Protein AF-A0A812XEI2-F1 (afdb_monomer)

pLDDT: mean 72.67, std 20.63, range [26.3, 96.19]

Foldseek 3Di:
DDDDDDPPVVVVVVVVVVVVVVVVVVVVVVVCVVVVPDDDPPPDDPDPDDPDDDDDDDDDDDDDDDDDDDDDDDDDDDDDDDDDPDPPVVVVVVVVVVVVVVVVVVVVVVVVVVVVVVVVVVVVVVLVVVLVVLLCVLPDPVNLVVLLVLLVVLVVLLVVQVVCPVVDPPVPRDPVSLVSLVVSLVVLVVSLVSVCSNLDPCCCCPNPCVVLSVLSVVLSVLSVVLSVLVVVLVPDDDDPVCVVSVVVSVVSSVSPCSSVVNSCVSDVVSVVVVVVCVVCVVVVVVVVVVLLVVLLVVLVVQLVVQQVLQLVVQCVVVVDNPGHRDHDPLCCQQRNDSVSSSVNVVCCVVVVDPPCSNCVVVVVRDPVSVCVVVPDDPPPPDDDPPPPDD

Secondary structure (DSSP, 8-state):
----PPPHHHHHHHHHHHHHHHHHHHHHHHHHHHTT-----------S-SS-PPPP-----------------------S----PPPHHHHHHHHHHHHHHHHHHHHHHHHHHHHHHHHHHHHHHHHHHHHHHHHHHHTSHHHHHHHHHHHHHHHHHHHHHHHHHHHS-TTSS-THHHHHHHHHHHHHHHHHHHHHHHHHHHHHHHSTTHHHHHHHHHHHHHHHHHHHHHHHHHTS---TTHHHHHHHHHHHHHGGGHHHHTHHHH-HHHHHHHHHHHHHHHHHHHHHHHHHHHHHHHHHHHHHHHHHHHHHHHHHHH--TTPPP---HHHHHHHSSHHHHHHHHHHHHHTSS-HHHHHHHHHHH-HHHHHHHH---S--SSSSSSSS--

Solvent-accessible surface area (backbone atoms only — not comparable to full-atom values): 23219 Å² total; per-residue (Å²): 132,82,84,77,76,77,58,72,64,59,57,52,50,51,50,52,52,51,53,52,51,53,52,51,50,52,53,50,52,51,53,43,61,75,64,68,77,66,95,72,90,77,91,80,78,97,78,85,87,85,88,74,83,84,78,90,82,78,87,79,87,85,85,88,87,84,86,87,85,84,88,83,88,78,82,77,86,86,81,84,74,93,74,80,84,75,52,74,69,55,54,52,52,53,48,53,57,50,49,52,52,50,51,54,50,51,53,51,51,54,51,49,54,52,48,52,52,46,52,53,49,50,55,53,46,56,57,50,52,58,30,56,51,42,37,54,50,66,71,27,68,67,49,51,51,50,52,50,50,52,50,53,51,50,52,53,51,50,54,50,49,52,55,50,59,72,76,39,59,91,85,70,61,65,69,63,57,59,55,51,50,51,54,51,48,52,50,50,47,51,52,52,49,52,50,42,61,30,48,32,72,66,42,39,69,72,33,99,60,12,72,60,47,51,50,52,49,52,53,44,50,53,50,50,54,48,53,51,48,54,56,52,60,73,72,57,80,95,50,88,73,44,64,62,51,55,52,52,52,54,56,52,57,61,54,58,60,56,57,61,59,57,50,34,77,75,36,62,73,52,37,51,53,49,53,53,51,59,67,46,43,65,61,50,49,56,53,50,52,50,50,51,51,51,31,44,56,53,11,42,52,51,16,50,53,48,49,51,51,24,29,53,55,30,23,69,74,69,75,34,96,81,47,71,62,64,61,57,70,70,45,46,70,41,33,64,36,48,69,41,17,25,49,45,49,50,28,35,74,72,64,74,39,59,56,64,70,70,40,50,54,49,49,76,79,27,73,64,55,39,35,72,75,71,43,88,69,97,78,86,86,85,88,84,84,84,85,85,81,133

Structure (mmCIF, N/CA/C/O backbone):
data_AF-A0A812XEI2-F1
#
_entry.id   AF-A0A812XEI2-F1
#
loop_
_atom_site.group_PDB
_atom_site.id
_atom_site.type_symbol
_atom_site.label_atom_id
_atom_site.label_alt_id
_atom_site.label_comp_id
_atom_site.label_asym_id
_atom_site.label_entity_id
_atom_site.label_seq_id
_atom_site.pdbx_PDB_ins_code
_atom_site.Cartn_x
_atom_site.Cartn_y
_atom_site.Cartn_z
_atom_site.occupancy
_atom_site.B_iso_or_equiv
_atom_site.auth_seq_id
_atom_site.auth_comp_id
_atom_site.auth_asym_id
_atom_site.auth_atom_id
_atom_site.pdbx_PDB_model_num
ATOM 1 N N . MET A 1 1 ? 16.549 -34.860 -3.534 1.00 36.25 1 MET A N 1
ATOM 2 C CA . MET A 1 1 ? 17.700 -34.451 -2.702 1.00 36.25 1 MET A CA 1
ATOM 3 C C . MET A 1 1 ? 17.123 -33.875 -1.419 1.00 36.25 1 MET A C 1
ATOM 5 O O . MET A 1 1 ? 16.197 -33.081 -1.509 1.00 36.25 1 MET A O 1
ATOM 9 N N . GLN A 1 2 ? 17.529 -34.423 -0.275 1.00 31.80 2 GLN A N 1
ATOM 10 C CA . GLN A 1 2 ? 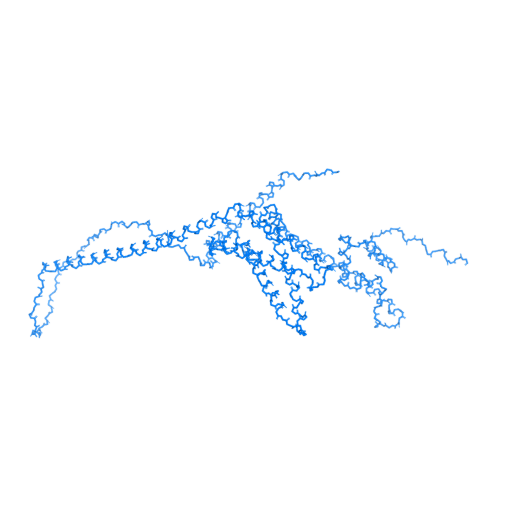16.900 -34.251 1.039 1.00 31.80 2 GLN A CA 1
ATOM 11 C C . GLN A 1 2 ? 16.830 -32.783 1.478 1.00 31.80 2 GLN A C 1
ATOM 13 O O . GLN A 1 2 ? 17.814 -32.055 1.373 1.00 31.80 2 GLN A O 1
ATOM 18 N N . VAL A 1 3 ? 15.671 -32.383 2.005 1.00 35.28 3 VAL A N 1
ATOM 19 C CA . VAL A 1 3 ? 15.506 -31.163 2.800 1.00 35.28 3 VAL A CA 1
ATOM 20 C C . VAL A 1 3 ? 16.306 -31.375 4.083 1.00 35.28 3 VAL A C 1
ATOM 22 O O . VAL A 1 3 ? 15.935 -32.195 4.918 1.00 35.28 3 VAL A O 1
ATOM 25 N N . SER A 1 4 ? 17.453 -30.711 4.196 1.00 39.22 4 SER A N 1
ATOM 26 C CA . SER A 1 4 ? 18.268 -30.716 5.407 1.00 39.22 4 SER A CA 1
ATOM 27 C C . SER A 1 4 ? 17.514 -29.979 6.511 1.00 39.22 4 SER A C 1
ATOM 29 O O . SER A 1 4 ? 17.385 -28.754 6.467 1.00 39.22 4 SER A O 1
ATOM 31 N N . GLU A 1 5 ? 16.996 -30.730 7.480 1.00 49.44 5 GLU A N 1
ATOM 32 C CA . GLU A 1 5 ? 16.487 -30.199 8.740 1.00 49.44 5 GLU A CA 1
ATOM 33 C C . GLU A 1 5 ? 17.581 -29.359 9.410 1.00 49.44 5 GLU A C 1
ATOM 35 O O . GLU A 1 5 ? 18.676 -29.848 9.701 1.00 49.44 5 GLU A O 1
ATOM 40 N N . LEU A 1 6 ? 17.298 -28.074 9.633 1.00 51.47 6 LEU A N 1
ATOM 41 C CA . LEU A 1 6 ? 18.146 -27.231 10.466 1.00 51.47 6 LEU A CA 1
ATOM 42 C C . LEU A 1 6 ? 18.162 -27.838 11.884 1.00 51.47 6 LEU A C 1
ATOM 44 O O . LEU A 1 6 ? 17.085 -28.065 12.444 1.00 51.47 6 LEU A O 1
ATOM 48 N N . PRO A 1 7 ? 19.331 -28.109 12.495 1.00 55.56 7 PRO A N 1
ATOM 49 C CA . PRO A 1 7 ? 19.387 -28.774 13.791 1.00 55.56 7 PRO A CA 1
ATOM 50 C C . PRO A 1 7 ? 18.678 -27.934 14.856 1.00 55.56 7 PRO A C 1
ATOM 52 O O . PRO A 1 7 ? 18.987 -26.753 15.021 1.00 55.56 7 PRO A O 1
ATOM 55 N N . ALA A 1 8 ? 17.790 -28.546 15.646 1.00 56.19 8 ALA A N 1
ATOM 56 C CA . ALA A 1 8 ? 17.091 -27.908 16.773 1.00 56.19 8 ALA A CA 1
ATOM 57 C C . ALA A 1 8 ? 18.032 -27.171 17.760 1.00 56.19 8 ALA A C 1
ATOM 59 O O . ALA A 1 8 ? 17.602 -26.280 18.496 1.00 56.19 8 ALA A O 1
ATOM 60 N N . ALA A 1 9 ? 19.326 -27.505 17.740 1.00 53.00 9 ALA A N 1
ATOM 61 C CA . ALA A 1 9 ? 20.390 -26.801 18.445 1.00 53.00 9 ALA A CA 1
ATOM 62 C C . ALA A 1 9 ? 20.538 -25.326 18.015 1.00 53.00 9 ALA A C 1
ATOM 64 O O . ALA A 1 9 ? 20.609 -24.462 18.885 1.00 53.00 9 ALA A O 1
ATOM 65 N N . GLN A 1 10 ? 20.482 -25.015 16.713 1.00 50.94 10 GLN A N 1
ATOM 66 C CA . GLN A 1 10 ? 20.617 -23.638 16.212 1.00 50.94 10 GLN A CA 1
ATOM 67 C C . GLN A 1 10 ? 19.413 -22.763 16.579 1.00 50.94 10 GLN A C 1
ATOM 69 O O . GLN A 1 10 ? 19.567 -21.580 16.868 1.00 50.94 10 GLN A O 1
ATOM 74 N N . PHE A 1 11 ? 18.210 -23.343 16.640 1.00 54.81 11 PHE A N 1
ATOM 75 C CA . PHE A 1 11 ? 17.011 -22.610 17.056 1.00 54.81 11 PHE A CA 1
ATOM 76 C C . PHE A 1 11 ? 17.049 -22.255 18.549 1.00 54.81 11 PHE A C 1
ATOM 78 O O . PHE A 1 11 ? 16.615 -21.178 18.960 1.00 54.81 11 PHE A O 1
ATOM 85 N N . LYS A 1 12 ? 17.609 -23.148 19.375 1.00 60.94 12 LYS A N 1
ATOM 86 C CA . LYS A 1 12 ? 17.795 -22.909 20.810 1.00 60.94 12 LYS A CA 1
ATOM 87 C C . LYS A 1 12 ? 18.861 -21.843 21.068 1.00 60.94 12 LYS A C 1
ATOM 89 O O . LYS A 1 12 ? 18.671 -20.999 21.941 1.00 60.94 12 LYS A O 1
ATOM 94 N N . GLU A 1 13 ? 19.927 -21.850 20.275 1.00 64.06 13 GLU A N 1
ATOM 95 C CA . GLU A 1 13 ? 21.003 -20.861 20.335 1.00 64.06 13 GLU A CA 1
ATOM 96 C C . GLU A 1 13 ? 20.509 -19.471 19.900 1.00 64.06 13 GLU A C 1
ATOM 98 O O . GLU A 1 13 ? 20.678 -18.503 20.640 1.00 64.06 13 GLU A O 1
ATOM 103 N N . LEU A 1 14 ? 19.755 -19.383 18.798 1.00 51.03 14 LEU A N 1
ATOM 104 C CA . LEU A 1 14 ? 19.144 -18.134 18.331 1.00 51.03 14 LEU A CA 1
ATOM 105 C C . LEU A 1 14 ? 18.122 -17.574 19.334 1.00 51.03 14 LEU A C 1
ATOM 107 O O . LEU A 1 14 ? 18.106 -16.372 19.597 1.00 51.03 14 LEU A O 1
ATOM 111 N N . ARG A 1 15 ? 17.306 -18.443 19.948 1.00 66.56 15 ARG A N 1
ATOM 112 C CA . ARG A 1 15 ? 16.380 -18.048 21.018 1.00 66.56 15 ARG A CA 1
ATOM 113 C C . ARG A 1 15 ? 17.132 -17.498 22.228 1.00 66.56 15 ARG A C 1
ATOM 115 O O . ARG A 1 15 ? 16.739 -16.469 22.759 1.00 66.56 15 ARG A O 1
ATOM 122 N N . SER A 1 16 ? 18.223 -18.145 22.639 1.00 68.94 16 SER A N 1
ATOM 123 C CA . SER A 1 16 ? 19.038 -17.660 23.758 1.00 68.94 16 SER A CA 1
ATOM 124 C C . SER A 1 16 ? 19.712 -16.316 23.460 1.00 68.94 16 SER A C 1
ATOM 126 O O . SER A 1 16 ? 19.785 -15.466 24.343 1.00 68.94 16 SER A O 1
ATOM 128 N N . TYR A 1 17 ? 20.127 -16.092 22.209 1.00 67.19 17 TYR A N 1
ATOM 129 C CA . TYR A 1 17 ? 20.733 -14.836 21.771 1.00 67.19 17 TYR A CA 1
ATOM 130 C C . TYR A 1 17 ? 19.716 -13.686 21.763 1.00 67.19 17 TYR A C 1
ATOM 132 O O . TYR A 1 17 ? 20.014 -12.594 22.239 1.00 67.19 17 TYR A O 1
ATOM 140 N N . LEU A 1 18 ? 18.493 -13.944 21.287 1.00 55.50 18 LEU A N 1
ATOM 141 C CA . LEU A 1 18 ? 17.398 -12.969 21.296 1.00 55.50 18 LEU A CA 1
ATOM 142 C C . LEU A 1 18 ? 16.970 -12.597 22.721 1.00 55.50 18 LEU A C 1
ATOM 144 O O . LEU A 1 18 ? 16.858 -11.414 23.024 1.00 55.50 18 LEU A O 1
ATOM 148 N N . GLU A 1 19 ? 16.785 -13.578 23.606 1.00 71.38 19 GLU A N 1
ATOM 149 C CA . GLU A 1 19 ? 16.423 -13.338 25.015 1.00 71.38 19 GLU A CA 1
ATOM 150 C C . GLU A 1 19 ? 17.503 -12.522 25.751 1.00 71.38 19 GLU A C 1
ATOM 152 O O . GLU A 1 19 ? 17.187 -11.612 26.518 1.00 71.38 19 GLU A O 1
ATOM 157 N N . LEU A 1 20 ? 18.788 -12.787 25.471 1.00 73.06 20 LEU A N 1
ATOM 158 C CA . LEU A 1 20 ? 19.909 -12.026 26.030 1.00 73.06 20 LEU A CA 1
ATOM 159 C C . LEU A 1 20 ? 19.906 -10.564 25.553 1.00 73.06 20 LEU A C 1
ATOM 161 O O . LEU A 1 20 ? 20.167 -9.651 26.342 1.00 73.06 20 LEU A O 1
ATOM 165 N N . GLU A 1 21 ? 19.596 -10.336 24.278 1.00 66.12 21 GLU A N 1
ATOM 166 C CA . GLU A 1 21 ? 19.592 -8.993 23.702 1.00 66.12 21 GLU A CA 1
ATOM 167 C C . GLU A 1 21 ? 18.380 -8.177 24.177 1.00 66.12 21 GLU A C 1
ATOM 169 O O . GLU A 1 21 ? 18.529 -7.009 24.542 1.00 66.12 21 GLU A O 1
ATOM 174 N N . PHE A 1 22 ? 17.206 -8.806 24.317 1.00 61.66 22 PHE A N 1
ATOM 175 C CA . PHE A 1 22 ? 16.033 -8.182 24.938 1.00 61.66 22 PHE A CA 1
ATOM 176 C C . PHE A 1 22 ? 16.267 -7.839 26.416 1.00 61.66 22 PHE A C 1
ATOM 178 O O . PHE A 1 22 ? 15.902 -6.744 26.853 1.00 61.66 22 PHE A O 1
ATOM 185 N N . ALA A 1 23 ? 16.931 -8.714 27.180 1.00 66.12 23 ALA A N 1
ATOM 186 C CA . ALA A 1 23 ? 17.269 -8.447 28.577 1.00 66.12 23 ALA A CA 1
ATOM 187 C C . ALA A 1 23 ? 18.250 -7.268 28.725 1.00 66.12 23 ALA A C 1
ATOM 189 O O . ALA A 1 23 ? 18.056 -6.411 29.590 1.00 66.12 23 ALA A O 1
ATOM 190 N N . LYS A 1 24 ? 19.263 -7.166 27.851 1.00 68.31 24 LYS A N 1
ATOM 191 C CA . LYS A 1 24 ? 20.183 -6.013 27.818 1.00 68.31 24 LYS A CA 1
ATOM 192 C C . LYS A 1 24 ? 19.467 -4.710 27.481 1.00 68.31 24 LYS A C 1
ATOM 194 O O . LYS A 1 24 ? 19.730 -3.696 28.128 1.00 68.31 24 LYS A O 1
ATOM 199 N N . GLN A 1 25 ? 18.556 -4.725 26.508 1.00 60.66 25 GLN A N 1
ATOM 200 C CA . GLN A 1 25 ? 17.789 -3.534 26.143 1.00 60.66 25 GLN A CA 1
ATOM 201 C C . GLN A 1 25 ? 16.854 -3.096 27.270 1.00 60.66 25 GLN A C 1
ATOM 203 O O . GLN A 1 25 ? 16.793 -1.908 27.572 1.00 60.66 25 GLN A O 1
ATOM 208 N N . HIS A 1 26 ? 16.202 -4.036 27.957 1.00 64.06 26 HIS A N 1
ATOM 209 C CA . HIS A 1 26 ? 15.351 -3.738 29.110 1.00 64.06 26 HIS A CA 1
ATOM 210 C C . HIS A 1 26 ? 16.153 -3.156 30.286 1.00 64.06 26 HIS A C 1
ATOM 212 O O . HIS A 1 26 ? 15.728 -2.192 30.921 1.00 64.06 26 HIS A O 1
ATOM 218 N N . HIS A 1 27 ? 17.357 -3.678 30.536 1.00 61.88 27 HIS A N 1
ATOM 219 C CA . HIS A 1 27 ? 18.237 -3.173 31.590 1.00 61.88 27 HIS A CA 1
ATOM 220 C C . HIS A 1 27 ? 18.836 -1.796 31.254 1.00 61.88 27 HIS A C 1
ATOM 222 O O . HIS A 1 27 ? 19.014 -0.977 32.157 1.00 61.88 27 HIS A O 1
ATOM 228 N N . LEU A 1 28 ? 19.109 -1.511 29.974 1.00 58.53 28 LEU A N 1
ATOM 229 C CA . LEU A 1 28 ? 19.495 -0.176 29.503 1.00 58.53 28 LEU A CA 1
ATOM 230 C C . LEU A 1 28 ? 18.329 0.812 29.584 1.00 58.53 28 LEU A C 1
ATOM 232 O O . LEU A 1 28 ? 18.536 1.945 30.008 1.00 58.53 28 LEU A O 1
ATOM 236 N N . LEU A 1 29 ? 17.108 0.383 29.256 1.00 53.09 29 LEU A N 1
ATOM 237 C CA . LEU A 1 29 ? 15.910 1.210 29.392 1.00 53.09 29 LEU A CA 1
ATOM 238 C C . LEU A 1 29 ? 15.666 1.576 30.864 1.00 53.09 29 LEU A C 1
ATOM 240 O O . LEU A 1 29 ? 15.512 2.751 31.183 1.00 53.09 29 LEU A O 1
ATOM 244 N N . ASN A 1 30 ? 15.742 0.601 31.777 1.00 55.75 30 ASN A N 1
ATOM 245 C CA . ASN A 1 30 ? 15.591 0.837 33.217 1.00 55.75 30 ASN A CA 1
ATOM 246 C C . ASN A 1 30 ? 16.743 1.671 33.800 1.00 55.75 30 ASN A C 1
ATOM 248 O O . ASN A 1 30 ? 16.510 2.513 34.664 1.00 55.75 30 ASN A O 1
ATOM 252 N N . ALA A 1 31 ? 17.975 1.502 33.307 1.00 61.22 31 ALA A N 1
ATOM 253 C CA . ALA A 1 31 ? 19.110 2.332 33.713 1.00 61.22 31 ALA A CA 1
ATOM 254 C C . ALA A 1 31 ? 18.984 3.787 33.225 1.00 61.22 31 ALA A C 1
ATOM 256 O O . ALA A 1 31 ? 19.395 4.702 33.937 1.00 61.22 31 ALA A O 1
ATOM 257 N N . LEU A 1 32 ? 18.399 4.015 32.043 1.00 48.91 32 LEU A N 1
ATOM 258 C CA . LEU A 1 32 ? 18.122 5.352 31.505 1.00 48.91 32 LEU A CA 1
ATOM 259 C C . LEU A 1 32 ? 16.924 6.022 32.199 1.00 48.91 32 LEU A C 1
ATOM 261 O O . LEU A 1 32 ? 16.950 7.233 32.411 1.00 48.91 32 LEU A O 1
ATOM 265 N N . VAL A 1 33 ? 15.924 5.243 32.628 1.00 58.25 33 VAL A N 1
ATOM 266 C CA . VAL A 1 33 ? 14.798 5.717 33.452 1.00 58.25 33 VAL A CA 1
ATOM 267 C C . VAL A 1 33 ? 15.268 6.089 34.866 1.00 58.25 33 VAL A C 1
ATOM 269 O O . VAL A 1 33 ? 14.953 7.176 35.343 1.00 58.25 33 VAL A O 1
ATOM 272 N N . HIS A 1 34 ? 16.102 5.266 35.512 1.00 54.16 34 HIS A N 1
ATOM 273 C CA . HIS A 1 34 ? 16.652 5.570 36.842 1.00 54.16 34 HIS A CA 1
ATOM 274 C C . HIS A 1 34 ? 17.693 6.702 36.853 1.00 54.16 34 HIS A C 1
ATOM 276 O O . HIS A 1 34 ? 17.891 7.327 37.893 1.00 54.16 34 HIS A O 1
ATOM 282 N N . ARG A 1 35 ? 18.351 6.998 35.721 1.00 48.34 35 ARG A N 1
ATOM 283 C CA . ARG A 1 35 ? 19.292 8.130 35.588 1.00 48.34 35 ARG A CA 1
ATOM 284 C C . ARG A 1 35 ? 18.637 9.461 35.191 1.00 48.34 35 ARG A C 1
ATOM 286 O O . ARG A 1 35 ? 19.355 10.439 35.005 1.00 48.34 35 ARG A O 1
ATOM 293 N N . GLY A 1 36 ? 17.306 9.527 35.098 1.00 47.41 36 GLY A N 1
ATOM 294 C CA . GLY A 1 36 ? 16.565 10.789 34.960 1.00 47.41 36 GLY A CA 1
ATOM 295 C C . GLY A 1 36 ? 16.801 11.550 33.649 1.00 47.41 36 GLY A C 1
ATOM 296 O O . GLY A 1 36 ? 16.558 12.752 33.591 1.00 47.41 36 GLY A O 1
ATOM 297 N N . SER A 1 37 ? 17.277 10.887 32.590 1.00 47.81 37 SER A N 1
ATOM 298 C CA . SER A 1 37 ? 17.723 11.545 31.352 1.00 47.81 37 SER A CA 1
ATOM 299 C C . SER A 1 37 ? 16.689 11.580 30.213 1.00 47.81 37 SER A C 1
ATOM 301 O O . SER A 1 37 ? 17.063 11.821 29.069 1.00 47.81 37 SER A O 1
ATOM 303 N N . LEU A 1 38 ? 15.398 11.361 30.488 1.00 34.00 38 LEU A N 1
ATOM 304 C CA . LEU A 1 38 ? 14.309 11.488 29.506 1.00 34.00 38 LEU A CA 1
ATOM 305 C C . LEU A 1 38 ? 13.111 12.223 30.136 1.00 34.00 38 LEU A C 1
ATOM 307 O O . LEU A 1 38 ? 12.526 11.708 31.089 1.00 34.00 38 LEU A O 1
ATOM 311 N N . PRO A 1 39 ? 12.711 13.403 29.625 1.00 38.41 39 PRO A N 1
ATOM 312 C CA . PRO A 1 39 ? 11.537 14.105 30.111 1.00 38.41 39 PRO A CA 1
ATOM 313 C C . PRO A 1 39 ? 10.303 13.509 29.428 1.00 38.41 39 PRO A C 1
ATOM 315 O O . PRO A 1 39 ? 9.895 13.949 28.358 1.00 38.41 39 PRO A O 1
ATOM 318 N N . VAL A 1 40 ? 9.706 12.485 30.036 1.00 33.84 40 VAL A N 1
ATOM 319 C CA . VAL A 1 40 ? 8.352 12.043 29.684 1.00 33.84 40 VAL A CA 1
ATOM 320 C C . VAL A 1 40 ? 7.445 12.414 30.847 1.00 33.84 40 VAL A C 1
ATOM 322 O O . VAL A 1 40 ? 7.428 11.758 31.885 1.00 33.84 40 VAL A O 1
ATOM 325 N N . GLN A 1 41 ? 6.715 13.515 30.673 1.00 34.75 41 GLN A N 1
ATOM 326 C CA . GLN A 1 41 ? 5.598 13.893 31.531 1.00 34.75 41 GLN A CA 1
ATOM 327 C C . GLN A 1 41 ? 4.490 12.841 31.392 1.00 34.75 41 GLN A C 1
ATOM 329 O O . GLN A 1 41 ? 3.649 12.919 30.500 1.00 34.75 41 GLN A O 1
ATOM 334 N N . LEU A 1 42 ? 4.486 11.852 32.283 1.00 32.25 42 LEU A N 1
ATOM 335 C CA . LEU A 1 42 ? 3.322 11.017 32.557 1.00 32.25 42 LEU A CA 1
ATOM 33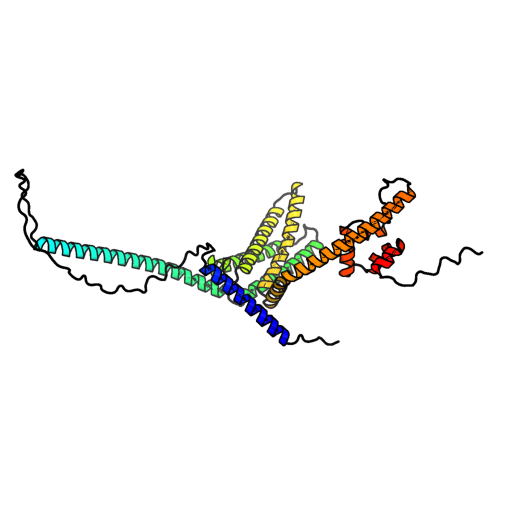6 C C . LEU A 1 42 ? 2.558 11.652 33.717 1.00 32.25 42 LEU A C 1
ATOM 338 O O . LEU A 1 42 ? 2.893 11.506 34.889 1.00 32.25 42 LEU A O 1
ATOM 342 N N . HIS A 1 43 ? 1.541 12.422 33.352 1.00 33.97 43 HIS A N 1
ATOM 343 C CA . HIS A 1 43 ? 0.527 12.923 34.263 1.00 33.97 43 HIS A CA 1
ATOM 344 C C . HIS A 1 43 ? -0.425 11.763 34.577 1.00 33.97 43 HIS A C 1
ATOM 346 O O . HIS A 1 43 ? -1.289 11.463 33.759 1.00 33.97 43 HIS A O 1
ATOM 352 N N . SER A 1 44 ? -0.207 11.060 35.693 1.00 35.47 44 SER A N 1
ATOM 353 C CA . SER A 1 44 ? -1.192 10.196 36.369 1.00 35.47 44 SER A CA 1
ATOM 354 C C . SER A 1 44 ? -0.493 9.335 37.428 1.00 35.47 44 SER A C 1
ATOM 356 O O . SER A 1 44 ? -0.176 8.187 37.150 1.00 35.47 44 SER A O 1
ATOM 358 N N . GLU A 1 45 ? -0.305 9.858 38.640 1.00 33.16 45 GLU A N 1
ATOM 359 C CA . GLU A 1 45 ? -0.360 9.058 39.877 1.00 33.16 45 GLU A CA 1
ATOM 360 C C . GLU A 1 45 ? -0.812 9.954 41.035 1.00 33.16 45 GLU A C 1
ATOM 362 O O . GLU A 1 45 ? -0.064 10.331 41.930 1.00 33.16 45 GLU A O 1
ATOM 367 N N . GLU A 1 46 ? -2.100 10.281 41.022 1.00 34.53 46 GLU A N 1
ATOM 368 C CA . GLU A 1 46 ? -2.834 10.687 42.216 1.00 34.53 46 GLU A CA 1
ATOM 369 C C . GLU A 1 46 ? -3.400 9.410 42.872 1.00 34.53 46 GLU A C 1
ATOM 371 O O . GLU A 1 46 ? -4.609 9.215 42.945 1.00 34.53 46 GLU A O 1
ATOM 376 N N . THR A 1 47 ? -2.529 8.462 43.259 1.00 36.59 47 THR A N 1
ATOM 377 C CA . THR A 1 47 ? -2.979 7.221 43.930 1.00 36.59 47 THR A CA 1
ATOM 378 C C . THR A 1 47 ? -1.964 6.540 44.854 1.00 36.59 47 THR A C 1
ATOM 380 O O . THR A 1 47 ? -2.094 5.348 45.109 1.00 36.59 47 THR A O 1
ATOM 383 N N . ILE A 1 48 ? -0.993 7.257 45.430 1.00 29.42 48 ILE A N 1
ATOM 384 C CA . ILE A 1 48 ? -0.182 6.726 46.546 1.00 29.42 48 ILE A CA 1
ATOM 385 C C . ILE A 1 48 ? 0.009 7.818 47.607 1.00 29.42 48 ILE A C 1
ATOM 387 O O . ILE A 1 48 ? 1.087 8.369 47.793 1.00 29.42 48 ILE A O 1
ATOM 391 N N . SER A 1 49 ? -1.076 8.177 48.293 1.00 29.28 49 SER A N 1
ATOM 392 C CA . SER A 1 49 ? -1.038 9.083 49.455 1.00 29.28 49 SER A CA 1
ATOM 393 C C . SER A 1 49 ? -2.226 8.869 50.403 1.00 29.28 49 SER A C 1
ATOM 395 O O . SER A 1 49 ? -2.798 9.816 50.931 1.00 29.28 49 SER A O 1
ATOM 397 N N . LEU A 1 50 ? -2.627 7.608 50.621 1.00 29.89 50 LEU A N 1
ATOM 398 C CA . LEU A 1 50 ? -3.731 7.260 51.536 1.00 29.89 50 LEU A CA 1
ATOM 399 C C . LEU A 1 50 ? -3.459 6.044 52.442 1.00 29.89 50 LEU A C 1
ATOM 401 O O . LEU A 1 50 ? -4.386 5.489 53.024 1.00 29.89 50 LEU A O 1
ATOM 405 N N . LEU A 1 51 ? -2.194 5.650 52.608 1.00 30.36 51 LEU A N 1
ATOM 406 C CA . LEU A 1 51 ? -1.774 4.614 53.561 1.00 30.36 51 LEU A CA 1
ATOM 407 C C . LEU A 1 51 ? -0.581 5.091 54.400 1.00 30.36 51 LEU A C 1
ATOM 409 O O . LEU A 1 51 ? 0.467 4.459 54.426 1.00 30.36 51 LEU A O 1
ATOM 413 N N . THR A 1 52 ? -0.763 6.198 55.117 1.00 28.55 52 THR A N 1
ATOM 414 C CA . THR A 1 52 ? 0.041 6.483 56.311 1.00 28.55 52 THR A CA 1
ATOM 415 C C . THR A 1 52 ? -0.843 7.239 57.294 1.00 28.55 52 THR A C 1
ATOM 417 O O . THR A 1 52 ? -1.131 8.421 57.117 1.00 28.55 52 THR A O 1
ATOM 420 N N . ALA A 1 53 ? -1.367 6.520 58.285 1.00 31.30 53 ALA A N 1
ATOM 421 C CA . ALA A 1 53 ? -2.005 7.130 59.443 1.00 31.30 53 ALA A CA 1
ATOM 422 C C . ALA A 1 53 ? -0.948 7.941 60.216 1.00 31.30 53 ALA A C 1
ATOM 424 O O . ALA A 1 53 ? 0.161 7.430 60.381 1.00 31.30 53 ALA A O 1
ATOM 425 N N . PRO A 1 54 ? -1.240 9.165 60.688 1.00 31.67 54 PRO A N 1
ATOM 426 C CA . PRO A 1 54 ? -0.349 9.836 61.612 1.00 31.67 54 PRO A CA 1
ATOM 427 C C . PRO A 1 54 ? -0.560 9.271 63.018 1.00 31.67 54 PRO A C 1
ATOM 429 O O . PRO A 1 54 ? -1.676 9.199 63.539 1.00 31.67 54 PRO A O 1
ATOM 432 N N . GLU A 1 55 ? 0.559 8.839 63.574 1.00 27.80 55 GLU A N 1
ATOM 433 C CA . GLU A 1 55 ? 0.791 8.456 64.956 1.00 27.80 55 GLU A CA 1
ATOM 434 C C . GLU A 1 55 ? 0.525 9.655 65.883 1.00 27.80 55 GLU A C 1
ATOM 436 O O . GLU A 1 55 ? 0.735 10.813 65.518 1.00 27.80 55 GLU A O 1
ATOM 441 N N . VAL A 1 56 ? -0.023 9.368 67.061 1.00 31.16 56 VAL A N 1
ATOM 442 C CA . VAL A 1 56 ? -0.375 10.345 68.095 1.00 31.16 56 VAL A CA 1
ATOM 443 C C . VAL A 1 56 ? 0.913 10.875 68.722 1.00 31.16 56 VAL A C 1
ATOM 445 O O . VAL A 1 56 ? 1.627 10.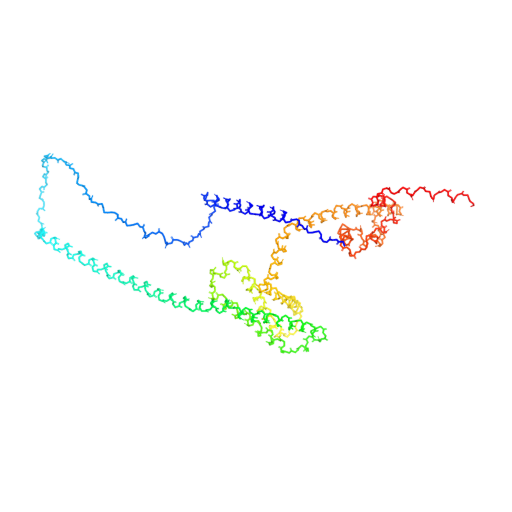109 69.361 1.00 31.16 56 VAL A O 1
ATOM 448 N N . GLU A 1 57 ? 1.186 12.172 68.578 1.00 29.62 57 GLU A N 1
ATOM 449 C CA . GLU A 1 57 ? 2.284 12.849 69.274 1.00 29.62 57 GLU A CA 1
ATOM 450 C C . GLU A 1 57 ? 1.709 13.865 70.279 1.00 29.62 57 GLU A C 1
ATOM 452 O O . GLU A 1 57 ? 1.028 14.832 69.931 1.00 29.62 57 GLU A O 1
ATOM 457 N N . GLU A 1 58 ? 1.927 13.561 71.556 1.00 30.38 58 GLU A N 1
ATOM 458 C CA . GLU A 1 58 ? 1.589 14.338 72.749 1.00 30.38 58 GLU A CA 1
ATOM 459 C C . GLU A 1 58 ? 2.686 15.396 72.986 1.00 30.38 58 GLU A C 1
ATOM 461 O O . GLU A 1 58 ? 3.866 15.040 72.948 1.00 30.38 58 GLU A O 1
ATOM 466 N N . PRO A 1 59 ? 2.387 16.688 73.235 1.00 32.91 59 PRO A N 1
ATOM 467 C CA . PRO A 1 59 ? 3.447 17.648 73.504 1.00 32.91 59 PRO A CA 1
ATOM 468 C C . PRO A 1 59 ? 3.850 17.604 74.982 1.00 32.91 59 PRO A C 1
ATOM 470 O O . PRO A 1 59 ? 3.085 17.972 75.877 1.00 32.91 59 PRO A O 1
ATOM 473 N N . ALA A 1 60 ? 5.093 17.179 75.202 1.00 28.23 60 ALA A N 1
ATOM 474 C CA . ALA A 1 60 ? 5.819 17.295 76.453 1.00 28.23 60 ALA A CA 1
ATOM 475 C C . ALA A 1 60 ? 6.064 18.769 76.828 1.00 28.23 60 ALA A C 1
ATOM 477 O O . ALA A 1 60 ? 6.369 19.615 75.987 1.00 28.23 60 ALA A O 1
ATOM 478 N N . ALA A 1 61 ? 5.931 19.047 78.122 1.00 30.31 61 ALA A N 1
ATOM 479 C CA . ALA A 1 61 ? 6.299 20.298 78.764 1.00 30.31 61 ALA A CA 1
ATOM 480 C C . ALA A 1 61 ? 7.821 20.381 78.974 1.00 30.31 61 ALA A C 1
ATOM 482 O O . ALA A 1 61 ? 8.430 19.403 79.404 1.00 30.31 61 ALA A O 1
ATOM 483 N N . GLU A 1 62 ? 8.407 21.564 78.771 1.00 30.56 62 GLU A N 1
ATOM 484 C CA . GLU A 1 62 ? 9.751 21.909 79.257 1.00 30.56 62 GLU A CA 1
ATOM 485 C C . GLU A 1 62 ? 9.714 23.135 80.197 1.00 30.56 62 GLU A C 1
ATOM 487 O O . GLU A 1 62 ? 8.781 23.941 80.099 1.00 30.56 62 GLU A O 1
ATOM 492 N N . PRO A 1 63 ? 10.677 23.269 81.138 1.00 37.78 63 PRO A N 1
ATOM 493 C CA . PRO A 1 63 ? 10.535 24.120 82.320 1.00 37.78 63 PRO A CA 1
ATOM 494 C C . PRO A 1 63 ? 11.496 25.329 82.392 1.00 37.78 63 PRO A C 1
ATOM 496 O O . PRO A 1 63 ? 12.456 25.427 81.634 1.00 37.78 63 PRO A O 1
ATOM 499 N N . ALA A 1 64 ? 11.265 26.130 83.450 1.00 28.69 64 ALA A N 1
ATOM 500 C CA . ALA A 1 64 ? 12.152 27.112 84.108 1.00 28.69 64 ALA A CA 1
ATOM 501 C C . ALA A 1 64 ? 12.266 28.495 83.409 1.00 28.69 64 ALA A C 1
ATOM 503 O O . ALA A 1 64 ? 12.266 28.576 82.192 1.00 28.69 64 ALA A O 1
ATOM 504 N N . GLU A 1 65 ? 12.276 29.660 84.073 1.00 29.94 65 GLU A N 1
ATOM 505 C CA . GLU A 1 65 ? 12.821 30.046 85.384 1.00 29.94 65 GLU A CA 1
ATOM 506 C C . GLU A 1 65 ? 12.047 31.213 86.051 1.00 29.94 65 GLU A C 1
ATOM 508 O O . GLU A 1 65 ? 11.142 31.823 85.480 1.00 29.94 65 GLU A O 1
ATOM 513 N N . HIS A 1 66 ? 12.424 31.468 87.305 1.00 28.45 66 HIS A N 1
ATOM 514 C CA . HIS A 1 66 ? 11.861 32.373 88.302 1.00 28.45 66 HIS A CA 1
ATOM 515 C C . HIS A 1 66 ? 12.465 33.796 88.249 1.00 28.45 66 HIS A C 1
ATOM 517 O O . HIS A 1 66 ? 13.644 33.962 87.963 1.00 28.45 66 HIS A O 1
ATOM 523 N N . GLU A 1 67 ? 11.633 34.750 88.679 1.00 31.22 67 GLU A N 1
ATOM 524 C CA . GLU A 1 67 ? 11.921 35.963 89.470 1.00 31.22 67 GLU A CA 1
ATOM 525 C C . GLU A 1 67 ? 12.520 37.256 88.861 1.00 31.22 67 GLU A C 1
ATOM 527 O O . GLU A 1 67 ? 13.613 37.316 88.313 1.00 31.22 67 GLU A O 1
ATOM 532 N N . ASP A 1 68 ? 11.734 38.307 89.140 1.00 27.08 68 ASP A N 1
ATOM 533 C CA . ASP A 1 68 ? 12.057 39.677 89.549 1.00 27.08 68 ASP A CA 1
ATOM 534 C C . ASP A 1 68 ? 12.594 40.717 88.557 1.00 27.08 68 ASP A C 1
ATOM 536 O O . ASP A 1 68 ? 13.643 40.597 87.934 1.00 27.08 68 ASP A O 1
ATOM 540 N N . GLY A 1 69 ? 11.876 41.847 88.493 1.00 28.53 69 GLY A N 1
ATOM 541 C CA . GLY A 1 69 ? 12.311 43.025 87.748 1.00 28.53 69 GLY A CA 1
ATOM 542 C C . GLY A 1 69 ? 11.239 44.101 87.615 1.00 28.53 69 GLY A C 1
ATOM 543 O O . GLY A 1 69 ? 10.324 44.012 86.809 1.00 28.53 69 GLY A O 1
ATOM 544 N N . GLU A 1 70 ? 11.373 45.130 88.430 1.00 27.20 70 GLU A N 1
ATOM 545 C CA . GLU A 1 70 ? 10.441 46.209 88.722 1.00 27.20 70 GLU A CA 1
ATOM 546 C C . GLU A 1 70 ? 10.301 47.303 87.626 1.00 27.20 70 GLU A C 1
ATOM 548 O O . GLU A 1 70 ? 11.253 47.647 86.934 1.00 27.20 70 GLU A O 1
ATOM 553 N N . ARG A 1 71 ? 9.099 47.912 87.583 1.00 26.30 71 ARG A N 1
ATOM 554 C CA . ARG A 1 71 ? 8.702 49.251 87.068 1.00 26.30 71 ARG A CA 1
ATOM 555 C C . ARG A 1 71 ? 8.943 49.625 85.597 1.00 26.30 71 ARG A C 1
ATOM 557 O O . ARG A 1 71 ? 10.036 50.008 85.200 1.00 26.30 71 ARG A O 1
ATOM 564 N N . VAL A 1 72 ? 7.826 49.893 84.909 1.00 28.91 72 VAL A N 1
ATOM 565 C CA . VAL A 1 72 ? 7.694 51.099 84.069 1.00 28.91 72 VAL A CA 1
ATOM 566 C C . VAL A 1 72 ? 6.366 51.792 84.370 1.00 28.91 72 VAL A C 1
ATOM 568 O O . VAL A 1 72 ? 5.287 51.229 84.189 1.00 28.91 72 VAL A O 1
ATOM 571 N N . SER A 1 73 ? 6.456 53.039 84.838 1.00 30.45 73 SER A N 1
ATOM 572 C CA . SER A 1 73 ? 5.333 53.967 84.892 1.00 30.45 73 SER A CA 1
ATOM 573 C C . SER A 1 73 ? 5.021 54.476 83.491 1.00 30.45 73 SER A C 1
ATOM 575 O O . SER A 1 73 ? 5.884 55.090 82.864 1.00 30.45 73 SER A O 1
ATOM 577 N N . VAL A 1 74 ? 3.774 54.344 83.051 1.00 31.48 74 VAL A N 1
ATOM 578 C CA . VAL A 1 74 ? 3.197 55.310 82.114 1.00 31.48 74 VAL A CA 1
ATOM 579 C C . VAL A 1 74 ? 1.845 55.719 82.667 1.00 31.48 74 VAL A C 1
ATOM 581 O O . VAL A 1 74 ? 0.849 55.002 82.583 1.00 31.48 74 VAL A O 1
ATOM 584 N N . GLY A 1 75 ? 1.861 56.876 83.320 1.00 30.27 75 GLY A N 1
ATOM 585 C CA . GLY A 1 75 ? 0.665 57.562 83.749 1.00 30.27 75 GLY A CA 1
ATOM 586 C C . GLY A 1 75 ? -0.175 5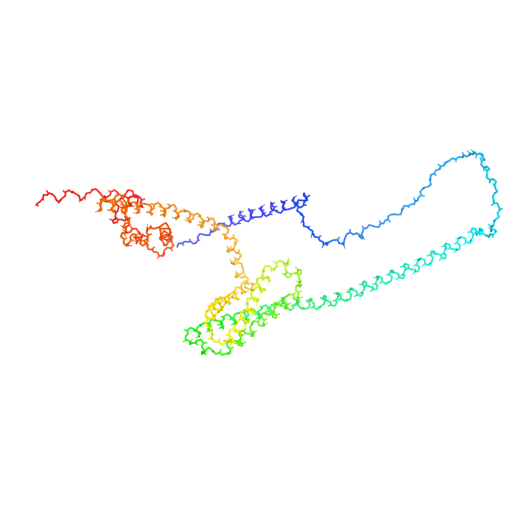7.964 82.544 1.00 30.27 75 GLY A C 1
ATOM 587 O O . GLY A 1 75 ? 0.285 58.663 81.650 1.00 30.27 75 GLY A O 1
ATOM 588 N N . SER A 1 76 ? -1.438 57.562 82.621 1.00 28.28 76 SER A N 1
ATOM 589 C CA . SER A 1 76 ? -2.583 58.437 82.408 1.00 28.28 76 SER A CA 1
ATOM 590 C C . SER A 1 76 ? -2.757 59.044 81.015 1.00 28.28 76 SER A C 1
ATOM 592 O O . SER A 1 76 ? -2.403 60.189 80.765 1.00 28.28 76 SER A O 1
ATOM 594 N N . LEU A 1 77 ? -3.550 58.349 80.203 1.00 33.47 77 LEU A N 1
ATOM 595 C CA . LEU A 1 77 ? -4.780 58.952 79.686 1.00 33.47 77 LEU A CA 1
ATOM 596 C C . LEU A 1 77 ? -5.924 57.962 79.908 1.00 33.47 77 LEU A C 1
ATOM 598 O O . LEU A 1 77 ? -6.391 57.251 79.023 1.00 33.47 77 LEU A O 1
ATOM 602 N N . ALA A 1 78 ? -6.337 57.905 81.174 1.00 37.56 78 ALA A N 1
ATOM 603 C CA . ALA A 1 78 ? -7.665 57.465 81.538 1.00 37.56 78 ALA A CA 1
ATOM 604 C C . ALA A 1 78 ? -8.660 58.435 80.904 1.00 37.56 78 ALA A C 1
ATOM 606 O O . ALA A 1 78 ? -8.641 59.615 81.239 1.00 37.56 78 ALA A O 1
ATOM 607 N N . GLN A 1 79 ? -9.484 57.929 79.990 1.00 42.47 79 GLN A N 1
ATOM 608 C CA . GLN A 1 79 ? -10.898 58.267 79.811 1.00 42.47 79 GLN A CA 1
ATOM 609 C C . GLN A 1 79 ? -11.339 57.743 78.445 1.00 42.47 79 GLN A C 1
ATOM 611 O O . GLN A 1 79 ? -11.213 58.428 77.440 1.00 42.47 79 GLN A O 1
ATOM 616 N N . LEU A 1 80 ? -11.825 56.503 78.406 1.00 40.41 80 LEU A N 1
ATOM 617 C CA . LEU A 1 80 ? -13.130 56.139 77.845 1.00 40.41 80 LEU A CA 1
ATOM 618 C C . LEU A 1 80 ? -13.230 54.612 77.725 1.00 40.41 80 LEU A C 1
ATOM 620 O O . LEU A 1 80 ? -12.300 53.949 77.284 1.00 40.41 80 LEU A O 1
ATOM 624 N N . LYS A 1 81 ? -14.424 54.105 78.045 1.00 36.06 81 LYS A N 1
ATOM 625 C CA . LYS A 1 81 ? -14.892 52.713 77.939 1.00 36.06 81 LYS A CA 1
ATOM 626 C C . LYS A 1 81 ? -14.413 51.759 79.031 1.00 36.06 81 LYS A C 1
ATOM 628 O O . LYS A 1 81 ? -13.640 50.829 78.832 1.00 36.06 81 LYS A O 1
ATOM 633 N N . LEU A 1 82 ? -15.050 51.956 80.184 1.00 48.22 82 LEU A N 1
ATOM 634 C CA . LEU A 1 82 ? -15.836 50.890 80.805 1.00 48.22 82 LEU A CA 1
ATOM 635 C C . LEU A 1 82 ? -16.505 50.049 79.697 1.00 48.22 82 LEU A C 1
ATOM 637 O O . LEU A 1 82 ? -17.334 50.587 78.971 1.00 48.22 82 LEU A O 1
ATOM 641 N N . ASP A 1 83 ? -16.073 48.804 79.508 1.00 36.56 83 ASP A N 1
ATOM 642 C CA . ASP A 1 83 ? -16.966 47.675 79.227 1.00 36.56 83 ASP A CA 1
ATOM 643 C C . ASP A 1 83 ? -16.187 46.350 79.211 1.00 36.56 83 ASP A C 1
ATOM 645 O O . ASP A 1 83 ? -15.375 46.067 78.335 1.00 36.56 83 ASP A O 1
ATOM 649 N N . ALA A 1 84 ? -16.469 45.550 80.242 1.00 46.91 84 ALA A N 1
ATOM 650 C CA . ALA A 1 84 ? -16.412 44.092 80.296 1.00 46.91 84 ALA A CA 1
ATOM 651 C C . ALA A 1 84 ? -15.237 43.380 79.594 1.00 46.91 84 ALA A C 1
ATOM 653 O O . ALA A 1 84 ? -15.357 42.893 78.469 1.00 46.91 84 ALA A O 1
ATOM 654 N N . THR A 1 85 ? -14.160 43.107 80.336 1.00 47.66 85 THR A N 1
ATOM 655 C CA . THR A 1 85 ? -13.392 41.878 80.099 1.00 47.66 85 THR A CA 1
ATOM 656 C C . THR A 1 85 ? -14.313 40.683 80.388 1.00 47.66 85 THR A C 1
ATOM 658 O O . THR A 1 85 ? -14.790 40.537 81.516 1.00 47.66 85 THR A O 1
ATOM 661 N N . PRO A 1 86 ? -14.635 39.827 79.399 1.00 51.03 86 PRO A N 1
ATOM 662 C CA . PRO A 1 86 ? -15.512 38.693 79.647 1.00 51.03 86 PRO A CA 1
ATOM 663 C C . PRO A 1 86 ? -14.825 37.733 80.623 1.00 51.03 86 PRO A C 1
ATOM 665 O O . PRO A 1 86 ? -13.654 37.385 80.443 1.00 51.03 86 PRO A O 1
ATOM 668 N N . SER A 1 87 ? -15.560 37.317 81.658 1.00 59.59 87 SER A N 1
ATOM 669 C CA . SER A 1 87 ? -15.113 36.320 82.631 1.00 59.59 87 SER A CA 1
ATOM 670 C C . SER A 1 87 ? -14.650 35.039 81.923 1.00 59.59 87 SER A C 1
ATOM 672 O O . SER A 1 87 ? -15.132 34.704 80.839 1.00 59.59 87 SER A O 1
ATOM 674 N N . ARG A 1 88 ? -13.702 34.313 82.529 1.00 56.88 88 ARG A N 1
ATOM 675 C CA . ARG A 1 88 ? -13.084 33.089 81.975 1.00 56.88 88 ARG A CA 1
ATOM 676 C C . ARG A 1 88 ? -14.131 32.080 81.467 1.00 56.88 88 ARG A C 1
ATOM 678 O O . ARG A 1 88 ? -13.998 31.571 80.360 1.00 56.88 88 ARG A O 1
ATOM 685 N N . ALA A 1 89 ? -15.238 31.951 82.202 1.00 57.34 89 ALA A N 1
ATOM 686 C CA . ALA A 1 89 ? -16.397 31.138 81.838 1.00 57.34 89 ALA A CA 1
ATOM 687 C C . ALA A 1 89 ? -17.049 31.548 80.503 1.00 57.34 89 ALA A C 1
ATOM 689 O O . ALA A 1 89 ? -17.395 30.690 79.701 1.00 57.34 89 ALA A O 1
ATOM 690 N N . ARG A 1 90 ? -17.168 32.851 80.210 1.00 56.31 90 ARG A N 1
ATOM 691 C CA . ARG A 1 90 ? -17.764 33.349 78.958 1.00 56.31 90 ARG A CA 1
ATOM 692 C C . ARG A 1 90 ? -16.868 33.084 77.744 1.00 56.31 90 ARG A C 1
ATOM 694 O O . ARG A 1 90 ? -17.383 32.851 76.654 1.00 56.31 90 ARG A O 1
ATOM 701 N N . LYS A 1 91 ? -15.539 33.096 77.912 1.00 59.00 91 LYS A N 1
ATOM 702 C CA . LYS A 1 91 ? -14.594 32.731 76.839 1.00 59.00 91 LYS A CA 1
ATOM 703 C C . LYS A 1 91 ? -14.672 31.242 76.506 1.00 59.00 91 LYS A C 1
ATOM 705 O O . LYS A 1 91 ? -14.658 30.898 75.329 1.00 59.00 91 LYS A O 1
ATOM 710 N N . GLU A 1 92 ? -14.816 30.389 77.519 1.00 64.19 92 GLU A N 1
ATOM 711 C CA . GLU A 1 92 ? -15.021 28.949 77.330 1.00 64.19 92 GLU A CA 1
ATOM 712 C C . GLU A 1 92 ? -16.336 28.663 76.598 1.00 64.19 92 GLU A C 1
ATOM 714 O O . GLU A 1 92 ? -16.335 27.896 75.638 1.00 64.19 92 GLU A O 1
ATOM 719 N N . THR A 1 93 ? -17.438 29.338 76.949 1.00 68.19 93 THR A N 1
ATOM 720 C CA . THR A 1 93 ? -18.717 29.152 76.237 1.00 68.19 93 THR A CA 1
ATOM 721 C C . THR A 1 93 ? -18.618 29.567 74.770 1.00 68.19 93 THR A C 1
ATOM 723 O O . THR A 1 93 ? -19.033 28.820 73.890 1.00 68.19 93 THR A O 1
ATOM 726 N N . ILE A 1 94 ? -18.016 30.729 74.487 1.00 71.75 94 ILE A N 1
ATOM 727 C CA . ILE A 1 94 ? -17.831 31.214 73.110 1.00 71.75 94 ILE A CA 1
ATOM 728 C C . ILE A 1 94 ? -16.921 30.265 72.318 1.00 71.75 94 ILE A C 1
ATOM 730 O O . ILE A 1 94 ? -17.176 30.021 71.140 1.00 71.75 94 ILE A O 1
ATOM 734 N N . PHE A 1 95 ? -15.883 29.705 72.944 1.00 74.00 95 PHE A N 1
ATOM 735 C CA . PHE A 1 95 ? -14.980 28.749 72.305 1.00 74.00 95 PHE A CA 1
ATOM 736 C C . PHE A 1 95 ? -15.698 27.454 71.908 1.00 74.00 95 PHE A C 1
ATOM 738 O O . PHE A 1 95 ? -15.624 27.063 70.742 1.00 74.00 95 PHE A O 1
ATOM 745 N N . TRP A 1 96 ? -16.445 26.834 72.829 1.00 67.25 96 TRP A N 1
ATOM 746 C CA . TRP A 1 96 ? -17.220 25.621 72.539 1.00 67.25 96 TRP A CA 1
ATOM 747 C C . TRP A 1 96 ? -18.280 25.866 71.465 1.00 67.25 96 TRP A C 1
ATOM 749 O O . TRP A 1 96 ? -18.373 25.103 70.508 1.00 67.25 96 TRP A O 1
ATOM 759 N N . GLN A 1 97 ? -18.978 26.998 71.536 1.00 76.56 97 GLN A N 1
ATOM 760 C CA . GLN A 1 97 ? -20.001 27.375 70.561 1.00 76.56 97 GLN A CA 1
ATOM 761 C C . GLN A 1 97 ? -19.404 27.668 69.171 1.00 76.56 97 GLN A C 1
ATOM 763 O O . GLN A 1 97 ? -19.988 27.343 68.139 1.00 76.56 97 GLN A O 1
ATOM 768 N N . THR A 1 98 ? -18.195 28.236 69.117 1.00 76.12 98 THR A N 1
ATOM 769 C CA . THR A 1 98 ? -17.456 28.437 67.858 1.00 76.12 98 THR A CA 1
ATOM 770 C C . THR A 1 98 ? -16.931 27.111 67.297 1.00 76.12 98 THR A C 1
ATOM 772 O O . THR A 1 98 ? -16.918 26.928 66.080 1.00 76.12 98 THR A O 1
ATOM 775 N N . SER A 1 99 ? -16.516 26.183 68.164 1.00 72.19 99 SER A N 1
ATOM 776 C CA . SER A 1 99 ? -16.061 24.840 67.786 1.00 72.19 99 SER A CA 1
ATOM 777 C C . SER A 1 99 ? -17.195 24.013 67.173 1.00 72.19 99 SER A C 1
ATOM 779 O O . SER A 1 99 ? -17.039 23.488 66.072 1.00 72.19 99 SER A O 1
ATOM 781 N N . GLU A 1 100 ? -18.370 23.993 67.808 1.00 77.75 100 GLU A N 1
ATOM 782 C CA . GLU A 1 100 ? -19.563 23.310 67.288 1.00 77.75 100 GLU A CA 1
ATOM 783 C C . GLU A 1 100 ? -19.985 23.854 65.919 1.00 77.75 100 GLU A C 1
ATOM 785 O O . GLU A 1 100 ? -20.235 23.083 64.991 1.00 77.75 100 GLU A O 1
ATOM 790 N N . ASN A 1 101 ? -19.979 25.180 65.745 1.00 79.19 101 ASN A N 1
ATOM 791 C CA . ASN A 1 101 ? -20.311 25.805 64.464 1.00 79.19 101 ASN A CA 1
ATOM 792 C C . ASN A 1 101 ? -19.306 25.444 63.355 1.00 79.19 101 ASN A C 1
ATOM 794 O O . ASN A 1 101 ? -19.707 25.195 62.216 1.00 79.19 101 ASN A O 1
ATOM 798 N N . LYS A 1 102 ? -18.006 25.370 63.673 1.00 77.88 102 LYS A N 1
ATOM 799 C CA . LYS A 1 102 ? -16.969 24.931 62.723 1.00 77.88 102 LYS A CA 1
ATOM 800 C C . LYS A 1 102 ? -17.108 23.451 62.368 1.00 77.88 102 LYS A C 1
ATOM 802 O O . LYS A 1 102 ? -16.962 23.098 61.199 1.00 77.88 102 LYS A O 1
ATOM 807 N N . MET A 1 103 ? -17.431 22.597 63.339 1.00 77.19 103 MET A N 1
ATOM 808 C CA . MET A 1 103 ? -17.688 21.175 63.096 1.00 77.19 103 MET A CA 1
ATOM 809 C C . MET A 1 103 ? -18.929 20.969 62.222 1.00 77.19 103 MET A C 1
ATOM 811 O O . MET A 1 103 ? -18.871 20.211 61.256 1.00 77.19 103 MET A O 1
ATOM 815 N N . ALA A 1 104 ? -20.012 21.710 62.473 1.00 79.62 104 ALA A N 1
ATOM 816 C CA . ALA A 1 104 ? -21.217 21.670 61.647 1.00 79.62 104 ALA A CA 1
ATOM 817 C C . ALA A 1 104 ? -20.943 22.100 60.191 1.00 79.62 104 ALA A C 1
ATOM 819 O O . ALA A 1 104 ? -21.425 21.462 59.251 1.00 79.62 104 ALA A O 1
ATOM 820 N N . GLN A 1 105 ? -20.121 23.136 59.988 1.00 82.56 105 GLN A N 1
ATOM 821 C CA . GLN A 1 105 ? -19.696 23.577 58.653 1.00 82.56 105 GLN A CA 1
ATOM 822 C C . GLN A 1 105 ? -18.800 22.547 57.951 1.00 82.56 105 GLN A C 1
ATOM 824 O O . GLN A 1 105 ? -19.026 22.237 56.778 1.00 82.56 105 GLN A O 1
ATOM 829 N N . ALA A 1 106 ? -17.829 21.965 58.660 1.00 78.81 106 ALA A N 1
ATOM 830 C CA . ALA A 1 106 ? -16.958 20.920 58.120 1.00 78.81 106 ALA A CA 1
ATOM 831 C C . ALA A 1 106 ? -17.757 19.671 57.709 1.00 78.81 106 ALA A C 1
ATOM 833 O O . ALA A 1 106 ? -17.524 19.088 56.648 1.00 78.81 106 ALA A O 1
ATOM 834 N N . GLN A 1 107 ? -18.762 19.296 58.502 1.00 84.44 107 GLN A N 1
ATOM 835 C CA . GLN A 1 107 ? -19.627 18.151 58.229 1.00 84.44 107 GLN A CA 1
ATOM 836 C C . GLN A 1 107 ? -20.543 18.396 57.017 1.00 84.44 107 GLN A C 1
ATOM 838 O O . GLN A 1 107 ? -20.741 17.495 56.195 1.00 84.44 107 GLN A O 1
ATOM 843 N N . GLN A 1 108 ? -21.033 19.628 56.830 1.00 82.56 108 GLN A N 1
ATOM 844 C CA . GLN A 1 108 ? -21.749 20.018 55.612 1.00 82.56 108 GLN A CA 1
ATOM 845 C C . GLN A 1 108 ? -20.850 19.958 54.371 1.00 82.56 108 GLN A C 1
ATOM 847 O O . GLN A 1 108 ? -21.253 19.352 53.375 1.00 82.56 108 GLN A O 1
ATOM 852 N N . GLN A 1 109 ? -19.631 20.500 54.425 1.00 82.88 109 GLN A N 1
ATOM 853 C CA . GLN A 1 109 ? -18.684 20.450 53.302 1.00 82.88 109 GLN A CA 1
ATOM 854 C C . GLN A 1 109 ? -18.291 19.012 52.936 1.00 82.88 109 GLN A C 1
ATOM 856 O O . GLN A 1 109 ? -18.333 18.639 51.761 1.00 82.88 109 GLN A O 1
ATOM 861 N N . ALA A 1 110 ? -18.015 18.163 53.931 1.00 80.75 110 ALA A N 1
ATOM 862 C CA . ALA A 1 110 ? -17.736 16.745 53.715 1.00 80.75 110 ALA A CA 1
ATOM 863 C C . ALA A 1 110 ? -18.916 16.030 53.031 1.00 80.75 110 ALA A C 1
ATOM 865 O O . ALA A 1 110 ? -18.728 15.258 52.086 1.00 80.75 110 ALA A O 1
ATOM 866 N N . SER A 1 111 ? -20.155 16.330 53.438 1.00 81.62 111 SER A N 1
ATOM 867 C CA . SER A 1 111 ? -21.352 15.749 52.817 1.00 81.62 111 SER A CA 1
ATOM 868 C C . SER A 1 111 ? -21.546 16.190 51.358 1.00 81.62 111 SER A C 1
ATOM 870 O O . SER A 1 111 ? -21.948 15.378 50.522 1.00 81.62 111 SER A O 1
ATOM 872 N N . GLN A 1 112 ? -21.206 17.442 51.025 1.00 85.50 112 GLN A N 1
ATOM 873 C CA . GLN A 1 112 ? -21.285 17.973 49.662 1.00 85.50 112 GLN A CA 1
ATOM 874 C C . GLN A 1 112 ? -20.233 17.341 48.747 1.00 85.50 112 GLN A C 1
ATOM 876 O O . GLN A 1 112 ? -20.584 16.872 47.666 1.00 85.50 112 GLN A O 1
ATOM 881 N N . LEU A 1 113 ? -18.981 17.228 49.204 1.00 82.38 113 LEU A N 1
ATOM 882 C CA . LEU A 1 113 ? -17.915 16.541 48.465 1.00 82.38 113 LEU A CA 1
ATOM 883 C C . LEU A 1 113 ? -18.258 15.068 48.220 1.00 82.38 113 LEU A C 1
ATOM 885 O O . LEU A 1 113 ? -18.059 14.550 47.122 1.00 82.38 113 LEU A O 1
ATOM 889 N N . THR A 1 114 ? -18.852 14.397 49.210 1.00 80.50 114 THR A N 1
ATOM 890 C CA . THR A 1 114 ? -19.274 12.995 49.074 1.00 80.50 114 THR A CA 1
ATOM 891 C C . THR A 1 114 ? -20.424 12.841 48.071 1.00 80.50 114 THR A C 1
ATOM 893 O O . THR A 1 114 ? -20.443 11.885 47.293 1.00 80.50 114 THR A O 1
ATOM 896 N N . ARG A 1 115 ? -21.374 13.789 48.043 1.00 82.94 115 ARG A N 1
ATOM 897 C CA . ARG A 1 115 ? -22.462 13.825 47.049 1.00 82.94 115 ARG A CA 1
ATOM 898 C C . ARG A 1 115 ? -21.942 14.111 45.644 1.00 82.94 115 ARG A C 1
ATOM 900 O O . ARG A 1 115 ? -22.328 13.397 44.725 1.00 82.94 115 ARG A O 1
ATOM 907 N N . ALA A 1 116 ? -21.037 15.077 45.490 1.00 78.00 116 ALA A N 1
ATOM 908 C CA . ALA A 1 116 ? -20.390 15.385 44.216 1.00 78.00 116 ALA A CA 1
ATOM 909 C C . ALA A 1 116 ? -19.595 14.180 43.690 1.00 78.00 116 ALA A C 1
ATOM 911 O O . ALA A 1 116 ? -19.754 13.788 42.536 1.00 78.00 116 ALA A O 1
ATOM 912 N N . ARG A 1 117 ? -18.830 13.505 44.560 1.00 76.88 117 ARG A N 1
ATOM 913 C CA . ARG A 1 117 ? -18.094 12.280 44.213 1.00 76.88 117 ARG A CA 1
ATOM 914 C C . ARG A 1 117 ? -19.026 11.133 43.822 1.00 76.88 117 ARG A C 1
ATOM 916 O O . ARG A 1 117 ? -18.734 10.424 42.865 1.00 76.88 117 ARG A O 1
ATOM 923 N N . ARG A 1 118 ? -20.160 10.954 44.515 1.00 73.69 118 ARG A N 1
ATOM 924 C CA . ARG A 1 118 ? -21.172 9.947 44.146 1.00 73.69 118 ARG A CA 1
ATOM 925 C C . ARG A 1 118 ? -21.836 10.256 42.808 1.00 73.69 118 ARG A C 1
ATOM 927 O O . ARG A 1 118 ? -21.945 9.342 41.996 1.00 73.69 118 ARG A O 1
ATOM 934 N N . ALA A 1 119 ? -22.226 11.507 42.566 1.00 72.25 119 ALA A N 1
ATOM 935 C CA . ALA A 1 119 ? -22.807 11.936 41.296 1.00 72.25 119 ALA A CA 1
ATOM 936 C C . ALA A 1 119 ? -21.837 11.670 40.134 1.00 72.25 119 ALA A C 1
ATOM 938 O O . ALA A 1 119 ? -22.180 10.936 39.210 1.00 72.25 119 ALA A O 1
ATOM 939 N N . HIS A 1 120 ? -20.584 12.114 40.268 1.00 69.38 120 HIS A N 1
ATOM 940 C CA . HIS A 1 120 ? -19.540 11.875 39.272 1.00 69.38 120 HIS A CA 1
ATOM 941 C C . HIS A 1 120 ? -19.237 10.375 39.090 1.00 69.38 120 HIS A C 1
ATOM 943 O O . HIS A 1 120 ? -19.010 9.909 37.974 1.00 69.38 120 HIS A O 1
ATOM 949 N N . SER A 1 121 ? -19.273 9.579 40.169 1.00 65.56 121 SER A N 1
ATOM 950 C CA . SER A 1 121 ? -19.075 8.124 40.093 1.00 65.56 121 SER A CA 1
ATOM 951 C C . SER A 1 121 ? -20.220 7.394 39.388 1.00 65.56 121 SER A C 1
ATOM 953 O O . SER A 1 121 ? -19.959 6.420 38.684 1.00 65.56 121 SER A O 1
ATOM 955 N N . SER A 1 122 ? -21.460 7.869 39.558 1.00 63.31 122 SER A N 1
ATOM 956 C CA . SER A 1 122 ? -22.666 7.309 38.943 1.00 63.31 122 SER A CA 1
ATOM 957 C C . SER A 1 122 ? -22.708 7.619 37.449 1.00 63.31 122 SER A C 1
ATOM 959 O O . SER A 1 122 ? -22.988 6.732 36.648 1.00 63.31 122 SER A O 1
ATOM 961 N N . GLU A 1 123 ? -22.359 8.846 37.068 1.00 63.00 123 GLU A N 1
ATOM 962 C CA . GLU A 1 123 ? -22.247 9.272 35.670 1.00 63.00 123 GLU A CA 1
ATOM 963 C C . GLU A 1 123 ? -21.121 8.507 34.956 1.00 63.00 123 GLU A C 1
ATOM 965 O O . GLU A 1 123 ? -21.335 7.875 33.923 1.00 63.00 123 GLU A O 1
ATOM 970 N N . SER A 1 124 ? -19.960 8.376 35.609 1.00 61.91 124 SER A N 1
ATOM 971 C CA . SER A 1 124 ? -18.864 7.530 35.118 1.00 61.91 124 SER A CA 1
ATOM 972 C C . SER A 1 124 ? -19.210 6.030 35.097 1.00 61.91 124 SER A C 1
ATOM 974 O O . SER A 1 124 ? -18.606 5.262 34.353 1.00 61.91 124 SER A O 1
ATOM 976 N N . ALA A 1 125 ? -20.136 5.547 35.934 1.00 61.72 125 ALA A N 1
ATOM 977 C CA . ALA A 1 125 ? -20.583 4.148 35.921 1.00 61.72 125 ALA A CA 1
ATOM 978 C C . ALA A 1 125 ? -21.523 3.853 34.739 1.00 61.72 125 ALA A C 1
ATOM 980 O O . ALA A 1 125 ? -21.386 2.804 34.105 1.00 61.72 125 ALA A O 1
ATOM 981 N N . GLY A 1 126 ? -22.410 4.793 34.400 1.00 64.31 126 GLY A N 1
ATOM 982 C CA . GLY A 1 126 ? -23.186 4.760 33.157 1.00 64.31 126 GLY A CA 1
ATOM 983 C C . GLY A 1 126 ? -22.272 4.722 31.932 1.00 64.31 126 GLY A C 1
ATOM 984 O O . GLY A 1 126 ? -22.415 3.850 31.077 1.00 64.31 126 GLY A O 1
ATOM 985 N N . ASP A 1 127 ? -21.239 5.566 31.915 1.00 66.81 127 ASP A N 1
ATOM 986 C CA . ASP A 1 127 ? -20.285 5.589 30.805 1.00 66.81 127 ASP A CA 1
ATOM 987 C C . ASP A 1 127 ? -19.454 4.313 30.657 1.00 66.81 127 ASP A C 1
ATOM 989 O O . ASP A 1 127 ? -19.156 3.864 29.549 1.00 66.81 127 ASP A O 1
ATOM 993 N N . ARG A 1 128 ? -19.122 3.667 31.775 1.00 68.81 128 ARG A N 1
ATOM 994 C CA . ARG A 1 128 ? -18.417 2.380 31.764 1.00 68.81 128 ARG A CA 1
ATOM 995 C C . ARG A 1 128 ? -19.307 1.219 31.316 1.00 68.81 128 ARG A C 1
ATOM 997 O O . ARG A 1 128 ? -18.799 0.264 30.733 1.00 68.81 128 ARG A O 1
ATOM 1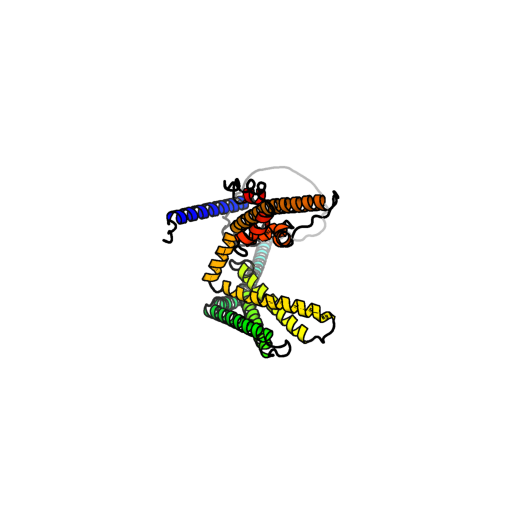004 N N . THR A 1 129 ? -20.618 1.270 31.547 1.00 77.88 129 THR A N 1
ATOM 1005 C CA . THR A 1 129 ? -21.521 0.147 31.228 1.00 77.88 129 THR A CA 1
ATOM 1006 C C . THR A 1 129 ? -21.852 0.044 29.741 1.00 77.88 129 THR A C 1
ATOM 1008 O O . THR A 1 129 ? -21.807 -1.060 29.199 1.00 77.88 129 THR A O 1
ATOM 1011 N N . TRP A 1 130 ? -22.105 1.155 29.038 1.00 81.44 130 TRP A N 1
ATOM 1012 C CA . TRP A 1 130 ? -22.327 1.091 27.585 1.00 81.44 130 TRP A CA 1
ATOM 1013 C C . TRP A 1 130 ? -21.035 0.790 26.814 1.00 81.44 130 TRP A C 1
ATOM 1015 O O . TRP A 1 130 ? -21.060 0.007 25.863 1.00 81.44 130 TRP A O 1
ATOM 1025 N N . ARG A 1 131 ? -19.890 1.331 27.261 1.00 82.06 131 ARG A N 1
ATOM 1026 C CA . ARG A 1 131 ? -18.575 1.051 26.657 1.00 82.06 131 ARG A CA 1
ATOM 1027 C C . ARG A 1 131 ? -18.190 -0.413 26.773 1.00 82.06 131 ARG A C 1
ATOM 1029 O O . ARG A 1 131 ? -17.856 -1.022 25.767 1.00 82.06 131 ARG A O 1
ATOM 1036 N N . THR A 1 132 ? -18.333 -1.011 27.954 1.00 82.25 132 THR A N 1
ATOM 1037 C CA . THR A 1 132 ? -18.053 -2.447 28.140 1.00 82.25 132 THR A CA 1
ATOM 1038 C C . THR A 1 132 ? -18.979 -3.338 27.310 1.00 82.25 132 THR A C 1
ATOM 1040 O O . THR A 1 132 ? -18.573 -4.412 26.865 1.00 82.25 132 THR A O 1
ATOM 1043 N N . TRP A 1 133 ? -20.216 -2.906 27.047 1.00 86.25 133 TRP A N 1
ATOM 1044 C CA . TRP A 1 133 ? -21.117 -3.623 26.146 1.00 86.25 133 TRP A CA 1
ATOM 1045 C C . TRP A 1 133 ? -20.665 -3.528 24.680 1.00 86.25 133 TRP A C 1
ATOM 1047 O O . TRP A 1 133 ? -20.616 -4.546 23.988 1.00 86.25 133 TRP A O 1
ATOM 1057 N N . LEU A 1 134 ? -20.254 -2.341 24.223 1.00 85.31 134 LEU A N 1
ATOM 1058 C CA . LEU A 1 134 ? -19.677 -2.150 22.887 1.00 85.31 134 LEU A CA 1
ATOM 1059 C C . LEU A 1 134 ? -18.362 -2.905 22.705 1.00 85.31 134 LEU A C 1
ATOM 1061 O O . LEU A 1 134 ? -18.175 -3.554 21.680 1.00 85.31 134 LEU A O 1
ATOM 1065 N N . GLU A 1 135 ? -17.476 -2.875 23.697 1.00 85.50 135 GLU A N 1
ATOM 1066 C CA . GLU A 1 135 ? -16.236 -3.650 23.696 1.00 85.50 135 GLU A CA 1
ATOM 1067 C C . GLU A 1 135 ? -16.527 -5.140 23.524 1.00 85.50 135 GLU A C 1
ATOM 1069 O O . GLU A 1 135 ? -15.890 -5.789 22.699 1.00 85.50 135 GLU A O 1
ATOM 1074 N N . ARG A 1 136 ? -17.534 -5.688 24.218 1.00 87.31 136 ARG A N 1
ATOM 1075 C CA . ARG A 1 136 ? -17.960 -7.090 24.048 1.00 87.31 136 ARG A CA 1
ATOM 1076 C C . ARG A 1 136 ? -18.483 -7.394 22.646 1.00 87.31 136 ARG A C 1
ATOM 1078 O O .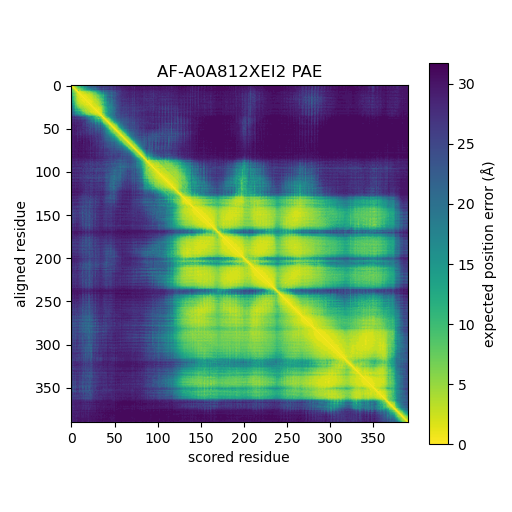 ARG A 1 136 ? -18.246 -8.486 22.138 1.00 87.31 136 ARG A O 1
ATOM 1085 N N . ILE A 1 137 ? -19.186 -6.456 22.014 1.00 88.88 137 ILE A N 1
ATOM 1086 C CA . ILE A 1 137 ? -19.679 -6.633 20.642 1.00 88.88 137 ILE A CA 1
ATOM 1087 C C . ILE A 1 137 ? -18.516 -6.601 19.650 1.00 88.88 137 ILE A C 1
ATOM 1089 O O . ILE A 1 137 ? -18.374 -7.520 18.845 1.00 88.88 137 ILE A O 1
ATOM 1093 N N . VAL A 1 138 ? -17.666 -5.577 19.733 1.00 87.31 138 VAL A N 1
ATOM 1094 C CA . VAL A 1 138 ? -16.533 -5.363 18.821 1.00 87.31 138 VAL A CA 1
ATOM 1095 C C . VAL A 1 138 ? -15.474 -6.459 18.971 1.00 87.31 138 VAL A C 1
ATOM 1097 O O . VAL A 1 138 ? -14.875 -6.865 17.979 1.00 87.31 138 VAL A O 1
ATOM 1100 N N . SER A 1 139 ? -15.264 -6.971 20.187 1.00 84.38 139 SER A N 1
ATOM 1101 C CA . SER A 1 139 ? -14.344 -8.087 20.457 1.00 84.38 139 SER A CA 1
ATOM 1102 C C . SER A 1 139 ? -14.919 -9.463 20.123 1.00 84.38 139 SER A C 1
ATOM 1104 O O . SER A 1 139 ? -14.200 -10.454 20.202 1.00 84.38 139 SER A O 1
ATOM 1106 N N . SER A 1 140 ? -16.194 -9.556 19.736 1.00 91.06 140 SER A N 1
ATOM 1107 C CA . SER A 1 140 ? -16.792 -10.845 19.403 1.00 91.06 140 SER A CA 1
ATOM 1108 C C . SER A 1 140 ? -16.255 -11.401 18.079 1.00 91.06 140 SER A C 1
ATOM 1110 O O . SER A 1 140 ? -16.138 -10.692 17.074 1.00 91.06 140 SER A O 1
ATOM 1112 N N . ASP A 1 141 ? -16.018 -12.715 18.038 1.00 87.69 141 ASP A N 1
ATOM 1113 C CA . ASP A 1 141 ? -15.578 -13.405 16.816 1.00 87.69 141 ASP A CA 1
ATOM 1114 C C . ASP A 1 141 ? -16.597 -13.265 15.679 1.00 87.69 141 ASP A C 1
ATOM 1116 O O . ASP A 1 141 ? -16.236 -13.186 14.509 1.00 87.69 141 ASP A O 1
ATOM 1120 N N . ARG A 1 142 ? -17.891 -13.183 16.016 1.00 90.38 142 ARG A N 1
ATOM 1121 C CA . ARG A 1 142 ? -18.968 -12.985 15.033 1.00 90.38 142 ARG A CA 1
ATOM 1122 C C . ARG A 1 142 ? -18.836 -11.646 14.319 1.00 90.38 142 ARG A C 1
ATOM 1124 O O . ARG A 1 142 ? -18.977 -11.602 13.101 1.00 90.38 142 ARG A O 1
ATOM 1131 N N . PHE A 1 143 ? -18.549 -10.580 15.066 1.00 89.38 143 PHE A N 1
ATOM 1132 C CA . PHE A 1 143 ? -18.315 -9.261 14.492 1.00 89.38 143 PHE A CA 1
ATOM 1133 C C . PHE A 1 143 ? -17.065 -9.273 13.607 1.00 89.38 143 PHE A C 1
ATOM 1135 O O . PHE A 1 143 ? -17.127 -8.857 12.454 1.00 89.38 143 PHE A O 1
ATOM 1142 N N . SER A 1 144 ? -15.964 -9.848 14.093 1.00 88.19 144 SER A N 1
ATOM 1143 C CA . SER A 1 144 ? -14.721 -9.960 13.317 1.00 88.19 144 SER A CA 1
ATOM 1144 C C . SER A 1 144 ? -14.903 -10.760 12.018 1.00 88.19 144 SER A C 1
ATOM 1146 O O . SER A 1 144 ? -14.450 -10.325 10.959 1.00 88.19 144 SER A O 1
ATOM 1148 N N . ASN A 1 145 ? -15.636 -11.877 12.060 1.00 90.06 145 ASN A N 1
ATOM 1149 C CA . ASN A 1 145 ? -15.950 -12.688 10.881 1.00 90.06 145 ASN A CA 1
ATOM 1150 C C . ASN A 1 145 ? -16.870 -11.958 9.890 1.00 90.06 145 ASN A C 1
ATOM 1152 O O . ASN A 1 145 ? -16.674 -12.074 8.681 1.00 90.06 145 ASN A O 1
ATOM 1156 N N . LEU A 1 146 ? -17.845 -11.184 10.381 1.00 91.81 146 LEU A N 1
ATOM 1157 C CA . LEU A 1 146 ? -18.712 -10.356 9.539 1.00 91.81 146 LEU A CA 1
ATOM 1158 C C . LEU A 1 146 ? -17.905 -9.291 8.788 1.00 91.81 146 LEU A C 1
ATOM 1160 O O . LEU A 1 146 ? -18.070 -9.134 7.580 1.00 91.81 146 LEU A O 1
ATOM 1164 N N . ILE A 1 147 ? -17.013 -8.582 9.484 1.00 90.69 147 ILE A N 1
ATOM 1165 C CA . ILE A 1 147 ? -16.153 -7.577 8.853 1.00 90.69 147 ILE A CA 1
ATOM 1166 C C . ILE A 1 147 ? -15.207 -8.228 7.844 1.00 90.69 147 ILE A C 1
ATOM 1168 O O . ILE A 1 147 ? -15.056 -7.725 6.733 1.00 90.69 147 ILE A O 1
ATOM 1172 N N . MET A 1 148 ? -14.615 -9.374 8.181 1.00 90.56 148 MET A N 1
ATOM 1173 C CA . MET A 1 148 ? -13.779 -10.127 7.246 1.00 90.56 148 MET A CA 1
ATOM 1174 C C . MET A 1 148 ? -14.551 -10.502 5.973 1.00 90.56 148 MET A C 1
ATOM 1176 O O . MET A 1 148 ? -14.038 -10.322 4.868 1.00 90.56 148 MET A O 1
ATOM 1180 N N . PHE A 1 149 ? -15.797 -10.962 6.110 1.00 91.81 149 PHE A N 1
ATOM 1181 C CA . PHE A 1 149 ? -16.667 -11.245 4.972 1.00 91.81 149 PHE A CA 1
ATOM 1182 C C . PHE A 1 149 ? -16.946 -9.991 4.131 1.00 91.81 149 PHE A C 1
ATOM 1184 O O . PHE A 1 149 ? -16.835 -10.046 2.908 1.00 91.81 149 PHE A O 1
ATOM 1191 N N . LEU A 1 150 ? -17.241 -8.850 4.764 1.00 91.56 150 LEU A N 1
ATOM 1192 C CA . LEU A 1 150 ? -17.458 -7.576 4.067 1.00 91.56 150 LEU A CA 1
ATOM 1193 C C . LEU A 1 150 ? -16.215 -7.111 3.299 1.00 91.56 150 LEU A C 1
ATOM 1195 O O . LEU A 1 150 ? -16.339 -6.654 2.164 1.00 91.56 150 LEU A O 1
ATOM 1199 N N . ILE A 1 151 ? -15.016 -7.269 3.869 1.00 90.81 151 ILE A N 1
ATOM 1200 C CA . ILE A 1 151 ? -13.758 -6.948 3.180 1.00 90.81 151 ILE A CA 1
ATOM 1201 C C . ILE A 1 151 ? -13.576 -7.856 1.959 1.00 90.81 151 ILE A C 1
ATOM 1203 O O . ILE A 1 151 ? -13.300 -7.360 0.868 1.00 90.81 151 ILE A O 1
ATOM 1207 N N . MET A 1 152 ? -13.775 -9.168 2.112 1.00 91.38 152 MET A N 1
ATOM 1208 C CA . MET A 1 152 ? -13.670 -10.127 1.005 1.00 91.38 152 MET A CA 1
ATOM 1209 C C . MET A 1 152 ? -14.672 -9.824 -0.113 1.00 91.38 152 MET A C 1
ATOM 1211 O O . MET A 1 152 ? -14.294 -9.771 -1.283 1.00 91.38 152 MET A O 1
ATOM 1215 N N . ALA A 1 153 ? -15.933 -9.571 0.241 1.00 92.25 153 ALA A N 1
ATOM 1216 C CA . ALA A 1 153 ? -16.964 -9.187 -0.713 1.00 92.25 153 ALA A CA 1
ATOM 1217 C C . ALA A 1 153 ? -16.593 -7.884 -1.436 1.00 92.25 153 ALA A C 1
ATOM 1219 O O . ALA A 1 153 ? -16.703 -7.814 -2.659 1.00 92.25 153 ALA A O 1
ATOM 1220 N N . ASN A 1 154 ? -16.092 -6.876 -0.712 1.00 90.75 154 ASN A N 1
ATOM 1221 C CA . ASN A 1 154 ? -15.656 -5.616 -1.310 1.00 90.75 154 ASN A CA 1
ATOM 1222 C C . ASN A 1 154 ? -14.507 -5.823 -2.307 1.00 90.75 154 ASN A C 1
ATOM 1224 O O . ASN A 1 154 ? -14.554 -5.264 -3.396 1.00 90.75 154 ASN A O 1
ATOM 1228 N N . VAL A 1 155 ? -13.517 -6.657 -1.982 1.00 90.00 155 VAL A N 1
ATOM 1229 C CA . VAL A 1 155 ? -12.397 -6.975 -2.885 1.00 90.00 155 VAL A CA 1
ATOM 1230 C C . VAL A 1 155 ? -12.873 -7.664 -4.161 1.00 90.00 155 VAL A C 1
ATOM 1232 O O . VAL A 1 155 ? -12.454 -7.273 -5.248 1.00 90.00 155 VAL A O 1
ATOM 1235 N N . ILE A 1 156 ? -13.766 -8.649 -4.048 1.00 91.50 156 ILE A N 1
ATOM 1236 C CA . ILE A 1 156 ? -14.320 -9.352 -5.214 1.00 91.50 156 ILE A CA 1
ATOM 1237 C C . ILE A 1 156 ? -15.098 -8.376 -6.103 1.00 91.50 156 ILE A C 1
ATOM 1239 O O . ILE A 1 156 ? -14.892 -8.348 -7.314 1.00 91.50 156 ILE A O 1
ATOM 1243 N N . LEU A 1 157 ? -15.945 -7.536 -5.503 1.00 90.00 157 LEU A N 1
ATOM 1244 C CA . LEU A 1 157 ? -16.715 -6.526 -6.229 1.00 90.00 157 LEU A CA 1
ATOM 1245 C C . LEU A 1 157 ? -15.815 -5.505 -6.931 1.00 90.00 157 LEU A C 1
ATOM 1247 O O . LEU A 1 157 ? -16.092 -5.155 -8.073 1.00 90.00 157 LEU A O 1
ATOM 1251 N N . MET A 1 158 ? -14.721 -5.079 -6.293 1.00 87.25 158 MET A N 1
ATOM 1252 C CA . MET A 1 158 ? -13.723 -4.208 -6.922 1.00 87.25 158 MET A CA 1
ATOM 1253 C C . MET A 1 158 ? -13.026 -4.897 -8.100 1.00 87.25 158 MET A C 1
ATOM 1255 O O . MET A 1 158 ? -12.805 -4.264 -9.127 1.00 87.25 158 MET A O 1
ATOM 1259 N N . GLY A 1 159 ? -12.710 -6.190 -7.988 1.00 88.81 159 GLY A N 1
ATOM 1260 C CA . GLY A 1 159 ? -12.153 -6.963 -9.102 1.00 88.81 159 GLY A CA 1
ATOM 1261 C C . GLY A 1 159 ? -13.096 -7.011 -10.306 1.00 88.81 159 GLY A C 1
ATOM 1262 O O . GLY A 1 159 ? -12.669 -6.758 -11.430 1.00 88.81 159 GLY A O 1
ATOM 1263 N N . ILE A 1 160 ? -14.388 -7.252 -10.061 1.00 89.81 160 ILE A N 1
ATOM 1264 C CA . ILE A 1 160 ? -15.424 -7.240 -11.105 1.00 89.81 160 ILE A CA 1
ATOM 1265 C C . ILE A 1 160 ? -15.574 -5.836 -11.708 1.00 89.81 160 ILE A C 1
ATOM 1267 O O . ILE A 1 160 ? -15.642 -5.703 -12.924 1.00 89.81 160 ILE A O 1
ATOM 1271 N N . GLU A 1 161 ? -15.592 -4.781 -10.886 1.00 86.12 161 GLU A N 1
ATOM 1272 C CA . GLU A 1 161 ? -15.672 -3.389 -11.356 1.00 86.12 161 GLU A CA 1
ATOM 1273 C C . GLU A 1 161 ? -14.515 -3.054 -12.309 1.00 86.12 161 GLU A C 1
ATOM 1275 O O . GLU A 1 161 ? -14.737 -2.434 -13.349 1.00 86.12 161 GLU A O 1
ATOM 1280 N N . VAL A 1 162 ? -13.291 -3.485 -11.986 1.00 84.75 162 VAL A N 1
ATOM 1281 C CA . VAL A 1 162 ? -12.098 -3.265 -12.819 1.00 84.75 162 VAL A CA 1
ATOM 1282 C C . VAL A 1 162 ? -12.208 -3.996 -14.159 1.00 84.75 162 VAL A C 1
ATOM 1284 O O . VAL A 1 162 ? -11.942 -3.388 -15.196 1.00 84.75 162 VAL A O 1
ATOM 1287 N N . ASP A 1 163 ? -12.631 -5.260 -14.152 1.00 87.12 163 ASP A N 1
ATOM 1288 C CA . ASP A 1 163 ? -12.784 -6.067 -15.369 1.00 87.12 163 ASP A CA 1
ATOM 1289 C C . ASP A 1 163 ? -13.861 -5.485 -16.300 1.00 87.12 163 ASP A C 1
ATOM 1291 O O . ASP A 1 163 ? -13.617 -5.219 -17.482 1.00 87.12 163 ASP A O 1
ATOM 1295 N N . VAL A 1 164 ? -15.018 -5.140 -15.732 1.00 85.62 164 VAL A N 1
ATOM 1296 C CA . VAL A 1 164 ? -16.118 -4.483 -16.448 1.00 85.62 164 VAL A CA 1
ATOM 1297 C C . VAL A 1 164 ? -15.686 -3.118 -16.998 1.00 85.62 164 VAL A C 1
ATOM 1299 O O . VAL A 1 164 ? -15.946 -2.822 -18.162 1.00 85.62 164 VAL A O 1
ATOM 1302 N N . SER A 1 165 ? -14.968 -2.309 -16.211 1.00 80.38 165 SER A N 1
ATOM 1303 C CA . SER A 1 165 ? -14.462 -0.990 -16.634 1.00 80.38 165 SER A CA 1
ATOM 1304 C C . SER A 1 165 ? -13.374 -1.061 -17.712 1.00 80.38 165 SER A C 1
ATOM 1306 O O . SER A 1 165 ? -13.103 -0.056 -18.366 1.00 80.38 165 SER A O 1
ATOM 1308 N N . SER A 1 166 ? -12.714 -2.213 -17.872 1.00 81.31 166 SER A N 1
ATOM 1309 C CA . SER A 1 166 ? -11.722 -2.436 -18.930 1.00 81.31 166 SER A CA 1
ATOM 1310 C C . SER A 1 166 ? -12.361 -2.807 -20.271 1.00 81.31 166 SER A C 1
ATOM 1312 O O . SER A 1 166 ? -11.798 -2.509 -21.323 1.00 81.31 166 SER A O 1
ATOM 1314 N N . THR A 1 167 ? -13.552 -3.412 -20.225 1.00 79.31 167 THR A N 1
ATOM 1315 C CA . THR A 1 167 ? -14.278 -3.902 -21.405 1.00 79.31 167 THR A CA 1
ATOM 1316 C C . THR A 1 167 ? -15.320 -2.898 -21.905 1.00 79.31 167 THR A C 1
ATOM 1318 O O . THR A 1 167 ? -15.565 -2.807 -23.107 1.00 79.31 167 THR A O 1
ATOM 1321 N N . LEU A 1 168 ? -15.930 -2.126 -21.001 1.00 75.50 168 LEU A N 1
ATOM 1322 C CA . LEU A 1 168 ? -16.948 -1.121 -21.311 1.00 75.50 168 LEU A CA 1
ATOM 1323 C C . LEU A 1 168 ? -16.372 0.301 -21.293 1.00 75.50 168 LEU A C 1
ATOM 1325 O O . LEU A 1 168 ? -15.453 0.620 -20.539 1.00 75.50 168 LEU A O 1
ATOM 1329 N N . GLY A 1 169 ? -16.951 1.187 -22.109 1.00 66.00 169 GLY A N 1
ATOM 1330 C CA . GLY A 1 169 ? -16.667 2.618 -22.040 1.00 66.00 169 GLY A CA 1
ATOM 1331 C C . GLY A 1 169 ? -17.080 3.194 -20.683 1.00 66.00 169 GLY A C 1
ATOM 1332 O O . GLY A 1 169 ? -18.042 2.746 -20.067 1.00 66.00 169 GLY A O 1
ATOM 1333 N N . GLN A 1 170 ? -16.375 4.227 -20.212 1.00 61.34 170 GLN A N 1
ATOM 1334 C CA . GLN A 1 170 ? -16.537 4.791 -18.862 1.00 61.34 170 GLN A CA 1
ATOM 1335 C C . GLN A 1 170 ? -17.968 5.300 -18.544 1.00 61.34 170 GLN A C 1
ATOM 1337 O O . GLN A 1 170 ? -18.278 5.524 -17.377 1.00 61.34 170 GLN A O 1
ATOM 1342 N N . GLY A 1 171 ? -18.821 5.485 -19.562 1.00 61.84 171 GLY A N 1
ATOM 1343 C CA . GLY A 1 171 ? -20.231 5.879 -19.440 1.00 61.84 171 GLY A CA 1
ATOM 1344 C C . GLY A 1 171 ? -21.235 4.722 -19.339 1.00 61.84 171 GLY A C 1
ATOM 1345 O O . GLY A 1 171 ? -22.376 4.969 -18.967 1.00 61.84 171 GLY A O 1
ATOM 1346 N N . ASP A 1 172 ? -20.818 3.481 -19.605 1.00 68.00 172 ASP A N 1
ATOM 1347 C CA . ASP A 1 172 ? -21.688 2.292 -19.584 1.00 68.00 172 ASP A CA 1
ATOM 1348 C C . ASP A 1 172 ? -21.542 1.475 -18.289 1.00 68.00 172 ASP A C 1
ATOM 1350 O O . ASP A 1 172 ? -22.126 0.399 -18.145 1.00 68.00 172 ASP A O 1
ATOM 1354 N N . ILE A 1 173 ? -20.751 1.970 -17.328 1.00 75.06 173 ILE A N 1
ATOM 1355 C CA . ILE A 1 173 ? -20.562 1.310 -16.035 1.00 75.06 173 ILE A CA 1
ATOM 1356 C C . ILE A 1 173 ? -21.893 1.362 -15.266 1.00 75.06 173 ILE A C 1
ATOM 1358 O O . ILE A 1 173 ? -22.415 2.452 -15.013 1.00 75.06 173 ILE A O 1
ATOM 1362 N N . PRO A 1 174 ? -22.449 0.212 -14.847 1.00 81.38 174 PRO A N 1
ATOM 1363 C CA . PRO A 1 174 ? -23.717 0.181 -14.135 1.00 81.38 174 PRO A CA 1
ATOM 1364 C C . PRO A 1 174 ? -23.690 1.006 -12.840 1.00 81.38 174 PRO A C 1
ATOM 1366 O O . PRO A 1 174 ? -22.850 0.789 -11.966 1.00 81.38 174 PRO A O 1
ATOM 1369 N N . GLY A 1 175 ? -24.668 1.899 -12.658 1.00 80.56 175 GLY A N 1
ATOM 1370 C CA . GLY A 1 175 ? -24.736 2.782 -11.483 1.00 80.56 175 GLY A CA 1
ATOM 1371 C C . GLY A 1 175 ? -24.829 2.059 -10.130 1.00 80.56 175 GLY A C 1
ATOM 1372 O O . GLY A 1 175 ? -24.469 2.632 -9.101 1.00 80.56 175 GLY A O 1
ATOM 1373 N N . TRP A 1 176 ? -25.240 0.785 -10.114 1.00 85.19 176 TRP A N 1
ATOM 1374 C CA . TRP A 1 176 ? -25.305 -0.018 -8.889 1.00 85.19 176 TRP A CA 1
ATOM 1375 C C . TRP A 1 176 ? -23.925 -0.272 -8.264 1.00 85.19 176 TRP A C 1
ATOM 1377 O O . TRP A 1 176 ? -23.850 -0.423 -7.045 1.00 85.19 176 TRP A O 1
ATOM 1387 N N . PHE A 1 177 ? -22.833 -0.252 -9.043 1.00 86.00 177 PHE A N 1
ATOM 1388 C CA . PHE A 1 177 ? -21.474 -0.365 -8.497 1.00 86.00 177 PHE A CA 1
ATOM 1389 C C . PHE A 1 177 ? -21.166 0.772 -7.519 1.00 86.00 177 PHE A C 1
ATOM 1391 O O . PHE A 1 177 ? -20.634 0.530 -6.435 1.00 86.00 177 PHE A O 1
ATOM 1398 N N . ASN A 1 178 ? -21.576 2.001 -7.854 1.00 84.06 178 ASN A N 1
ATOM 1399 C CA . ASN A 1 178 ? -21.390 3.156 -6.979 1.00 84.06 178 ASN A CA 1
ATOM 1400 C C . ASN A 1 178 ? -22.208 3.009 -5.686 1.00 84.06 178 ASN A C 1
ATOM 1402 O O . ASN A 1 178 ? -21.696 3.237 -4.593 1.00 84.06 178 ASN A O 1
ATOM 1406 N N . THR A 1 179 ? -23.458 2.545 -5.791 1.00 88.38 179 THR A N 1
ATOM 1407 C CA . THR A 1 179 ? -24.310 2.284 -4.620 1.00 88.38 179 THR A CA 1
ATOM 1408 C C . THR A 1 179 ? -23.703 1.227 -3.702 1.00 88.38 179 THR A C 1
ATOM 1410 O O . THR A 1 179 ? -23.648 1.419 -2.490 1.00 88.38 179 THR A O 1
ATOM 1413 N N . VAL A 1 180 ? -23.206 0.122 -4.260 1.00 89.69 180 VAL A N 1
ATOM 1414 C CA . VAL A 1 180 ? -22.587 -0.951 -3.475 1.00 89.69 180 VAL A CA 1
ATOM 1415 C C . VAL A 1 180 ? -21.286 -0.480 -2.822 1.00 89.69 180 VAL A C 1
ATOM 1417 O O . VAL A 1 180 ? -21.068 -0.754 -1.642 1.00 89.69 180 VAL A O 1
ATOM 1420 N N . ASN A 1 181 ? -20.441 0.267 -3.538 1.00 88.69 181 ASN A N 1
ATOM 1421 C CA . ASN A 1 181 ? -19.223 0.840 -2.964 1.00 88.69 181 ASN A CA 1
ATOM 1422 C C . ASN A 1 181 ? -19.551 1.805 -1.813 1.00 88.69 181 ASN A C 1
ATOM 1424 O O . ASN A 1 181 ? -18.941 1.702 -0.751 1.00 88.69 181 ASN A O 1
ATOM 1428 N N . LEU A 1 182 ? -20.559 2.668 -1.976 1.00 90.25 182 LEU A N 1
ATOM 1429 C CA . LEU A 1 182 ? -21.032 3.560 -0.916 1.00 90.25 182 LEU A CA 1
ATOM 1430 C C . LEU A 1 182 ? -21.468 2.773 0.328 1.00 90.25 182 LEU A C 1
ATOM 1432 O O . LEU A 1 182 ? -21.007 3.076 1.425 1.00 90.25 182 LEU A O 1
ATOM 1436 N N . VAL A 1 183 ? -22.284 1.726 0.160 1.00 92.25 183 VAL A N 1
ATOM 1437 C CA . VAL A 1 183 ? -22.735 0.864 1.269 1.00 92.25 183 VAL A CA 1
ATOM 1438 C C . VAL A 1 183 ? -21.551 0.220 1.994 1.00 92.25 183 VAL A C 1
ATOM 1440 O O . VAL A 1 183 ? -21.510 0.223 3.225 1.00 92.25 183 VAL A O 1
ATOM 1443 N N . MET A 1 184 ? -20.562 -0.287 1.253 1.00 90.81 184 MET A N 1
ATOM 1444 C CA . MET A 1 184 ? -19.361 -0.892 1.837 1.00 90.81 184 MET A CA 1
ATOM 1445 C C . MET A 1 184 ? -18.534 0.132 2.623 1.00 90.81 184 MET A C 1
ATOM 1447 O O . MET A 1 184 ? -18.152 -0.133 3.762 1.00 90.81 184 MET A O 1
ATOM 1451 N N . VAL A 1 185 ? -18.301 1.322 2.057 1.00 91.56 185 VAL A N 1
ATOM 1452 C CA . VAL A 1 185 ? -17.572 2.406 2.735 1.00 91.56 185 VAL A CA 1
ATOM 1453 C C . VAL A 1 185 ? -18.309 2.850 3.995 1.00 91.56 185 VAL A C 1
ATOM 1455 O O . VAL A 1 185 ? -17.682 2.970 5.045 1.00 91.56 185 VAL A O 1
ATOM 1458 N N . THR A 1 186 ? -19.632 3.033 3.940 1.00 92.81 186 THR A N 1
ATOM 1459 C CA . THR A 1 186 ? -20.436 3.354 5.127 1.00 92.81 186 THR A CA 1
ATOM 1460 C C . THR A 1 186 ? -20.318 2.265 6.194 1.00 92.81 186 THR A C 1
ATOM 1462 O O . THR A 1 186 ? -20.136 2.589 7.366 1.00 92.81 186 THR A O 1
ATOM 1465 N N . GLY A 1 187 ? -20.345 0.987 5.807 1.00 91.94 187 GLY A N 1
ATOM 1466 C CA . GLY A 1 187 ? -20.126 -0.133 6.723 1.00 91.94 187 GLY A CA 1
ATOM 1467 C C . GLY A 1 187 ? -18.781 -0.051 7.453 1.00 91.94 187 GLY A C 1
ATOM 1468 O O . GLY A 1 187 ? -18.743 -0.172 8.677 1.00 91.94 187 GLY A O 1
ATOM 1469 N N . PHE A 1 188 ? -17.691 0.233 6.732 1.00 91.69 188 PHE A N 1
ATOM 1470 C CA . PHE A 1 188 ? -16.361 0.398 7.333 1.00 91.69 188 PHE A CA 1
ATOM 1471 C C . PHE A 1 188 ? -16.254 1.648 8.214 1.00 91.69 188 PHE A C 1
ATOM 1473 O O . PHE A 1 188 ? -15.622 1.607 9.266 1.00 91.69 188 PHE A O 1
ATOM 1480 N N . VAL A 1 189 ? -16.908 2.751 7.840 1.00 93.56 189 VAL A N 1
ATOM 1481 C CA . VAL A 1 189 ? -16.978 3.952 8.688 1.00 93.56 189 VAL A CA 1
ATOM 1482 C C . VAL A 1 189 ? -17.666 3.629 10.014 1.00 93.56 189 VAL A C 1
ATOM 1484 O O . VAL A 1 189 ? -17.135 3.956 11.075 1.00 93.56 189 VAL A O 1
ATOM 1487 N N . VAL A 1 190 ? -18.815 2.949 9.971 1.00 93.56 190 VAL A N 1
ATOM 1488 C CA . VAL A 1 190 ? -19.548 2.537 11.176 1.00 93.56 190 VAL A CA 1
ATOM 1489 C C . VAL A 1 190 ? -18.698 1.604 12.037 1.00 93.56 190 VAL A C 1
ATOM 1491 O O . VAL A 1 190 ? -18.598 1.813 13.243 1.00 93.56 190 VAL A O 1
ATOM 1494 N N . GLU A 1 191 ? -18.040 0.614 11.435 1.00 92.25 191 GLU A N 1
ATOM 1495 C CA . GLU A 1 191 ? -17.113 -0.289 12.124 1.00 92.25 191 GLU A CA 1
ATOM 1496 C C . GLU A 1 191 ? -16.007 0.479 12.868 1.00 92.25 191 GLU A C 1
ATOM 1498 O O . GLU A 1 191 ? -15.786 0.253 14.062 1.00 92.25 191 GLU A O 1
ATOM 1503 N N . THR A 1 192 ? -15.315 1.394 12.184 1.00 90.50 192 THR A N 1
ATOM 1504 C CA . THR A 1 192 ? -14.215 2.166 12.773 1.00 90.50 192 THR A CA 1
ATOM 1505 C C . THR A 1 192 ? -14.711 3.101 13.878 1.00 90.50 192 THR A C 1
ATOM 1507 O O . THR A 1 192 ? -14.046 3.215 14.908 1.00 90.50 192 THR A O 1
ATOM 1510 N N . ILE A 1 193 ? -15.897 3.708 13.735 1.00 91.25 193 ILE A N 1
ATOM 1511 C CA . ILE A 1 193 ? -16.521 4.513 14.798 1.00 91.25 193 ILE A CA 1
ATOM 1512 C C . ILE A 1 193 ? -16.846 3.642 16.016 1.00 91.25 193 ILE A C 1
ATOM 1514 O O . ILE A 1 193 ? -16.496 4.013 17.134 1.00 91.25 193 ILE A O 1
ATOM 1518 N N . LEU A 1 194 ? -17.458 2.469 15.822 1.00 89.62 194 LEU A N 1
ATOM 1519 C CA . LEU A 1 194 ? -17.774 1.546 16.917 1.00 89.62 194 LEU A CA 1
ATOM 1520 C C . LEU A 1 194 ? -16.510 1.106 17.664 1.00 89.62 194 LEU A C 1
ATOM 1522 O O . LEU A 1 194 ? -16.495 1.116 18.893 1.00 89.62 194 LEU A O 1
ATOM 1526 N N . LYS A 1 195 ? -15.429 0.790 16.942 1.00 87.50 195 LYS A N 1
ATOM 1527 C CA . LYS A 1 195 ? -14.117 0.487 17.539 1.00 87.50 195 LYS A CA 1
ATOM 1528 C C . LYS A 1 195 ? -13.555 1.669 18.322 1.00 87.50 195 LYS A C 1
ATOM 1530 O O . LYS A 1 195 ? -13.059 1.484 19.430 1.00 87.50 195 LYS A O 1
ATOM 1535 N N . HIS A 1 196 ? -13.630 2.872 17.762 1.00 87.62 196 HIS A N 1
ATOM 1536 C CA . HIS A 1 196 ? -13.128 4.075 18.413 1.00 87.62 196 HIS A CA 1
ATOM 1537 C C . HIS A 1 196 ? -13.890 4.384 19.712 1.00 87.62 196 HIS A C 1
ATOM 1539 O O . HIS A 1 196 ? -13.274 4.685 20.733 1.00 87.62 196 HIS A O 1
ATOM 1545 N N . LEU A 1 197 ? -15.219 4.240 19.700 1.00 87.19 197 LEU A N 1
ATOM 1546 C CA . LEU A 1 197 ? -16.070 4.417 20.878 1.00 87.19 197 LEU A CA 1
ATOM 1547 C C . LEU A 1 197 ? -15.867 3.315 21.927 1.00 87.19 197 LEU A C 1
ATOM 1549 O O . LEU A 1 197 ? -15.927 3.610 23.119 1.00 87.19 197 LEU A O 1
ATOM 1553 N N . ALA A 1 198 ? -15.610 2.076 21.496 1.00 84.50 198 ALA A N 1
ATOM 1554 C CA . ALA A 1 198 ? -15.339 0.951 22.386 1.00 84.50 198 ALA A CA 1
ATOM 1555 C C . ALA A 1 198 ? -14.006 1.125 23.131 1.00 84.50 198 ALA A C 1
ATOM 1557 O O . ALA A 1 198 ? -13.998 1.145 24.353 1.00 84.50 198 ALA A O 1
ATOM 1558 N N . PHE A 1 199 ? -12.891 1.323 22.417 1.00 80.19 199 PHE A N 1
ATOM 1559 C CA . PHE A 1 199 ? -11.555 1.396 23.034 1.00 80.19 199 PHE A CA 1
ATOM 1560 C C . PHE A 1 199 ? -11.205 2.777 23.622 1.00 80.19 199 PHE A C 1
ATOM 1562 O O . PHE A 1 199 ? -10.233 2.910 24.372 1.00 80.19 199 PHE A O 1
ATOM 1569 N N . GLY A 1 200 ? -11.965 3.820 23.273 1.00 80.25 200 GLY A N 1
ATOM 1570 C CA . GLY A 1 200 ? -11.691 5.208 23.648 1.00 80.25 200 GLY A CA 1
ATOM 1571 C C . GLY A 1 200 ? -10.384 5.762 23.059 1.00 80.25 200 GLY A C 1
ATOM 1572 O O . GLY A 1 200 ? -9.609 5.057 22.414 1.00 80.25 200 GLY A O 1
ATOM 1573 N N . CYS A 1 201 ? -10.097 7.047 23.302 1.00 73.25 201 CYS A N 1
ATOM 1574 C CA . CYS A 1 201 ? -8.900 7.694 22.747 1.00 73.25 201 CYS A CA 1
ATOM 1575 C C . CYS A 1 201 ? -7.587 7.076 23.270 1.00 73.25 201 CYS A C 1
ATOM 1577 O O . CYS A 1 201 ? -6.659 6.861 22.498 1.00 73.25 201 CYS A O 1
ATOM 1579 N N . GLY A 1 202 ? -7.504 6.731 24.559 1.00 69.44 202 GLY A N 1
ATOM 1580 C CA . GLY A 1 202 ? -6.292 6.125 25.128 1.00 69.44 202 GLY A CA 1
ATOM 1581 C C . GLY A 1 202 ? -5.992 4.731 24.563 1.00 69.44 202 GLY A C 1
ATOM 1582 O O . GLY A 1 202 ? -4.856 4.448 24.189 1.00 69.44 202 GLY A O 1
ATOM 1583 N N . GLY A 1 203 ? -7.014 3.876 24.435 1.00 72.69 203 GLY A N 1
ATOM 1584 C CA . GLY A 1 203 ? -6.856 2.509 23.932 1.00 72.69 203 GLY A CA 1
ATOM 1585 C C . GLY A 1 203 ? -6.694 2.429 22.414 1.00 72.69 203 GLY A C 1
ATOM 1586 O O . GLY A 1 203 ? -5.932 1.599 21.919 1.00 72.69 203 GLY A O 1
ATOM 1587 N N . PHE A 1 204 ? -7.361 3.311 21.664 1.00 80.56 204 PHE A N 1
ATOM 1588 C CA . PHE A 1 204 ? -7.287 3.322 20.203 1.00 80.56 204 PHE A CA 1
ATOM 1589 C C . PHE A 1 204 ? -5.927 3.814 19.686 1.00 80.56 204 PHE A C 1
ATOM 1591 O O . PHE A 1 204 ? -5.372 3.197 18.778 1.00 80.56 204 PHE A O 1
ATOM 1598 N N . TRP A 1 205 ? -5.381 4.888 20.275 1.00 79.69 205 TRP A N 1
ATOM 1599 C CA . TRP A 1 205 ? -4.158 5.544 19.790 1.00 79.69 205 TRP A CA 1
ATOM 1600 C C . TRP A 1 205 ? -2.874 5.070 20.486 1.00 79.69 205 TRP A C 1
ATOM 1602 O O . TRP A 1 205 ? -1.829 5.035 19.843 1.00 79.69 205 TRP A O 1
ATOM 1612 N N . CYS A 1 206 ? -2.933 4.661 21.759 1.00 76.81 206 CYS A N 1
ATOM 1613 C CA . CYS A 1 206 ? -1.744 4.289 22.544 1.00 76.81 206 CYS A CA 1
ATOM 1614 C C . CYS A 1 206 ? -1.736 2.824 23.023 1.00 76.81 206 CYS A C 1
ATOM 1616 O O . CYS A 1 206 ? -0.843 2.431 23.769 1.00 76.81 206 CYS A O 1
ATOM 1618 N N . GLY A 1 207 ? -2.712 2.002 22.619 1.00 78.31 207 GLY A N 1
ATOM 1619 C CA . GLY A 1 207 ? -2.770 0.581 22.980 1.00 78.31 207 GLY A CA 1
ATOM 1620 C C . GLY A 1 207 ? -1.793 -0.311 22.199 1.00 78.31 207 GLY A C 1
ATOM 1621 O O . GLY A 1 207 ? -1.210 0.102 21.201 1.00 78.31 207 GLY A O 1
ATOM 1622 N N . ALA A 1 208 ? -1.671 -1.581 22.603 1.00 75.19 208 ALA A N 1
ATOM 1623 C CA . ALA A 1 208 ? -0.818 -2.575 21.929 1.00 75.19 208 ALA A CA 1
ATOM 1624 C C . ALA A 1 208 ? -1.209 -2.836 20.456 1.00 75.19 208 ALA A C 1
ATOM 1626 O O . ALA A 1 208 ? -0.375 -3.214 19.639 1.00 75.19 208 ALA A O 1
ATOM 1627 N N . GLU A 1 209 ? -2.475 -2.600 20.104 1.00 79.31 209 GLU A N 1
ATOM 1628 C CA . GLU A 1 209 ? -3.016 -2.756 18.747 1.00 79.31 209 GLU A CA 1
ATOM 1629 C C . GLU A 1 209 ? -3.179 -1.408 18.012 1.00 79.31 209 GLU A C 1
ATOM 1631 O O . GLU A 1 209 ? -3.817 -1.348 16.958 1.00 79.31 209 GLU A O 1
ATOM 1636 N N . SER A 1 210 ? -2.606 -0.320 18.544 1.00 82.25 210 SER A N 1
ATOM 1637 C CA . SER A 1 210 ? -2.767 1.037 18.002 1.00 82.25 210 SER A CA 1
ATOM 1638 C C . SER A 1 210 ? -2.302 1.165 16.555 1.00 82.25 210 SER A C 1
ATOM 1640 O O . SER A 1 210 ? -3.006 1.758 15.744 1.00 82.25 210 SER A O 1
ATOM 1642 N N . GLY A 1 211 ? -1.175 0.546 16.187 1.00 84.88 211 GLY A N 1
ATOM 1643 C CA . GLY A 1 211 ? -0.660 0.592 14.815 1.00 84.88 211 GLY A CA 1
ATOM 1644 C C . GLY A 1 211 ? -1.666 0.063 13.788 1.00 84.88 211 GLY A C 1
ATOM 1645 O O . GLY A 1 211 ? -1.873 0.672 12.739 1.00 84.88 211 GLY A O 1
ATOM 1646 N N . TRP A 1 212 ? -2.369 -1.021 14.123 1.00 87.00 212 TRP A N 1
ATOM 1647 C CA . TRP A 1 212 ? -3.409 -1.585 13.265 1.00 87.00 212 TRP A CA 1
ATOM 1648 C C . TRP A 1 212 ? -4.668 -0.725 13.233 1.00 87.00 212 TRP A C 1
ATOM 1650 O O . TRP A 1 212 ? -5.276 -0.588 12.178 1.00 87.00 212 TRP A O 1
ATOM 1660 N N . ASN A 1 213 ? -5.048 -0.133 14.363 1.00 87.81 213 ASN A N 1
ATOM 1661 C CA . ASN A 1 213 ? -6.205 0.754 14.454 1.00 87.81 213 ASN A CA 1
ATOM 1662 C C . ASN A 1 213 ? -5.996 2.062 13.671 1.00 87.81 213 ASN A C 1
ATOM 1664 O O . ASN A 1 213 ? -6.901 2.512 12.971 1.00 87.81 213 ASN A O 1
ATOM 1668 N N . ILE A 1 214 ? -4.794 2.641 13.734 1.00 89.31 214 ILE A N 1
ATOM 1669 C CA . ILE A 1 214 ? -4.406 3.832 12.966 1.00 89.31 214 ILE A CA 1
ATOM 1670 C C . ILE A 1 214 ? -4.400 3.517 11.469 1.00 89.31 214 ILE A C 1
ATOM 1672 O O . ILE A 1 214 ? -4.926 4.295 10.674 1.00 89.31 214 ILE A O 1
ATOM 1676 N N . PHE A 1 215 ? -3.852 2.362 11.081 1.00 88.69 215 PHE A N 1
ATOM 1677 C CA . PHE A 1 215 ? -3.891 1.902 9.694 1.00 88.69 215 PHE A CA 1
ATOM 1678 C C . PHE A 1 215 ? -5.334 1.735 9.194 1.00 88.69 215 PHE A C 1
ATOM 1680 O O . PHE A 1 215 ? -5.693 2.238 8.130 1.00 88.69 215 PHE A O 1
ATOM 1687 N N . ASP A 1 216 ? -6.177 1.075 9.987 1.00 89.06 216 ASP A N 1
ATOM 1688 C CA . ASP A 1 216 ? -7.595 0.876 9.697 1.00 89.06 216 ASP A CA 1
ATOM 1689 C C . ASP A 1 216 ? -8.318 2.216 9.486 1.00 89.06 216 ASP A C 1
ATOM 1691 O O . ASP A 1 216 ? -9.021 2.398 8.490 1.00 89.06 216 ASP A O 1
ATOM 1695 N N . PHE A 1 217 ? -8.069 3.185 10.369 1.00 91.12 217 PHE A N 1
ATOM 1696 C CA . PHE A 1 217 ? -8.604 4.538 10.266 1.00 91.12 217 PHE A CA 1
ATOM 1697 C C . PHE A 1 217 ? -8.135 5.254 8.995 1.00 91.12 217 PHE A C 1
ATOM 1699 O O . PHE A 1 217 ? -8.957 5.806 8.265 1.00 91.12 217 PHE A O 1
ATOM 1706 N N . ALA A 1 218 ? -6.838 5.198 8.677 1.00 90.88 218 ALA A N 1
ATOM 1707 C CA . ALA A 1 218 ? -6.290 5.812 7.470 1.00 90.88 218 ALA A CA 1
ATOM 1708 C C . ALA A 1 218 ? -6.937 5.247 6.194 1.00 90.88 218 ALA A C 1
ATOM 1710 O O . ALA A 1 218 ? -7.318 6.007 5.302 1.00 90.88 218 ALA A O 1
ATOM 1711 N N . VAL A 1 219 ? -7.133 3.926 6.122 1.00 90.31 219 VAL A N 1
ATOM 1712 C CA . VAL A 1 219 ? -7.798 3.280 4.979 1.00 90.31 219 VAL A CA 1
ATOM 1713 C C . VAL A 1 219 ? -9.261 3.720 4.849 1.00 90.31 219 VAL A C 1
ATOM 1715 O O . VAL A 1 219 ? -9.730 3.947 3.729 1.00 90.31 219 VAL A O 1
ATOM 1718 N N . VAL A 1 220 ? -9.986 3.883 5.962 1.00 92.31 220 VAL A N 1
ATOM 1719 C CA . VAL A 1 220 ? -11.360 4.414 5.935 1.00 92.31 220 VAL A CA 1
ATOM 1720 C C . VAL A 1 220 ? -11.381 5.861 5.453 1.00 92.31 220 VAL A C 1
ATOM 1722 O O . VAL A 1 220 ? -12.178 6.185 4.576 1.00 92.31 220 VAL A O 1
ATOM 1725 N N . VAL A 1 221 ? -10.479 6.715 5.944 1.00 91.56 221 VAL A N 1
ATOM 1726 C CA . VAL A 1 221 ? -10.379 8.116 5.501 1.00 91.56 221 VAL A CA 1
ATOM 1727 C C . VAL A 1 221 ? -10.133 8.198 3.996 1.00 91.56 221 VAL A C 1
ATOM 1729 O O . VAL A 1 221 ? -10.847 8.923 3.304 1.00 91.56 221 VAL A O 1
ATOM 1732 N N . VAL A 1 222 ? -9.187 7.416 3.467 1.00 90.00 222 VAL A N 1
ATOM 1733 C CA . VAL A 1 222 ? -8.929 7.361 2.019 1.00 90.00 222 VAL A CA 1
ATOM 1734 C C . VAL A 1 222 ? -10.179 6.924 1.254 1.00 90.00 222 VAL A C 1
ATOM 1736 O O . VAL A 1 222 ? -10.516 7.532 0.243 1.00 90.00 222 VAL A O 1
ATOM 1739 N N . SER A 1 223 ? -10.907 5.928 1.763 1.00 90.00 223 SER A N 1
ATOM 1740 C CA . SER A 1 223 ? -12.130 5.419 1.128 1.00 90.00 223 SER A CA 1
ATOM 1741 C C . SER A 1 223 ? -13.271 6.447 1.116 1.00 90.00 223 SER A C 1
ATOM 1743 O O . SER A 1 223 ? -14.024 6.524 0.146 1.00 90.00 223 SER A O 1
ATOM 1745 N N . VAL A 1 224 ? -13.389 7.264 2.167 1.00 91.44 224 VAL A N 1
ATOM 1746 C CA . VAL A 1 224 ? -14.366 8.364 2.241 1.00 91.44 224 VAL A CA 1
ATOM 1747 C C . VAL A 1 224 ? -13.992 9.495 1.286 1.00 91.44 224 VAL A C 1
ATOM 1749 O O . VAL A 1 224 ? -14.848 9.957 0.535 1.00 91.44 224 VAL A O 1
ATOM 1752 N N . VAL A 1 225 ? -12.723 9.922 1.283 1.00 90.00 225 VAL A N 1
ATOM 1753 C CA . VAL A 1 225 ? -12.219 10.961 0.366 1.00 90.00 225 VAL A CA 1
ATOM 1754 C C . VAL A 1 225 ? -12.452 10.549 -1.077 1.00 90.00 225 VAL A C 1
ATOM 1756 O O . VAL A 1 225 ? -12.931 11.334 -1.888 1.00 90.00 225 VAL A O 1
ATOM 1759 N N . GLU A 1 226 ? -12.154 9.300 -1.392 1.00 87.31 226 GLU A N 1
ATOM 1760 C CA . GLU A 1 226 ? -12.397 8.744 -2.705 1.00 87.31 226 GLU A CA 1
ATOM 1761 C C . GLU A 1 226 ? -13.877 8.781 -3.103 1.00 87.31 226 GLU A C 1
ATOM 1763 O O . GLU A 1 226 ? -14.204 9.276 -4.179 1.00 87.31 226 GLU A O 1
ATOM 1768 N N . CYS A 1 227 ? -14.773 8.294 -2.240 1.00 87.50 227 CYS A N 1
ATOM 1769 C CA . CYS A 1 227 ? -16.207 8.318 -2.515 1.00 87.50 227 CYS A CA 1
ATOM 1770 C C . CYS A 1 227 ? -16.712 9.754 -2.722 1.00 87.50 227 CYS A C 1
ATOM 1772 O O . CYS A 1 227 ? -17.515 10.010 -3.619 1.00 87.50 227 CYS A O 1
ATOM 1774 N N . ALA A 1 228 ? -16.219 10.704 -1.923 1.00 88.19 228 ALA A N 1
ATOM 1775 C CA . ALA A 1 228 ? -16.547 12.115 -2.073 1.00 88.19 228 ALA A CA 1
ATOM 1776 C C . ALA A 1 228 ? -16.069 12.664 -3.426 1.00 88.19 228 ALA A C 1
ATOM 1778 O O . ALA A 1 228 ? -16.830 13.352 -4.101 1.00 88.19 228 ALA A O 1
ATOM 1779 N N . LEU A 1 229 ? -14.846 12.326 -3.849 1.00 86.12 229 LEU A N 1
ATOM 1780 C CA . LEU A 1 229 ? -14.289 12.742 -5.137 1.00 86.12 229 LEU A CA 1
ATOM 1781 C C . LEU A 1 229 ? -15.021 12.128 -6.330 1.00 86.12 229 LEU A C 1
ATOM 1783 O O . LEU A 1 229 ? -15.185 12.816 -7.332 1.00 86.12 229 LEU A O 1
ATOM 1787 N N . ASP A 1 230 ? -15.480 10.879 -6.238 1.00 81.38 230 ASP A N 1
ATOM 1788 C CA . ASP A 1 230 ? -16.267 10.250 -7.302 1.00 81.38 230 ASP A CA 1
ATOM 1789 C C . ASP A 1 230 ? -17.625 10.944 -7.483 1.00 81.38 230 ASP A C 1
ATOM 1791 O O . ASP A 1 230 ? -18.027 11.210 -8.617 1.00 81.38 230 ASP A O 1
ATOM 1795 N N . ILE A 1 231 ? -18.304 11.295 -6.385 1.00 83.38 231 ILE A N 1
ATOM 1796 C CA . ILE A 1 231 ? -19.559 12.066 -6.423 1.00 83.38 231 ILE A CA 1
ATOM 1797 C C . ILE A 1 231 ? -19.302 13.460 -7.004 1.00 83.38 231 ILE A C 1
ATOM 1799 O O . ILE A 1 231 ? -20.032 13.920 -7.882 1.00 83.38 231 ILE A O 1
ATOM 1803 N N . TRP A 1 232 ? -18.233 14.122 -6.555 1.00 83.56 232 TRP A N 1
ATOM 1804 C CA . TRP A 1 232 ? -17.860 15.444 -7.051 1.00 83.56 232 TRP A CA 1
ATOM 1805 C C . TRP A 1 232 ? -17.525 15.411 -8.546 1.00 83.56 232 TRP A C 1
ATOM 1807 O O . TRP A 1 232 ? -17.997 16.254 -9.302 1.00 83.56 232 TRP A O 1
ATOM 1817 N N . ALA A 1 233 ? -16.774 14.407 -9.003 1.00 79.00 233 ALA A N 1
ATOM 1818 C CA . ALA A 1 233 ? -16.401 14.250 -10.405 1.00 79.00 233 ALA A CA 1
ATOM 1819 C C . ALA A 1 233 ? -17.611 14.007 -11.321 1.00 79.00 233 ALA A C 1
ATOM 1821 O O . ALA A 1 233 ? -17.596 14.472 -12.457 1.00 79.00 233 ALA A O 1
ATOM 1822 N N . GLN A 1 234 ? -18.654 13.326 -10.832 1.00 75.12 234 GLN A N 1
ATOM 1823 C CA . GLN A 1 234 ? -19.915 13.138 -11.562 1.00 75.12 234 GLN A CA 1
ATOM 1824 C C . GLN A 1 234 ? -20.735 14.433 -11.688 1.00 75.12 234 GLN A C 1
ATOM 1826 O O . GLN A 1 234 ? -21.543 14.549 -12.601 1.00 75.12 234 GLN A O 1
ATOM 1831 N N . SER A 1 235 ? -20.528 15.406 -10.793 1.00 77.19 235 SER A N 1
ATOM 1832 C CA . SER A 1 235 ? -21.282 16.670 -10.768 1.00 77.19 235 SER A CA 1
ATOM 1833 C C . SER A 1 235 ? -20.704 17.792 -11.641 1.00 77.19 235 SER A C 1
ATOM 1835 O O . SER A 1 235 ? -21.318 18.850 -11.758 1.00 77.19 235 SER A O 1
ATOM 1837 N N . LEU A 1 236 ? -19.525 17.596 -12.239 1.00 72.25 236 LEU A N 1
ATOM 1838 C CA . LEU A 1 236 ? -18.843 18.628 -13.021 1.00 72.25 236 LEU A CA 1
ATOM 1839 C C . LEU A 1 236 ? -19.056 18.423 -14.531 1.00 72.25 236 LEU A C 1
ATOM 1841 O O . LEU A 1 236 ? -18.684 17.379 -15.067 1.00 72.25 236 LEU A O 1
ATOM 1845 N N . ASP A 1 237 ? -19.525 19.459 -15.232 1.00 59.72 237 ASP A N 1
ATOM 1846 C CA . ASP A 1 237 ? -19.601 19.503 -16.702 1.00 59.72 237 ASP A CA 1
ATOM 1847 C C . ASP A 1 237 ? -18.213 19.663 -17.338 1.00 59.72 237 ASP A C 1
ATOM 1849 O O . ASP A 1 237 ? -17.385 20.435 -16.854 1.00 59.72 237 ASP A O 1
ATOM 1853 N N . ALA A 1 238 ? -17.936 18.897 -18.395 1.00 58.62 238 ALA A N 1
ATOM 1854 C CA . ALA A 1 238 ? -16.605 18.680 -18.968 1.00 58.62 238 ALA A CA 1
ATOM 1855 C C . ALA A 1 238 ? -15.965 19.936 -19.610 1.00 58.62 238 ALA A C 1
ATOM 1857 O O . ALA A 1 238 ? -16.102 20.186 -20.803 1.00 58.62 238 ALA A O 1
ATOM 1858 N N . ASN A 1 239 ? -15.178 20.676 -18.832 1.00 61.75 239 ASN A N 1
ATOM 1859 C CA . ASN A 1 239 ? -14.225 21.699 -19.253 1.00 61.75 239 ASN A CA 1
ATOM 1860 C C . ASN A 1 239 ? -12.762 21.217 -19.145 1.00 61.75 239 ASN A C 1
ATOM 1862 O O . ASN A 1 239 ? -12.412 20.270 -18.442 1.00 61.75 239 ASN A O 1
ATOM 1866 N N . SER A 1 240 ? -11.855 21.906 -19.837 1.00 59.09 240 SER A N 1
ATOM 1867 C CA . SER A 1 240 ? -10.441 21.531 -20.036 1.00 59.09 240 SER A CA 1
ATOM 1868 C C . SER A 1 240 ? -9.597 21.358 -18.756 1.00 59.09 240 SER A C 1
ATOM 1870 O O . SER A 1 240 ? -8.580 20.662 -18.784 1.00 59.09 240 SER A O 1
ATOM 1872 N N . GLY A 1 241 ? -10.030 21.899 -17.610 1.00 61.97 241 GLY A N 1
ATOM 1873 C CA . GLY A 1 241 ? -9.428 21.638 -16.294 1.00 61.97 241 GLY A CA 1
ATOM 1874 C C . GLY A 1 241 ? -9.687 20.225 -15.738 1.00 61.97 241 GLY A C 1
ATOM 1875 O O . GLY A 1 241 ? -8.912 19.742 -14.907 1.00 61.97 241 GLY A O 1
ATOM 1876 N N . GLN A 1 242 ? -10.720 19.518 -16.217 1.00 64.12 242 GLN A N 1
ATOM 1877 C CA . GLN A 1 242 ? -11.099 18.195 -15.704 1.00 64.12 242 GLN A CA 1
ATOM 1878 C C . GLN A 1 242 ? -10.158 17.069 -16.106 1.00 64.12 242 GLN A C 1
ATOM 1880 O O . GLN A 1 242 ? -10.080 16.095 -15.369 1.00 64.12 242 GLN A O 1
ATOM 1885 N N . VAL A 1 243 ? -9.394 17.160 -17.199 1.00 66.38 243 VAL A N 1
ATOM 1886 C CA . VAL A 1 243 ? -8.507 16.046 -17.604 1.00 66.38 243 VAL A CA 1
ATOM 1887 C C . VAL A 1 243 ? -7.462 15.749 -16.521 1.00 66.38 243 VAL A C 1
ATOM 1889 O O . VAL A 1 243 ? -7.144 14.590 -16.245 1.00 66.38 243 VAL A O 1
ATOM 1892 N N . ARG A 1 244 ? -6.970 16.793 -15.839 1.00 73.94 244 ARG A N 1
ATOM 1893 C CA . ARG A 1 244 ? -6.022 16.653 -14.726 1.00 73.94 244 ARG A CA 1
ATOM 1894 C C . ARG A 1 244 ? -6.692 16.047 -13.490 1.00 73.94 244 ARG A C 1
ATOM 1896 O O . ARG A 1 244 ? -6.110 15.169 -12.863 1.00 73.94 244 ARG A O 1
ATOM 1903 N N . ILE A 1 245 ? -7.925 16.456 -13.195 1.00 72.31 245 ILE A N 1
ATOM 1904 C CA . ILE A 1 245 ? -8.721 15.954 -12.063 1.00 72.31 245 ILE A CA 1
ATOM 1905 C C . ILE A 1 245 ? -9.107 14.487 -12.281 1.00 72.31 245 ILE A C 1
ATOM 1907 O O . ILE A 1 245 ? -8.898 13.664 -11.398 1.00 72.31 245 ILE A O 1
ATOM 1911 N N . LEU A 1 246 ? -9.565 14.126 -13.481 1.00 73.19 246 LEU A N 1
ATOM 1912 C CA . LEU A 1 246 ? -9.882 12.749 -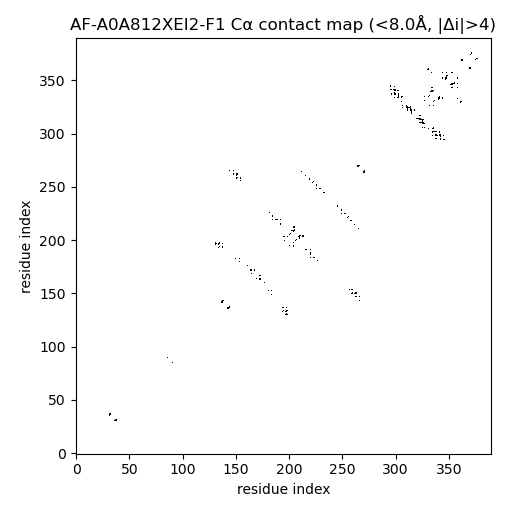13.864 1.00 73.19 246 LEU A CA 1
ATOM 1913 C C . LEU A 1 246 ? -8.655 11.834 -13.751 1.00 73.19 246 LEU A C 1
ATOM 1915 O O . LEU A 1 246 ? -8.783 10.682 -13.339 1.00 73.19 246 LEU A O 1
ATOM 1919 N N . ARG A 1 247 ? -7.452 12.342 -14.057 1.00 75.94 247 ARG A N 1
ATOM 1920 C CA . ARG A 1 247 ? -6.195 11.605 -13.852 1.00 75.94 247 ARG A CA 1
ATOM 1921 C C . ARG A 1 247 ? -5.895 11.391 -12.363 1.00 75.94 247 ARG A C 1
ATOM 1923 O O . ARG A 1 247 ? -5.522 10.283 -11.991 1.00 75.94 247 ARG A O 1
ATOM 1930 N N . THR A 1 248 ? -6.099 12.397 -11.514 1.00 76.12 248 THR A N 1
ATOM 1931 C CA . THR A 1 248 ? -5.925 12.265 -10.056 1.00 76.12 248 THR A CA 1
ATOM 1932 C C . THR A 1 248 ? -6.937 11.297 -9.447 1.00 76.12 248 THR A C 1
ATOM 1934 O O . THR A 1 248 ? -6.557 10.431 -8.666 1.00 76.12 248 THR A O 1
ATOM 1937 N N . VAL A 1 249 ? -8.205 11.368 -9.861 1.00 78.31 249 VAL A N 1
ATOM 1938 C CA . VAL A 1 249 ? -9.252 10.429 -9.434 1.00 78.31 249 VAL A CA 1
ATOM 1939 C C . VAL A 1 249 ? -8.875 8.991 -9.810 1.00 78.31 249 VAL A C 1
ATOM 1941 O O . VAL A 1 249 ? -9.009 8.095 -8.986 1.00 78.31 249 VAL A O 1
ATOM 1944 N N . ARG A 1 250 ? -8.314 8.753 -11.007 1.00 76.25 250 ARG A N 1
ATOM 1945 C CA . ARG A 1 250 ? -7.819 7.419 -11.410 1.00 76.25 250 ARG A CA 1
ATOM 1946 C C . ARG A 1 250 ? -6.703 6.890 -10.504 1.00 76.25 250 ARG A C 1
ATOM 1948 O O . ARG A 1 250 ? -6.693 5.702 -10.202 1.00 76.25 250 ARG A O 1
ATOM 1955 N N . LEU A 1 251 ? -5.782 7.747 -10.062 1.00 7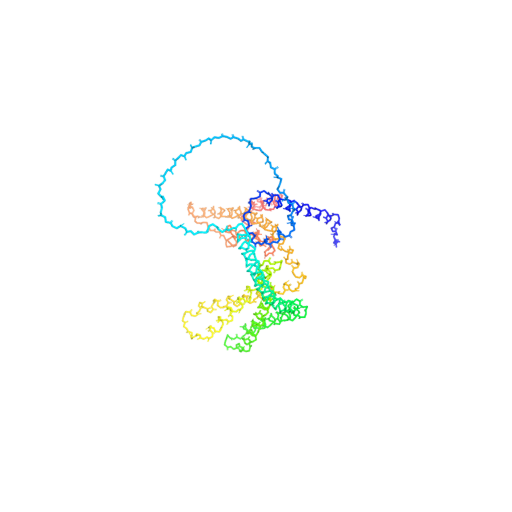9.25 251 LEU A N 1
ATOM 1956 C CA . LEU A 1 251 ? -4.721 7.347 -9.129 1.00 79.25 251 LEU A CA 1
ATOM 1957 C C . LEU A 1 251 ? -5.284 7.016 -7.743 1.00 79.25 251 LEU A C 1
ATOM 1959 O O . LEU A 1 251 ? -4.875 6.033 -7.135 1.00 79.25 251 LEU A O 1
ATOM 1963 N N . ILE A 1 252 ? -6.256 7.797 -7.270 1.00 81.06 252 ILE A N 1
ATOM 1964 C CA . ILE A 1 252 ? -6.931 7.544 -5.992 1.00 81.06 252 ILE A CA 1
ATOM 1965 C C . ILE A 1 252 ? -7.722 6.232 -6.048 1.00 81.06 252 ILE A C 1
ATOM 1967 O O . ILE A 1 252 ? -7.670 5.466 -5.092 1.00 81.06 252 ILE A O 1
ATOM 1971 N N . ARG A 1 253 ? -8.327 5.893 -7.195 1.00 79.44 253 ARG A N 1
ATOM 1972 C CA . ARG A 1 253 ? -8.964 4.581 -7.400 1.00 79.44 253 ARG A CA 1
ATOM 1973 C C . ARG A 1 253 ? -8.025 3.397 -7.222 1.00 79.44 253 ARG A C 1
ATOM 1975 O O . ARG A 1 253 ? -8.448 2.368 -6.705 1.00 79.44 253 ARG A O 1
ATOM 1982 N N . ALA A 1 254 ? -6.745 3.536 -7.567 1.00 80.19 254 ALA A N 1
ATOM 1983 C CA . ALA A 1 254 ? -5.762 2.484 -7.304 1.00 80.19 254 ALA A CA 1
ATOM 1984 C C . ALA A 1 254 ? -5.534 2.257 -5.793 1.00 80.19 254 ALA A C 1
ATOM 1986 O O . ALA A 1 254 ? -5.218 1.142 -5.377 1.00 80.19 254 ALA A O 1
ATOM 1987 N N . LEU A 1 255 ? -5.760 3.276 -4.953 1.00 84.00 255 LEU A N 1
ATOM 1988 C CA . LEU A 1 255 ? -5.636 3.173 -3.495 1.00 84.00 255 LEU A CA 1
ATOM 1989 C C . LEU A 1 255 ? -6.751 2.332 -2.854 1.00 84.00 255 LEU A C 1
ATOM 1991 O O . LEU A 1 255 ? -6.570 1.867 -1.729 1.00 84.00 255 LEU A O 1
ATOM 1995 N N . ARG A 1 256 ? -7.853 2.035 -3.563 1.00 81.25 256 ARG A N 1
ATOM 1996 C CA . ARG A 1 256 ? -8.868 1.057 -3.118 1.00 81.25 256 ARG A CA 1
ATOM 1997 C C . ARG A 1 256 ? -8.264 -0.295 -2.758 1.00 81.25 256 ARG A C 1
ATOM 1999 O O . ARG A 1 256 ? -8.719 -0.938 -1.813 1.00 81.25 256 ARG A O 1
ATOM 2006 N N . GLY A 1 257 ? -7.203 -0.699 -3.462 1.00 82.88 257 GLY A N 1
ATOM 2007 C CA . GLY A 1 257 ? -6.469 -1.934 -3.188 1.00 82.88 257 GLY A CA 1
ATOM 2008 C C . GLY A 1 257 ? -5.912 -2.006 -1.762 1.00 82.88 257 GLY A C 1
ATOM 2009 O O . GLY A 1 257 ? -5.775 -3.098 -1.217 1.00 82.88 257 GLY A O 1
ATOM 2010 N N . MET A 1 258 ? -5.689 -0.867 -1.094 1.00 85.62 258 MET A N 1
ATOM 2011 C CA . MET A 1 258 ? -5.266 -0.840 0.312 1.00 85.62 258 MET A CA 1
ATOM 2012 C C . MET A 1 258 ? -6.305 -1.455 1.257 1.00 85.62 258 MET A C 1
ATOM 2014 O O . MET A 1 258 ? -5.943 -1.921 2.335 1.00 85.62 258 MET A O 1
ATOM 2018 N N . ARG A 1 259 ? -7.586 -1.527 0.866 1.00 85.31 259 ARG A N 1
ATOM 2019 C CA . ARG A 1 259 ? -8.621 -2.217 1.653 1.00 85.31 259 ARG A CA 1
ATOM 2020 C C . ARG A 1 259 ? -8.318 -3.711 1.805 1.00 85.31 259 ARG A C 1
ATOM 2022 O O . ARG A 1 259 ? -8.624 -4.270 2.854 1.00 85.31 259 ARG A O 1
ATOM 2029 N N . LEU A 1 260 ? -7.639 -4.333 0.831 1.00 86.81 260 LEU A N 1
ATOM 2030 C CA . LEU A 1 260 ? -7.191 -5.731 0.906 1.00 86.81 260 LEU A CA 1
ATOM 2031 C C . LEU A 1 260 ? -6.223 -5.956 2.073 1.00 86.81 260 LEU A C 1
ATOM 2033 O O . LEU A 1 260 ? -6.274 -6.984 2.739 1.00 86.81 260 LEU A O 1
ATOM 2037 N N . VAL A 1 261 ? -5.381 -4.964 2.364 1.00 86.38 261 VAL A N 1
ATOM 2038 C CA . VAL A 1 261 ? -4.387 -5.024 3.444 1.00 86.38 261 VAL A CA 1
ATOM 2039 C C . VAL A 1 261 ? -5.068 -5.134 4.815 1.00 86.38 261 VAL A C 1
ATOM 2041 O O . VAL A 1 261 ? -4.494 -5.715 5.734 1.00 86.38 261 VAL A O 1
ATOM 2044 N N . ARG A 1 262 ? -6.329 -4.686 4.964 1.00 86.62 262 ARG A N 1
ATOM 2045 C CA . ARG A 1 262 ? -7.111 -4.896 6.200 1.00 86.62 262 ARG A CA 1
ATOM 2046 C C . ARG A 1 262 ? -7.292 -6.384 6.517 1.00 86.62 262 ARG A C 1
ATOM 2048 O O . ARG A 1 262 ? -7.336 -6.730 7.694 1.00 86.62 262 ARG A O 1
ATOM 2055 N N . LEU A 1 263 ? -7.333 -7.274 5.514 1.00 86.69 263 LEU A N 1
ATOM 2056 C CA . LEU A 1 263 ? -7.428 -8.728 5.733 1.00 86.69 263 LEU A CA 1
ATOM 2057 C C . LEU A 1 263 ? -6.277 -9.257 6.584 1.00 86.69 263 LEU A C 1
ATOM 2059 O O . LEU A 1 263 ? -6.469 -10.174 7.379 1.00 86.69 263 LEU A O 1
ATOM 2063 N N . PHE A 1 264 ? -5.094 -8.660 6.463 1.00 86.56 264 PHE A N 1
ATOM 2064 C CA . PHE A 1 264 ? -3.925 -9.076 7.223 1.00 86.56 264 PHE A CA 1
ATOM 2065 C C . PHE A 1 264 ? -4.104 -8.912 8.726 1.00 86.56 264 PHE A C 1
ATOM 2067 O O . PHE A 1 264 ? -3.552 -9.700 9.483 1.00 86.56 264 PHE A O 1
ATOM 2074 N N . ARG A 1 265 ? -4.910 -7.941 9.169 1.00 84.19 265 ARG A N 1
ATOM 2075 C CA . ARG A 1 265 ? -5.241 -7.783 10.587 1.00 84.19 265 ARG A CA 1
ATOM 2076 C C . ARG A 1 265 ? -6.095 -8.948 11.102 1.00 84.19 265 ARG A C 1
ATOM 2078 O O . ARG A 1 265 ? -5.907 -9.368 12.240 1.00 84.19 265 ARG A O 1
ATOM 2085 N N . TYR A 1 266 ? -7.029 -9.439 10.286 1.00 84.06 266 TYR A N 1
ATOM 2086 C CA . TYR A 1 266 ? -8.002 -10.468 10.674 1.00 84.06 266 TYR A CA 1
ATOM 2087 C C . TYR A 1 266 ? -7.464 -11.892 10.515 1.00 84.06 266 TYR A C 1
ATOM 2089 O O . TYR A 1 266 ? -7.838 -12.784 11.272 1.00 84.06 266 TYR A O 1
ATOM 2097 N N . VAL A 1 267 ? -6.556 -12.113 9.563 1.00 87.19 267 VAL A N 1
ATOM 2098 C CA . VAL A 1 267 ? -5.963 -13.428 9.312 1.00 87.19 267 VAL A CA 1
ATOM 2099 C C . VAL A 1 267 ? -4.621 -13.539 10.030 1.00 87.19 267 VAL A C 1
ATOM 2101 O O . VAL A 1 267 ? -3.598 -13.053 9.547 1.00 87.19 267 VAL A O 1
ATOM 2104 N N . VAL A 1 268 ? -4.611 -14.246 11.164 1.00 86.44 268 VAL A N 1
ATOM 2105 C CA . VAL A 1 268 ? -3.418 -14.430 12.014 1.00 86.44 268 VAL A CA 1
ATOM 2106 C C . VAL A 1 268 ? -2.221 -14.968 11.226 1.00 86.44 268 VAL A C 1
ATOM 2108 O O . VAL A 1 268 ? -1.112 -14.466 11.382 1.00 86.44 268 VAL A O 1
ATOM 2111 N N . ALA A 1 269 ? -2.433 -15.944 10.336 1.00 88.12 269 ALA A N 1
ATOM 2112 C CA . ALA A 1 269 ? -1.361 -16.489 9.503 1.00 88.12 269 ALA A CA 1
ATOM 2113 C C . ALA A 1 269 ? -0.699 -15.409 8.626 1.00 88.12 269 ALA A C 1
ATOM 2115 O O . ALA A 1 269 ? 0.526 -15.326 8.576 1.00 88.12 269 ALA A O 1
ATOM 2116 N N . LEU A 1 270 ? -1.494 -14.536 7.994 1.00 87.62 270 LEU A N 1
ATOM 2117 C CA . LEU A 1 270 ? -0.976 -13.451 7.157 1.00 87.62 270 LEU A CA 1
ATOM 2118 C C . LEU A 1 270 ? -0.287 -12.370 7.996 1.00 87.62 270 LEU A C 1
ATOM 2120 O O . LEU A 1 270 ? 0.788 -11.908 7.616 1.00 87.62 270 LEU A O 1
ATOM 2124 N N . ARG A 1 271 ? -0.857 -12.009 9.157 1.00 88.25 271 ARG A N 1
ATOM 2125 C CA . ARG A 1 271 ? -0.229 -11.083 10.115 1.00 88.25 271 ARG A CA 1
ATOM 2126 C C . ARG A 1 271 ? 1.170 -11.553 10.493 1.00 88.25 271 ARG A C 1
ATOM 2128 O O . ARG A 1 271 ? 2.113 -10.769 10.440 1.00 88.25 271 ARG A O 1
ATOM 2135 N N . THR A 1 272 ? 1.304 -12.825 10.863 1.00 88.75 272 THR A N 1
ATOM 2136 C CA . THR A 1 272 ? 2.585 -13.403 11.282 1.00 88.75 272 THR A CA 1
ATOM 2137 C C . THR A 1 272 ? 3.598 -13.373 10.144 1.00 88.75 272 THR A C 1
ATOM 2139 O O . THR A 1 272 ? 4.716 -12.915 10.357 1.00 88.75 272 THR A O 1
ATOM 2142 N N . LEU A 1 273 ? 3.200 -13.765 8.927 1.00 91.81 273 LEU A N 1
ATOM 2143 C CA . LEU A 1 273 ? 4.074 -13.708 7.750 1.00 91.81 273 LEU A CA 1
ATOM 2144 C C . LEU A 1 273 ? 4.569 -12.285 7.463 1.00 91.81 273 LEU A C 1
ATOM 2146 O O . LEU A 1 273 ? 5.757 -12.085 7.225 1.00 91.81 273 LEU A O 1
ATOM 2150 N N . LEU A 1 274 ? 3.689 -11.286 7.534 1.00 89.56 274 LEU A N 1
ATOM 2151 C CA . LEU A 1 274 ? 4.070 -9.888 7.320 1.00 89.56 274 LEU A CA 1
ATOM 2152 C C . LEU A 1 274 ? 5.024 -9.374 8.390 1.00 89.56 274 LEU A C 1
ATOM 2154 O O . LEU A 1 274 ? 6.014 -8.729 8.058 1.00 89.56 274 LEU A O 1
ATOM 2158 N N . LEU A 1 275 ? 4.763 -9.682 9.662 1.00 89.12 275 LEU A N 1
ATOM 2159 C CA . LEU A 1 275 ? 5.668 -9.311 10.748 1.00 89.12 275 LEU A CA 1
ATOM 2160 C C . LEU A 1 275 ? 7.039 -9.979 10.582 1.00 89.12 275 LEU A C 1
ATOM 2162 O O . LEU A 1 275 ? 8.053 -9.329 10.821 1.00 89.12 275 LEU A O 1
ATOM 2166 N N . SER A 1 276 ? 7.093 -11.227 10.104 1.00 92.00 276 SER A N 1
ATOM 2167 C CA . SER A 1 276 ? 8.355 -11.892 9.759 1.00 92.00 276 SER A CA 1
ATOM 2168 C C . SER A 1 276 ? 9.092 -11.181 8.621 1.00 92.00 276 SER A C 1
ATOM 2170 O O . SER A 1 276 ? 10.291 -10.938 8.737 1.00 92.00 276 SER A O 1
ATOM 2172 N N . ILE A 1 277 ? 8.389 -10.780 7.555 1.00 91.81 277 ILE A N 1
ATOM 2173 C CA . ILE A 1 277 ? 8.985 -10.021 6.443 1.00 91.81 277 ILE A CA 1
ATOM 2174 C C . ILE A 1 277 ? 9.554 -8.691 6.952 1.00 91.81 277 ILE A C 1
ATOM 2176 O O . ILE A 1 277 ? 10.719 -8.380 6.693 1.00 91.81 277 ILE A O 1
ATOM 2180 N N . ILE A 1 278 ? 8.774 -7.936 7.732 1.00 90.50 278 ILE A N 1
ATOM 2181 C CA . ILE A 1 278 ? 9.196 -6.650 8.308 1.00 90.50 278 ILE A CA 1
ATOM 2182 C C . ILE A 1 278 ? 10.428 -6.841 9.199 1.00 90.50 278 ILE A C 1
ATOM 2184 O O . ILE A 1 278 ? 11.397 -6.095 9.065 1.00 90.50 278 ILE A O 1
ATOM 2188 N N . ALA A 1 279 ? 10.447 -7.878 10.041 1.00 91.31 279 ALA A N 1
ATOM 2189 C CA . ALA A 1 279 ? 11.593 -8.185 10.894 1.00 91.31 279 ALA A CA 1
ATOM 2190 C C . ALA A 1 279 ? 12.871 -8.469 10.081 1.00 91.31 279 ALA A C 1
ATOM 2192 O O . ALA A 1 279 ? 13.953 -8.021 10.454 1.00 91.31 279 ALA A O 1
ATOM 2193 N N . THR A 1 280 ? 12.756 -9.154 8.939 1.00 93.81 280 THR A N 1
ATOM 2194 C CA . THR A 1 280 ? 13.900 -9.419 8.043 1.00 93.81 280 THR A CA 1
ATOM 2195 C C . THR A 1 280 ? 14.264 -8.248 7.128 1.00 93.81 280 THR A C 1
ATOM 2197 O O . THR A 1 280 ? 15.339 -8.243 6.534 1.00 93.81 280 THR A O 1
ATOM 2200 N N . THR A 1 281 ? 13.420 -7.217 7.025 1.00 92.38 281 THR A N 1
ATOM 2201 C CA . THR A 1 281 ? 13.641 -6.093 6.097 1.00 92.38 281 THR A CA 1
ATOM 2202 C C . THR A 1 281 ? 14.934 -5.340 6.413 1.00 92.38 281 THR A C 1
ATOM 2204 O O . THR A 1 281 ? 15.620 -4.893 5.497 1.00 92.38 281 THR A O 1
ATOM 2207 N N . GLY A 1 282 ? 15.318 -5.256 7.692 1.00 92.31 282 GLY A N 1
ATOM 2208 C CA . GLY A 1 282 ? 16.567 -4.613 8.105 1.00 92.31 282 GLY A CA 1
ATOM 2209 C C . GLY A 1 282 ? 17.814 -5.290 7.529 1.00 92.31 282 GLY A C 1
ATOM 2210 O O . GLY A 1 282 ? 18.684 -4.609 6.993 1.00 92.31 282 GLY A O 1
ATOM 2211 N N . SER A 1 283 ? 17.903 -6.623 7.580 1.00 92.69 283 SER A N 1
ATOM 2212 C CA . SER A 1 283 ? 19.031 -7.349 6.979 1.00 92.69 283 SER A CA 1
ATOM 2213 C C . SER A 1 283 ? 18.958 -7.335 5.453 1.00 92.69 283 SER A C 1
ATOM 2215 O O . SER A 1 283 ? 19.978 -7.114 4.799 1.00 92.69 283 SER A O 1
ATOM 2217 N N . LEU A 1 284 ? 17.755 -7.474 4.884 1.00 93.75 284 LEU A N 1
ATOM 2218 C CA . LEU A 1 284 ? 17.539 -7.380 3.440 1.00 93.75 284 LEU A CA 1
ATOM 2219 C C . LEU A 1 284 ? 18.004 -6.031 2.878 1.00 93.75 284 LEU A C 1
ATOM 2221 O O . LEU A 1 284 ? 18.659 -6.006 1.838 1.00 93.75 284 LEU A O 1
ATOM 2225 N N . PHE A 1 285 ? 17.756 -4.927 3.588 1.00 93.81 285 PHE A N 1
ATOM 2226 C CA . PHE A 1 285 ? 18.217 -3.596 3.194 1.00 93.81 285 PHE A CA 1
ATOM 2227 C C . PHE A 1 285 ? 19.739 -3.543 3.011 1.00 93.81 285 PHE A C 1
ATOM 2229 O O . PHE A 1 285 ? 20.214 -3.100 1.967 1.00 93.81 285 PHE A O 1
ATOM 2236 N N . TRP A 1 286 ? 20.509 -4.056 3.975 1.00 95.94 286 TRP A N 1
ATOM 2237 C CA . TRP A 1 286 ? 21.972 -4.084 3.876 1.00 95.94 286 TRP A CA 1
ATOM 2238 C C . TRP A 1 286 ? 22.465 -4.992 2.749 1.00 95.94 286 TRP A C 1
ATOM 2240 O O . TRP A 1 286 ? 23.390 -4.625 2.026 1.00 95.94 286 TRP A O 1
ATOM 2250 N N . THR A 1 287 ? 21.829 -6.150 2.552 1.00 94.94 287 THR A N 1
ATOM 2251 C CA . THR A 1 287 ? 22.179 -7.041 1.435 1.00 94.94 287 THR A CA 1
ATOM 2252 C C . THR A 1 287 ? 21.880 -6.410 0.074 1.00 94.94 287 THR A C 1
ATOM 2254 O O . THR A 1 287 ? 22.695 -6.516 -0.841 1.00 94.94 287 THR A O 1
ATOM 2257 N N . LEU A 1 288 ? 20.761 -5.687 -0.054 1.00 94.50 288 LEU A N 1
ATOM 2258 C CA . LEU A 1 288 ? 20.397 -4.963 -1.269 1.00 94.50 288 LEU A CA 1
ATOM 2259 C C . LEU A 1 288 ? 21.355 -3.794 -1.521 1.00 94.50 288 LEU A C 1
ATOM 2261 O O . LEU A 1 288 ? 21.775 -3.584 -2.654 1.00 94.50 288 LEU A O 1
ATOM 2265 N N . LEU A 1 289 ? 21.749 -3.064 -0.474 1.00 96.06 289 LEU A N 1
ATOM 2266 C CA . LEU A 1 289 ? 22.730 -1.984 -0.573 1.00 96.06 289 LEU A CA 1
ATOM 2267 C C . LEU A 1 289 ? 24.095 -2.497 -1.055 1.00 96.06 289 LEU A C 1
ATOM 2269 O O . LEU A 1 289 ? 24.726 -1.874 -1.913 1.00 96.06 289 LEU A O 1
ATOM 2273 N N . LEU A 1 290 ? 24.533 -3.649 -0.537 1.00 95.25 290 LEU A N 1
ATOM 2274 C CA . LEU A 1 290 ? 25.746 -4.327 -0.993 1.00 95.25 290 LEU A CA 1
ATOM 2275 C C . LEU A 1 290 ? 25.624 -4.721 -2.469 1.00 95.25 290 LEU A C 1
ATOM 2277 O O . LEU A 1 290 ? 26.533 -4.429 -3.244 1.00 95.25 290 LEU A O 1
ATOM 2281 N N . LEU A 1 291 ? 24.496 -5.315 -2.874 1.00 94.94 291 LEU A N 1
ATOM 2282 C CA . LEU A 1 291 ? 24.241 -5.675 -4.270 1.00 94.94 291 LEU A CA 1
ATOM 2283 C C . LEU A 1 291 ? 24.272 -4.446 -5.192 1.00 94.94 291 LEU A C 1
ATOM 2285 O O . LEU A 1 291 ? 24.915 -4.490 -6.235 1.00 94.94 291 LEU A O 1
ATOM 2289 N N . ILE A 1 292 ? 23.640 -3.336 -4.799 1.00 95.19 292 ILE A N 1
ATOM 2290 C CA . ILE A 1 292 ? 23.648 -2.083 -5.572 1.00 95.19 292 ILE A CA 1
ATOM 2291 C C . ILE A 1 292 ? 25.071 -1.539 -5.705 1.00 95.19 292 ILE A C 1
ATOM 2293 O O . ILE A 1 292 ? 25.462 -1.119 -6.791 1.00 95.19 292 ILE A O 1
ATOM 2297 N N . THR A 1 293 ? 25.859 -1.577 -4.630 1.00 95.38 293 THR A N 1
ATOM 2298 C CA . THR A 1 293 ? 27.251 -1.105 -4.635 1.00 95.38 293 THR A CA 1
ATOM 2299 C C . THR A 1 293 ? 28.130 -1.974 -5.536 1.00 95.38 293 THR A C 1
ATOM 2301 O O . THR A 1 293 ? 28.967 -1.452 -6.270 1.00 95.38 293 THR A O 1
ATOM 2304 N N . LEU A 1 294 ? 27.909 -3.291 -5.533 1.00 94.56 294 LEU A N 1
ATOM 2305 C CA . LEU A 1 294 ? 28.584 -4.231 -6.424 1.00 94.56 294 LEU A CA 1
ATOM 2306 C C . LEU A 1 294 ? 28.197 -3.987 -7.890 1.00 94.56 294 LEU A C 1
ATOM 2308 O O . LEU A 1 294 ? 29.069 -3.863 -8.747 1.00 94.56 294 LEU A O 1
ATOM 2312 N N . CYS A 1 295 ? 26.904 -3.853 -8.190 1.00 94.62 295 CYS A N 1
ATOM 2313 C CA . CYS A 1 295 ? 26.448 -3.518 -9.540 1.00 94.62 295 CYS A CA 1
ATOM 2314 C C . CYS A 1 295 ? 26.987 -2.158 -9.999 1.00 94.62 295 CYS A C 1
ATOM 2316 O O . CYS A 1 295 ? 27.330 -2.011 -11.168 1.00 94.62 295 CYS A O 1
ATOM 2318 N N . TYR A 1 296 ? 27.096 -1.175 -9.100 1.00 96.19 296 TYR A N 1
ATOM 2319 C CA . TYR A 1 296 ? 27.663 0.136 -9.407 1.00 96.19 296 TYR A CA 1
ATOM 2320 C C . TYR A 1 296 ? 29.153 0.049 -9.743 1.00 96.19 296 TYR A C 1
ATOM 2322 O O . TYR A 1 296 ? 29.565 0.591 -10.763 1.00 96.19 296 TYR A O 1
ATOM 2330 N N . SER A 1 297 ? 29.966 -0.655 -8.947 1.00 94.75 297 SER A N 1
ATOM 2331 C CA . SER A 1 297 ? 31.411 -0.749 -9.197 1.00 94.75 297 SER A CA 1
ATOM 2332 C C . SER A 1 297 ? 31.730 -1.465 -10.514 1.00 94.75 297 SER A C 1
ATOM 2334 O O . SER A 1 297 ? 32.503 -0.947 -11.322 1.00 94.75 297 SER A O 1
ATOM 2336 N N . PHE A 1 298 ? 31.094 -2.610 -10.780 1.00 91.56 298 PHE A N 1
ATOM 2337 C CA . PHE A 1 298 ? 31.268 -3.333 -12.042 1.00 91.56 298 PHE A CA 1
ATOM 2338 C C . PHE A 1 298 ? 30.619 -2.604 -13.222 1.00 91.56 298 PHE A C 1
ATOM 2340 O O . PHE A 1 298 ? 31.208 -2.541 -14.298 1.00 91.56 298 PHE A O 1
ATOM 2347 N N . GLY A 1 299 ? 29.440 -2.009 -13.026 1.00 94.19 299 GLY A N 1
ATOM 2348 C CA . GLY A 1 299 ? 28.749 -1.233 -14.053 1.00 94.19 299 GLY A CA 1
ATOM 2349 C C . GLY A 1 299 ? 29.550 -0.007 -14.491 1.00 94.19 299 GLY A C 1
ATOM 2350 O O . GLY A 1 299 ? 29.670 0.241 -15.688 1.00 94.19 299 GLY A O 1
ATOM 2351 N N . MET A 1 300 ? 30.164 0.704 -13.540 1.00 93.50 300 MET A N 1
ATOM 2352 C CA . MET A 1 300 ? 31.121 1.784 -13.802 1.00 93.50 300 MET A CA 1
ATOM 2353 C C . MET A 1 300 ? 32.320 1.285 -14.610 1.00 93.50 300 MET A C 1
ATOM 2355 O O . MET A 1 300 ? 32.638 1.878 -15.637 1.00 93.50 300 MET A O 1
ATOM 2359 N N . ALA A 1 301 ? 32.960 0.191 -14.182 1.00 91.38 301 ALA A N 1
ATOM 2360 C CA . ALA A 1 301 ? 34.149 -0.339 -14.848 1.00 91.38 301 ALA A CA 1
ATOM 2361 C C . ALA A 1 301 ? 33.868 -0.768 -16.299 1.00 91.38 301 ALA A C 1
ATOM 2363 O O . ALA A 1 301 ? 34.635 -0.437 -17.201 1.00 91.38 301 ALA A O 1
ATOM 2364 N N . ILE A 1 302 ? 32.752 -1.467 -16.542 1.00 89.62 302 ILE A N 1
ATOM 2365 C CA . ILE A 1 302 ? 32.373 -1.913 -17.890 1.00 89.62 302 ILE A CA 1
ATOM 2366 C C . ILE A 1 302 ? 31.953 -0.722 -18.758 1.00 89.62 302 ILE A C 1
ATOM 2368 O O . ILE A 1 302 ? 32.391 -0.637 -19.903 1.00 89.62 302 ILE A O 1
ATOM 2372 N N . ALA A 1 303 ? 31.164 0.219 -18.225 1.00 90.81 303 ALA A N 1
ATOM 2373 C CA . ALA A 1 303 ? 30.769 1.421 -18.962 1.00 90.81 303 ALA A CA 1
ATOM 2374 C C . ALA A 1 303 ? 31.990 2.260 -19.362 1.00 90.81 303 ALA A C 1
ATOM 2376 O O . ALA A 1 303 ? 32.089 2.678 -20.510 1.00 90.81 303 ALA A O 1
ATOM 2377 N N . GLN A 1 304 ? 32.943 2.468 -18.446 1.00 90.31 304 GLN A N 1
ATOM 2378 C CA . GLN A 1 304 ? 34.197 3.163 -18.747 1.00 90.31 304 GLN A CA 1
ATOM 2379 C C . GLN A 1 304 ? 34.980 2.439 -19.842 1.00 90.31 304 GLN A C 1
ATOM 2381 O O . GLN A 1 304 ? 35.336 3.056 -20.839 1.00 90.31 304 GLN A O 1
ATOM 2386 N N . PHE A 1 305 ? 35.162 1.123 -19.709 1.00 86.88 305 PHE A N 1
ATOM 2387 C CA . PHE A 1 305 ? 35.875 0.320 -20.700 1.00 86.88 305 PHE A CA 1
ATOM 2388 C C . PHE A 1 305 ? 35.250 0.411 -22.102 1.00 86.88 305 PHE A C 1
ATOM 2390 O O . PHE A 1 305 ? 35.954 0.606 -23.092 1.00 86.88 305 PHE A O 1
ATOM 2397 N N . VAL A 1 306 ? 33.923 0.289 -22.188 1.00 87.88 306 VAL A N 1
ATOM 2398 C CA . VAL A 1 306 ? 33.179 0.382 -23.451 1.00 87.88 306 VAL A CA 1
ATOM 2399 C C . VAL A 1 306 ? 33.270 1.787 -24.041 1.00 87.88 306 VAL A C 1
ATOM 2401 O O . VAL A 1 306 ? 33.565 1.931 -25.226 1.00 87.88 306 VAL A O 1
ATOM 2404 N N . MET A 1 307 ? 33.051 2.821 -23.227 1.00 87.69 307 MET A N 1
ATOM 2405 C CA . MET A 1 307 ? 33.085 4.210 -23.684 1.00 87.69 307 MET A CA 1
ATOM 2406 C C . MET A 1 307 ? 34.477 4.631 -24.149 1.00 87.69 307 MET A C 1
ATOM 2408 O O . MET A 1 307 ? 34.589 5.308 -25.172 1.00 87.69 307 MET A O 1
ATOM 2412 N N . ASP A 1 308 ? 35.527 4.197 -23.452 1.00 86.81 308 ASP A N 1
ATOM 2413 C CA . ASP A 1 308 ? 36.906 4.432 -23.867 1.00 86.81 308 ASP A CA 1
ATOM 2414 C C . ASP A 1 308 ? 37.179 3.749 -25.209 1.00 86.81 308 ASP A C 1
ATOM 2416 O O . ASP A 1 308 ? 37.678 4.397 -26.127 1.00 86.81 308 ASP A O 1
ATOM 2420 N N . HIS A 1 309 ? 36.779 2.483 -25.379 1.00 84.50 309 HIS A N 1
ATOM 2421 C CA . HIS A 1 309 ? 36.940 1.770 -26.649 1.00 84.50 309 HIS A CA 1
ATOM 2422 C C . HIS A 1 309 ? 36.232 2.476 -27.817 1.00 84.50 309 HIS A C 1
ATOM 2424 O O . HIS A 1 309 ? 36.867 2.742 -28.839 1.00 84.50 309 HIS A O 1
ATOM 2430 N N . CYS A 1 310 ? 34.958 2.853 -27.654 1.00 86.88 310 CYS A N 1
ATOM 2431 C CA . CYS A 1 310 ? 34.222 3.584 -28.690 1.00 86.88 310 CYS A CA 1
ATOM 2432 C C . CYS A 1 310 ? 34.857 4.949 -28.994 1.00 86.88 310 CYS A C 1
ATOM 2434 O O . CYS A 1 310 ? 34.845 5.402 -30.137 1.00 86.88 310 CYS A O 1
ATOM 2436 N N . ARG A 1 311 ? 35.420 5.622 -27.982 1.00 86.88 311 ARG A N 1
ATOM 2437 C CA . ARG A 1 311 ? 36.129 6.891 -28.169 1.00 86.88 311 ARG A CA 1
ATOM 2438 C C . ARG A 1 311 ? 37.416 6.702 -28.969 1.00 86.88 311 ARG A C 1
ATOM 2440 O O . ARG A 1 311 ? 37.668 7.490 -29.875 1.00 86.88 311 ARG A O 1
ATOM 2447 N N . PHE A 1 312 ? 38.213 5.680 -28.657 1.00 85.31 312 PHE A N 1
ATOM 2448 C CA . PHE A 1 312 ? 39.433 5.372 -29.409 1.00 85.31 312 PHE A CA 1
ATOM 2449 C C . PHE A 1 312 ? 39.126 5.073 -30.878 1.00 85.31 312 PHE A C 1
ATOM 2451 O O . PHE A 1 312 ? 39.781 5.629 -31.754 1.00 85.31 312 PHE A O 1
ATOM 2458 N N . GLU A 1 313 ? 38.105 4.259 -31.152 1.00 84.62 313 GLU A N 1
ATOM 2459 C CA . GLU A 1 313 ? 37.709 3.940 -32.526 1.00 84.62 313 GLU A CA 1
ATOM 2460 C C . GLU A 1 313 ? 37.155 5.162 -33.278 1.00 84.62 313 GLU A C 1
ATOM 2462 O O . GLU A 1 313 ? 37.442 5.343 -34.462 1.00 84.62 313 GLU A O 1
ATOM 2467 N N . ALA A 1 314 ? 36.415 6.045 -32.599 1.00 86.75 314 ALA A N 1
ATOM 2468 C CA . ALA A 1 314 ? 35.939 7.291 -33.195 1.00 86.75 314 ALA A CA 1
ATOM 2469 C C . ALA A 1 314 ? 37.100 8.218 -33.596 1.00 86.75 314 ALA A C 1
ATOM 2471 O O . ALA A 1 314 ? 37.110 8.717 -34.719 1.00 86.75 314 ALA A O 1
ATOM 2472 N N . ILE A 1 315 ? 38.094 8.398 -32.715 1.00 87.62 315 ILE A N 1
ATOM 2473 C CA . ILE A 1 315 ? 39.287 9.220 -32.987 1.00 87.62 315 ILE A CA 1
ATOM 2474 C C . ILE A 1 315 ? 40.094 8.640 -34.156 1.00 87.62 315 ILE A C 1
ATOM 2476 O O . ILE A 1 315 ? 40.527 9.399 -35.018 1.00 87.62 315 ILE A O 1
ATOM 2480 N N . ASP A 1 316 ? 40.274 7.317 -34.211 1.00 86.00 316 ASP A N 1
ATOM 2481 C CA . ASP A 1 316 ? 41.021 6.653 -35.290 1.00 86.00 316 ASP A CA 1
ATOM 2482 C C . ASP A 1 316 ? 40.336 6.833 -36.657 1.00 86.00 316 ASP A C 1
ATOM 2484 O O . ASP A 1 316 ? 40.989 7.097 -37.665 1.00 86.00 316 ASP A O 1
ATOM 2488 N N . ARG A 1 317 ? 38.997 6.784 -36.692 1.00 86.62 317 ARG A N 1
ATOM 2489 C CA . ARG A 1 317 ? 38.217 6.968 -37.928 1.00 86.62 317 ARG A CA 1
ATOM 2490 C C . ARG A 1 317 ? 38.167 8.413 -38.420 1.00 86.62 317 ARG A C 1
ATOM 2492 O O . ARG A 1 317 ? 38.183 8.631 -39.630 1.00 86.62 317 ARG A O 1
ATOM 2499 N N . THR A 1 318 ? 38.040 9.395 -37.527 1.00 87.75 318 THR A N 1
ATOM 2500 C CA . THR A 1 318 ? 37.878 10.811 -37.916 1.00 87.75 318 THR A CA 1
ATOM 2501 C C . THR A 1 318 ? 39.177 11.608 -37.874 1.00 87.75 318 THR A C 1
ATOM 2503 O O . THR A 1 318 ? 39.206 12.734 -38.368 1.00 87.75 318 THR A O 1
ATOM 2506 N N . ASN A 1 319 ? 40.241 11.044 -37.293 1.00 88.69 319 ASN A N 1
ATOM 2507 C CA . ASN A 1 319 ? 41.516 11.708 -37.018 1.00 88.69 319 ASN A CA 1
ATOM 2508 C C . ASN A 1 319 ? 41.359 13.029 -36.226 1.00 88.69 319 ASN A C 1
ATOM 2510 O O . ASN A 1 319 ? 42.177 13.941 -36.349 1.00 88.69 319 ASN A O 1
ATOM 2514 N N . ASP A 1 320 ? 40.293 13.137 -35.422 1.00 88.56 320 ASP A N 1
ATOM 2515 C CA . ASP A 1 320 ? 39.978 14.296 -34.579 1.00 88.56 320 ASP A CA 1
ATOM 2516 C C . ASP A 1 320 ? 39.991 13.877 -33.095 1.00 88.56 320 ASP A C 1
ATOM 2518 O O . ASP A 1 320 ? 39.183 13.032 -32.697 1.00 88.56 320 ASP A O 1
ATOM 2522 N N . PRO A 1 321 ? 40.855 14.466 -32.244 1.00 86.25 321 PRO A N 1
ATOM 2523 C CA . PRO A 1 321 ? 40.898 14.186 -30.805 1.00 86.25 321 PRO A CA 1
ATOM 2524 C C . PRO A 1 321 ? 39.586 14.464 -30.049 1.00 86.25 321 PRO A C 1
ATOM 2526 O O . PRO A 1 321 ? 39.388 13.938 -28.948 1.00 86.25 321 PRO A O 1
ATOM 2529 N N . ASN A 1 322 ? 38.705 15.294 -30.616 1.00 88.38 322 ASN A N 1
ATOM 2530 C CA . ASN A 1 322 ? 37.431 15.698 -30.021 1.00 88.38 322 ASN A CA 1
ATOM 2531 C C . ASN A 1 322 ? 36.217 14.969 -30.621 1.00 88.38 322 ASN A C 1
ATOM 2533 O O . ASN A 1 322 ? 35.080 15.403 -30.422 1.00 88.38 322 ASN A O 1
ATOM 2537 N N . ALA A 1 323 ? 36.432 13.859 -31.333 1.00 86.56 323 ALA A N 1
ATOM 2538 C CA . ALA A 1 323 ? 35.349 13.044 -31.868 1.00 86.56 323 ALA A CA 1
ATOM 2539 C C . ALA A 1 323 ? 34.397 12.551 -30.760 1.00 86.56 323 ALA A C 1
ATOM 2541 O O . ALA A 1 323 ? 34.821 12.077 -29.701 1.00 86.56 323 ALA A O 1
ATOM 2542 N N . ILE A 1 324 ? 33.090 12.653 -31.014 1.00 85.94 324 ILE A N 1
ATOM 2543 C CA . ILE A 1 324 ? 32.056 12.127 -30.116 1.00 85.94 324 ILE A CA 1
ATOM 2544 C C . ILE A 1 324 ? 32.114 10.591 -30.177 1.00 85.94 324 ILE A C 1
ATOM 2546 O O . ILE A 1 324 ? 32.132 10.047 -31.282 1.00 85.94 324 ILE A O 1
ATOM 2550 N N . PRO A 1 325 ? 32.123 9.877 -29.035 1.00 83.75 325 PRO A N 1
ATOM 2551 C CA . PRO A 1 325 ? 32.135 8.419 -29.033 1.00 83.75 325 PRO A CA 1
ATOM 2552 C C . PRO A 1 325 ? 30.866 7.869 -29.695 1.00 83.75 325 PRO A C 1
ATOM 2554 O O . PRO A 1 325 ? 29.750 8.127 -29.233 1.00 83.75 325 PRO A O 1
ATOM 2557 N N . ASP A 1 326 ? 31.047 7.089 -30.760 1.00 84.81 326 ASP A N 1
ATOM 2558 C CA . ASP A 1 326 ? 29.970 6.405 -31.473 1.00 84.81 326 ASP A CA 1
ATOM 2559 C C . ASP A 1 326 ? 30.051 4.900 -31.199 1.00 84.81 326 ASP A C 1
ATOM 2561 O O . ASP A 1 326 ? 30.941 4.207 -31.689 1.00 84.81 326 ASP A O 1
ATOM 2565 N N . CYS A 1 327 ? 29.150 4.401 -30.349 1.00 85.12 327 CYS A N 1
ATOM 2566 C CA . CYS A 1 327 ? 29.091 2.984 -29.999 1.00 85.12 327 CYS A CA 1
ATOM 2567 C C . CYS A 1 327 ? 28.037 2.245 -30.843 1.00 85.12 327 CYS A C 1
ATOM 2569 O O . CYS A 1 327 ? 26.921 2.754 -31.000 1.00 85.12 327 CYS A O 1
ATOM 2571 N N . PRO A 1 328 ? 28.305 0.993 -31.264 1.00 86.06 328 PRO A N 1
ATOM 2572 C CA . PRO A 1 328 ? 27.321 0.138 -31.926 1.00 86.06 328 PRO A CA 1
ATOM 2573 C C . PRO A 1 328 ? 26.031 -0.003 -31.107 1.00 86.06 328 PRO A C 1
ATOM 2575 O O . PRO A 1 328 ? 26.076 -0.105 -29.879 1.00 86.06 328 PRO A O 1
ATOM 2578 N N . ALA A 1 329 ? 24.877 -0.092 -31.777 1.00 86.81 329 ALA A N 1
ATOM 2579 C CA . ALA A 1 329 ? 23.559 -0.165 -31.132 1.00 86.81 329 ALA A CA 1
ATOM 2580 C C . ALA A 1 329 ? 23.449 -1.264 -30.053 1.00 86.81 329 ALA A C 1
ATOM 2582 O O . ALA A 1 329 ? 22.836 -1.042 -29.009 1.00 86.81 329 ALA A O 1
ATOM 2583 N N . ASN A 1 330 ? 24.089 -2.418 -30.268 1.00 85.44 330 ASN A N 1
ATOM 2584 C CA . ASN A 1 330 ? 24.091 -3.527 -29.310 1.00 85.44 330 ASN A CA 1
ATOM 2585 C C . ASN A 1 330 ? 24.861 -3.186 -28.024 1.00 85.44 330 ASN A C 1
ATOM 2587 O O . ASN A 1 330 ? 24.420 -3.537 -26.937 1.00 85.44 330 ASN A O 1
ATOM 2591 N N . LEU A 1 331 ? 25.978 -2.462 -28.131 1.00 85.38 331 LEU A N 1
ATOM 2592 C CA . LEU A 1 331 ? 26.757 -1.988 -26.982 1.00 85.38 331 LEU A CA 1
ATOM 2593 C C . LEU A 1 331 ? 26.034 -0.847 -26.271 1.00 85.38 331 LEU A C 1
ATOM 2595 O O . LEU A 1 331 ? 25.970 -0.819 -25.045 1.00 85.38 331 LEU A O 1
ATOM 2599 N N . ARG A 1 332 ? 25.424 0.055 -27.047 1.00 86.94 332 ARG A N 1
ATOM 2600 C CA . ARG A 1 332 ? 24.649 1.170 -26.509 1.00 86.94 332 ARG A CA 1
ATOM 2601 C C . ARG A 1 332 ? 23.445 0.693 -25.695 1.00 86.94 332 ARG A C 1
ATOM 2603 O O . ARG A 1 332 ? 23.152 1.267 -24.662 1.00 86.94 332 ARG A O 1
ATOM 2610 N N . LYS A 1 333 ? 22.770 -0.378 -26.115 1.00 88.94 333 LYS A N 1
ATOM 2611 C CA . LYS A 1 333 ? 21.596 -0.906 -25.404 1.00 88.94 333 LYS A CA 1
ATOM 2612 C C . LYS A 1 333 ? 21.903 -1.380 -23.976 1.00 88.94 333 LYS A C 1
ATOM 2614 O O . LYS A 1 333 ? 21.046 -1.236 -23.112 1.00 88.94 333 LYS A O 1
ATOM 2619 N N . TYR A 1 334 ? 23.081 -1.964 -23.746 1.00 90.00 334 TYR A N 1
ATOM 2620 C CA . TYR A 1 334 ? 23.405 -2.634 -22.479 1.00 90.00 334 TYR A CA 1
ATOM 2621 C C . TYR A 1 334 ? 24.474 -1.906 -21.649 1.00 90.00 334 TYR A C 1
ATOM 2623 O O . TYR A 1 334 ? 24.440 -1.977 -20.424 1.00 90.00 334 TYR A O 1
ATOM 2631 N N . TRP A 1 335 ? 25.415 -1.206 -22.294 1.00 90.81 335 TRP A N 1
ATOM 2632 C CA . TRP A 1 335 ? 26.660 -0.753 -21.660 1.00 90.81 335 TRP A CA 1
ATOM 2633 C C . TRP A 1 335 ? 27.015 0.725 -21.919 1.00 90.81 335 TRP A C 1
ATOM 2635 O O . TRP A 1 335 ? 28.120 1.140 -21.573 1.00 90.81 335 TRP A O 1
ATOM 2645 N N . SER A 1 336 ? 26.129 1.546 -22.516 1.00 85.94 336 SER A N 1
ATOM 2646 C CA . SER A 1 336 ? 26.475 2.955 -22.821 1.00 85.94 336 SER A CA 1
ATOM 2647 C C . SER A 1 336 ? 26.591 3.865 -21.609 1.00 85.94 336 SER A C 1
ATOM 2649 O O . SER A 1 336 ? 27.280 4.880 -21.669 1.00 85.94 336 SER A O 1
ATOM 2651 N N . SER A 1 337 ? 25.862 3.569 -20.538 1.00 90.81 337 SER A N 1
ATOM 2652 C CA . SER A 1 337 ? 25.802 4.429 -19.363 1.00 90.81 337 SER A CA 1
ATOM 2653 C C . SER A 1 337 ? 25.867 3.600 -18.092 1.00 90.81 337 SER A C 1
ATOM 2655 O O . SER A 1 337 ? 25.571 2.408 -18.088 1.00 90.81 337 SER A O 1
ATOM 2657 N N . VAL A 1 338 ? 26.258 4.236 -16.991 1.00 93.69 338 VAL A N 1
ATOM 2658 C CA . VAL A 1 338 ? 26.368 3.565 -15.691 1.00 93.69 338 VAL A CA 1
ATOM 2659 C C . VAL A 1 338 ? 25.016 2.989 -15.239 1.00 93.69 338 VAL A C 1
ATOM 2661 O O . VAL A 1 338 ? 24.998 1.819 -14.860 1.00 93.69 338 VAL A O 1
ATOM 2664 N N . PRO A 1 339 ? 23.878 3.717 -15.326 1.00 94.00 339 PRO A N 1
ATOM 2665 C CA . PRO A 1 339 ? 22.565 3.144 -15.023 1.00 94.00 339 PRO A CA 1
ATOM 2666 C C . PRO A 1 339 ? 22.188 1.956 -15.916 1.00 94.00 339 PRO A C 1
ATOM 2668 O O . PRO A 1 339 ? 21.662 0.970 -15.401 1.00 94.00 339 PRO A O 1
ATOM 2671 N N . ASP A 1 340 ? 22.489 2.014 -17.218 1.00 92.69 340 ASP A N 1
ATOM 2672 C CA . ASP A 1 340 ? 22.182 0.920 -18.152 1.00 92.69 340 ASP A CA 1
ATOM 2673 C C . ASP A 1 340 ? 23.030 -0.322 -17.850 1.00 92.69 340 ASP A C 1
ATOM 2675 O O . ASP A 1 340 ? 22.508 -1.435 -17.801 1.00 92.69 340 ASP A O 1
ATOM 2679 N N . SER A 1 341 ? 24.319 -0.134 -17.552 1.00 93.88 341 SER A N 1
ATOM 2680 C CA . SER A 1 341 ? 25.230 -1.206 -17.142 1.00 93.88 341 SER A CA 1
ATOM 2681 C C . SER A 1 341 ? 24.803 -1.833 -15.813 1.00 93.88 341 SER A C 1
ATOM 2683 O O . SER A 1 341 ? 24.793 -3.056 -15.676 1.00 93.88 341 SER A O 1
ATOM 2685 N N . MET A 1 342 ? 24.401 -1.018 -14.830 1.00 95.31 342 MET A N 1
ATOM 2686 C CA . MET A 1 342 ? 23.865 -1.503 -13.553 1.00 95.31 342 MET A CA 1
ATOM 2687 C C . MET A 1 342 ? 22.569 -2.295 -13.742 1.00 95.31 342 MET A C 1
ATOM 2689 O O . MET A 1 342 ? 22.410 -3.356 -13.136 1.00 95.31 342 MET A O 1
ATOM 2693 N N . LEU A 1 343 ? 21.652 -1.800 -14.580 1.00 94.44 343 LEU A N 1
ATOM 2694 C CA . LEU A 1 343 ? 20.396 -2.475 -14.897 1.00 94.44 343 LEU A CA 1
ATOM 2695 C C . LEU A 1 343 ? 20.651 -3.796 -15.628 1.00 94.44 343 LEU A C 1
ATOM 2697 O O . LEU A 1 343 ? 20.052 -4.805 -15.272 1.00 94.44 343 LEU A O 1
ATOM 2701 N N . THR A 1 344 ? 21.569 -3.816 -16.593 1.00 93.50 344 THR A N 1
ATOM 2702 C CA . THR A 1 344 ? 21.970 -5.025 -17.327 1.00 93.50 344 THR A CA 1
ATOM 2703 C C . THR A 1 344 ? 22.553 -6.077 -16.384 1.00 93.50 344 THR A C 1
ATOM 2705 O O . THR A 1 344 ? 22.145 -7.237 -16.437 1.00 93.50 344 THR A O 1
ATOM 2708 N N . LEU A 1 345 ? 23.445 -5.685 -15.467 1.00 93.50 345 LEU A N 1
ATOM 2709 C CA . LEU A 1 345 ? 23.990 -6.582 -14.441 1.00 93.50 345 LEU A CA 1
ATOM 2710 C C . LEU A 1 345 ? 22.894 -7.107 -13.505 1.00 93.50 345 LEU A C 1
ATOM 2712 O O . LEU A 1 345 ? 22.840 -8.304 -13.226 1.00 93.50 345 LEU A O 1
ATOM 2716 N N . PHE A 1 346 ? 21.985 -6.239 -13.059 1.00 94.25 346 PHE A N 1
ATOM 2717 C CA . PHE A 1 346 ? 20.860 -6.644 -12.220 1.00 94.25 346 PHE A CA 1
ATOM 2718 C C . PHE A 1 346 ? 19.914 -7.614 -12.945 1.00 94.25 346 PHE A C 1
ATOM 2720 O O . PHE A 1 346 ? 19.506 -8.620 -12.365 1.00 94.25 346 PHE A O 1
ATOM 2727 N N . LEU A 1 347 ? 19.597 -7.364 -14.219 1.00 93.81 347 LEU A N 1
ATOM 2728 C CA . LEU A 1 347 ? 18.782 -8.249 -15.055 1.00 93.81 347 LEU A CA 1
ATOM 2729 C C . LEU A 1 347 ? 19.466 -9.599 -15.293 1.00 93.81 347 LEU A C 1
ATOM 2731 O O . LEU A 1 347 ? 18.791 -10.624 -15.271 1.00 93.81 347 LEU A O 1
ATOM 2735 N N . ALA A 1 348 ? 20.789 -9.623 -15.468 1.00 93.12 348 ALA A N 1
ATOM 2736 C CA . ALA A 1 348 ? 21.544 -10.864 -15.619 1.00 93.12 348 ALA A CA 1
ATOM 2737 C C . ALA A 1 348 ? 21.548 -11.704 -14.326 1.00 93.12 348 ALA A C 1
ATOM 2739 O O . ALA A 1 348 ? 21.385 -12.920 -14.386 1.00 93.12 348 ALA A O 1
ATOM 2740 N N . ILE A 1 349 ? 21.682 -11.068 -13.154 1.00 92.44 349 ILE A N 1
ATOM 2741 C CA . ILE A 1 349 ? 21.668 -11.749 -11.844 1.00 92.44 349 ILE A CA 1
ATOM 2742 C C . ILE A 1 349 ? 20.258 -12.238 -11.478 1.00 92.44 349 ILE A C 1
ATOM 2744 O O . ILE A 1 349 ? 20.102 -13.333 -10.942 1.00 92.44 349 ILE A O 1
ATOM 2748 N N . SER A 1 350 ? 19.226 -11.440 -11.768 1.00 93.06 350 SER A N 1
ATOM 2749 C CA . SER A 1 350 ? 17.824 -11.768 -11.462 1.00 93.06 350 SER A CA 1
ATOM 2750 C C . SER A 1 350 ? 17.167 -12.714 -12.474 1.00 93.06 350 SER A C 1
ATOM 2752 O O . SER A 1 350 ? 16.038 -13.149 -12.254 1.00 93.06 350 SER A O 1
ATOM 2754 N N . GLY A 1 351 ? 17.861 -13.054 -13.567 1.00 89.75 351 GLY A N 1
ATOM 2755 C CA . GLY A 1 351 ? 17.353 -13.937 -14.619 1.00 89.75 351 GLY A CA 1
ATOM 2756 C C . GLY A 1 351 ? 16.391 -13.265 -15.605 1.00 89.75 351 GLY A C 1
ATOM 2757 O O . GLY A 1 351 ? 15.687 -13.961 -16.331 1.00 89.75 351 GLY A O 1
ATOM 2758 N N . GLY A 1 352 ? 16.345 -11.930 -15.644 1.00 92.00 352 GLY A N 1
ATOM 2759 C CA . GLY A 1 352 ? 15.561 -11.170 -16.620 1.00 92.00 352 GLY A CA 1
ATOM 2760 C C . GLY A 1 352 ? 16.127 -11.245 -18.042 1.00 92.00 352 GLY A C 1
ATOM 2761 O O . GLY A 1 352 ? 15.363 -11.309 -19.001 1.00 92.00 352 GLY A O 1
ATOM 2762 N N . ILE A 1 353 ? 17.456 -11.279 -18.182 1.00 92.38 353 ILE A N 1
ATOM 2763 C CA . ILE A 1 353 ? 18.149 -11.543 -19.453 1.00 92.38 353 ILE A CA 1
ATOM 2764 C C . ILE A 1 353 ? 19.184 -12.644 -19.252 1.00 92.38 353 ILE A C 1
ATOM 2766 O O . ILE A 1 353 ? 19.727 -12.809 -18.157 1.00 92.38 353 ILE A O 1
ATOM 2770 N N . SER A 1 354 ? 19.492 -13.390 -20.311 1.00 91.81 354 SER A N 1
ATOM 2771 C CA . SER A 1 354 ? 20.597 -14.343 -20.237 1.00 91.81 354 SER A CA 1
ATOM 2772 C C . SER A 1 354 ? 21.925 -13.588 -20.113 1.00 91.81 354 SER A C 1
ATOM 2774 O O . SER A 1 354 ? 22.172 -12.618 -20.832 1.00 91.81 354 SER A O 1
ATOM 2776 N N . TRP A 1 355 ? 22.798 -14.031 -19.205 1.00 87.19 355 TRP A N 1
ATOM 2777 C CA . TRP A 1 355 ? 24.134 -13.442 -19.049 1.00 87.19 355 TRP A CA 1
ATOM 2778 C C . TRP A 1 355 ? 24.931 -13.488 -20.363 1.00 87.19 355 TRP A C 1
ATOM 2780 O O . TRP A 1 355 ? 25.712 -12.585 -20.646 1.00 87.19 355 TRP A O 1
ATOM 2790 N N . ASP A 1 356 ? 24.692 -14.514 -21.185 1.00 86.94 356 ASP A N 1
ATOM 2791 C CA . ASP A 1 356 ? 25.302 -14.683 -22.502 1.00 86.94 356 ASP A CA 1
ATOM 2792 C C . ASP A 1 356 ? 24.864 -13.579 -23.475 1.00 86.94 356 ASP A C 1
ATOM 2794 O O . ASP A 1 356 ? 25.698 -13.017 -24.175 1.00 86.94 356 ASP A O 1
ATOM 2798 N N . GLU A 1 357 ? 23.589 -13.183 -23.476 1.00 88.56 357 GLU A N 1
ATOM 2799 C CA . GLU A 1 357 ? 23.105 -12.069 -24.301 1.00 88.56 357 GLU A CA 1
ATOM 2800 C C . GLU A 1 357 ? 23.753 -10.734 -23.911 1.00 88.56 357 GLU A C 1
ATOM 2802 O O . GLU A 1 357 ? 24.134 -9.960 -24.787 1.00 88.56 357 GLU A O 1
ATOM 2807 N N . ALA A 1 358 ? 23.950 -10.489 -22.614 1.00 87.44 358 ALA A N 1
ATOM 2808 C CA . ALA A 1 358 ? 24.653 -9.298 -22.133 1.00 87.44 358 ALA A CA 1
ATOM 2809 C C . ALA A 1 358 ? 26.159 -9.325 -22.466 1.00 87.44 358 ALA A C 1
ATOM 2811 O O . ALA A 1 358 ? 26.770 -8.280 -22.712 1.00 87.44 358 ALA A O 1
ATOM 2812 N N . PHE A 1 359 ? 26.761 -10.517 -22.483 1.00 86.75 359 PHE A N 1
ATOM 2813 C CA . PHE A 1 359 ? 28.191 -10.722 -22.703 1.00 86.75 359 PHE A CA 1
ATOM 2814 C C . PHE A 1 359 ? 28.593 -10.773 -24.185 1.00 86.75 359 PHE A C 1
ATOM 2816 O O . PHE A 1 359 ? 29.687 -10.332 -24.535 1.00 86.75 359 PHE A O 1
ATOM 2823 N N . ARG A 1 360 ? 27.725 -11.273 -25.074 1.00 85.19 360 ARG A N 1
ATOM 2824 C CA . ARG A 1 360 ? 27.985 -11.407 -26.520 1.00 85.19 360 ARG A CA 1
ATOM 2825 C C . ARG A 1 360 ? 28.530 -10.131 -27.166 1.00 85.19 360 ARG A C 1
ATOM 2827 O O . ARG A 1 360 ? 29.585 -10.226 -27.792 1.00 85.19 360 ARG A O 1
ATOM 2834 N N . PRO A 1 361 ? 27.913 -8.948 -26.967 1.00 84.56 361 PRO A N 1
ATOM 2835 C CA . PRO A 1 361 ? 28.457 -7.708 -27.501 1.00 84.56 361 PRO A CA 1
ATOM 2836 C C . PRO A 1 361 ? 29.884 -7.446 -27.002 1.00 84.56 361 PRO A C 1
ATOM 2838 O O . PRO A 1 361 ? 30.760 -7.131 -27.791 1.00 84.56 361 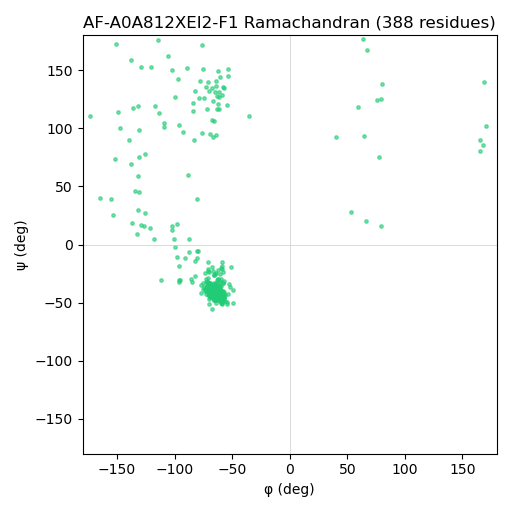PRO A O 1
ATOM 2841 N N . LEU A 1 362 ? 30.173 -7.659 -25.714 1.00 81.88 362 LEU A N 1
ATOM 2842 C CA . LEU A 1 362 ? 31.514 -7.433 -25.153 1.00 81.88 362 LEU A CA 1
ATOM 2843 C C . LEU A 1 362 ? 32.575 -8.381 -25.735 1.00 81.88 362 LEU A C 1
ATOM 2845 O O . LEU A 1 362 ? 33.732 -7.989 -25.899 1.00 81.88 362 LEU A O 1
ATOM 2849 N N . ARG A 1 363 ? 32.189 -9.620 -26.060 1.00 79.50 363 ARG A N 1
ATOM 2850 C CA . ARG A 1 363 ? 33.078 -10.628 -26.651 1.00 79.50 363 ARG A CA 1
ATOM 2851 C C . ARG A 1 363 ? 33.501 -10.277 -28.078 1.00 79.50 363 ARG A C 1
ATOM 2853 O O . ARG A 1 363 ? 34.632 -10.567 -28.457 1.00 79.50 363 ARG A O 1
ATOM 2860 N N . GLU A 1 364 ? 32.604 -9.690 -28.864 1.00 72.75 364 GLU A N 1
ATOM 2861 C CA . GLU A 1 364 ? 32.847 -9.386 -30.280 1.00 72.75 364 GLU A CA 1
ATOM 2862 C C . GLU A 1 364 ? 33.844 -8.235 -30.478 1.00 72.75 364 GLU A C 1
ATOM 2864 O O . GLU A 1 364 ? 34.629 -8.273 -31.424 1.00 72.75 364 GLU A O 1
ATOM 2869 N N . PHE A 1 365 ? 33.879 -7.259 -29.564 1.00 65.81 365 PHE A N 1
ATOM 2870 C CA . PHE A 1 365 ? 34.731 -6.068 -29.695 1.00 65.81 365 PHE A CA 1
ATOM 2871 C C . PHE A 1 365 ? 36.074 -6.160 -28.946 1.00 65.81 365 PHE A C 1
ATOM 2873 O O . PHE A 1 365 ? 36.996 -5.407 -29.253 1.00 65.81 365 PHE A O 1
ATOM 2880 N N . SER A 1 366 ? 36.239 -7.070 -27.972 1.00 62.72 366 SER A N 1
ATOM 2881 C CA . SER A 1 366 ? 37.448 -7.101 -27.133 1.00 62.72 366 SER A CA 1
ATOM 2882 C C . SER A 1 366 ? 37.848 -8.503 -26.623 1.00 62.72 366 SER A C 1
ATOM 2884 O O . SER A 1 366 ? 37.192 -9.071 -25.738 1.00 62.72 366 SER A O 1
ATOM 2886 N N . PRO A 1 367 ? 39.003 -9.057 -27.059 1.00 60.16 367 PRO A N 1
ATOM 2887 C CA . PRO A 1 367 ? 39.559 -10.276 -26.464 1.00 60.16 367 PRO A CA 1
ATOM 2888 C C . PRO A 1 367 ? 40.016 -10.068 -25.006 1.00 60.16 367 PRO A C 1
ATOM 2890 O O . PRO A 1 367 ? 40.032 -11.021 -24.229 1.00 60.16 367 PRO A O 1
ATOM 2893 N N . LEU A 1 368 ? 40.317 -8.826 -24.599 1.00 56.38 368 LEU A N 1
ATOM 2894 C CA . LEU A 1 368 ? 40.631 -8.467 -23.208 1.00 56.38 368 LEU A CA 1
ATOM 2895 C C . LEU A 1 368 ? 39.386 -8.451 -22.308 1.00 56.38 368 LEU A C 1
ATOM 2897 O O . LEU A 1 368 ? 39.464 -8.903 -21.171 1.00 56.38 368 LEU A O 1
ATOM 2901 N N . GLY A 1 369 ? 38.228 -8.020 -22.818 1.00 58.28 369 GLY A N 1
ATOM 2902 C CA . GLY A 1 369 ? 36.942 -8.106 -22.113 1.00 58.28 369 GLY A CA 1
ATOM 2903 C C . GLY A 1 369 ? 36.508 -9.559 -21.912 1.00 58.28 369 GLY A C 1
ATOM 2904 O O . GLY A 1 369 ? 35.971 -9.918 -20.866 1.00 58.28 369 GLY A O 1
ATOM 2905 N N . THR A 1 370 ? 36.862 -10.421 -22.870 1.00 56.31 370 THR A N 1
ATOM 2906 C CA . THR A 1 370 ? 36.715 -11.876 -22.745 1.00 56.31 370 THR A CA 1
ATOM 2907 C C . THR A 1 370 ? 37.619 -12.438 -21.637 1.00 56.31 370 THR A C 1
ATOM 2909 O O . THR A 1 370 ? 37.167 -13.251 -20.839 1.00 56.31 370 THR A O 1
ATOM 2912 N N . ALA A 1 371 ? 38.869 -11.972 -21.530 1.00 54.97 371 ALA A N 1
ATOM 2913 C CA . ALA A 1 371 ? 39.816 -12.409 -20.499 1.00 54.97 371 ALA A CA 1
ATOM 2914 C C . ALA A 1 371 ? 39.490 -11.881 -19.084 1.00 54.97 371 ALA A C 1
ATOM 2916 O O . ALA A 1 371 ? 39.741 -12.582 -18.104 1.00 54.97 371 ALA A O 1
ATOM 2917 N N . LEU A 1 372 ? 38.919 -10.675 -18.974 1.00 60.00 372 LEU A N 1
ATOM 2918 C CA . LEU A 1 372 ? 38.520 -10.052 -17.706 1.00 60.00 372 LEU A CA 1
ATOM 2919 C C . LEU A 1 372 ? 37.285 -10.731 -17.084 1.00 60.00 372 LEU A C 1
ATOM 2921 O O . LEU A 1 372 ? 37.216 -10.856 -15.866 1.00 60.00 372 LEU A O 1
ATOM 2925 N N . LEU A 1 373 ? 36.328 -11.182 -17.909 1.00 58.56 373 LEU A N 1
ATOM 2926 C CA . LEU A 1 373 ? 35.055 -11.759 -17.446 1.00 58.56 373 LEU A CA 1
ATOM 2927 C C . LEU A 1 373 ? 35.041 -13.295 -17.368 1.00 58.56 373 LEU A C 1
ATOM 2929 O O . LEU A 1 373 ? 34.358 -13.839 -16.506 1.00 58.56 373 LEU A O 1
ATOM 2933 N N . LEU A 1 374 ? 35.789 -14.009 -18.221 1.00 55.62 374 LEU A N 1
ATOM 2934 C CA . LEU A 1 374 ? 35.861 -15.484 -18.196 1.00 55.62 374 LEU A CA 1
ATOM 2935 C C . LEU A 1 374 ? 37.117 -16.034 -17.495 1.00 55.62 374 LEU A C 1
ATOM 2937 O O . LEU A 1 374 ? 37.267 -17.251 -17.375 1.00 55.62 374 LEU A O 1
ATOM 2941 N N . GLY A 1 375 ? 38.021 -15.168 -17.025 1.00 44.38 375 GLY A N 1
ATOM 2942 C CA . GLY A 1 375 ? 39.359 -15.580 -16.601 1.00 44.38 375 GLY A CA 1
ATOM 2943 C C . GLY A 1 375 ? 40.210 -16.073 -17.786 1.00 44.38 375 GLY A C 1
ATOM 2944 O O . GLY A 1 375 ? 39.704 -16.275 -18.895 1.00 44.38 375 GLY A O 1
ATOM 2945 N N . PRO A 1 376 ? 41.530 -16.250 -17.607 1.00 42.81 376 PRO A N 1
ATOM 2946 C CA . PRO A 1 376 ? 42.428 -16.593 -18.704 1.00 42.81 376 PRO A CA 1
ATOM 2947 C C . PRO A 1 376 ? 42.153 -18.022 -19.195 1.00 42.81 376 PRO A C 1
ATOM 2949 O O . PRO A 1 376 ? 42.685 -18.992 -18.660 1.00 42.81 376 PRO A O 1
ATOM 2952 N N . HIS A 1 377 ? 41.333 -18.169 -20.238 1.00 43.84 377 HIS A N 1
ATOM 2953 C CA . HIS A 1 377 ? 41.149 -19.452 -20.909 1.00 43.84 377 HIS A CA 1
ATOM 2954 C C . HIS A 1 377 ? 42.267 -19.653 -21.956 1.00 43.84 377 HIS A C 1
ATOM 2956 O O . HIS A 1 377 ? 42.403 -18.846 -22.880 1.00 43.84 377 HIS A O 1
ATOM 2962 N N . PRO A 1 378 ? 43.073 -20.728 -21.883 1.00 43.59 378 PRO A N 1
ATOM 2963 C CA . PRO A 1 378 ? 44.322 -20.866 -22.641 1.00 43.59 378 PRO A CA 1
ATOM 2964 C C . PRO A 1 378 ? 44.141 -21.317 -24.108 1.00 43.59 378 PRO A C 1
ATOM 2966 O O . PRO A 1 378 ? 44.921 -22.124 -24.605 1.00 43.59 378 PRO A O 1
ATOM 2969 N N . ARG A 1 379 ? 43.117 -20.846 -24.839 1.00 44.75 379 ARG A N 1
ATOM 2970 C CA . ARG A 1 379 ? 42.842 -21.317 -26.219 1.00 44.75 379 ARG A CA 1
ATOM 2971 C C . ARG A 1 379 ? 42.542 -20.223 -27.248 1.00 44.75 379 ARG A C 1
ATOM 2973 O O . ARG A 1 379 ? 41.640 -20.377 -28.060 1.00 44.75 379 ARG A O 1
ATOM 2980 N N . LEU A 1 380 ? 43.331 -19.152 -27.274 1.00 45.53 380 LEU A N 1
ATOM 2981 C CA . LEU A 1 380 ? 43.367 -18.226 -28.422 1.00 45.53 380 LEU A CA 1
ATOM 2982 C C . LEU A 1 380 ? 44.803 -17.944 -28.883 1.00 45.53 380 LEU A C 1
ATOM 2984 O O . LEU A 1 380 ? 45.192 -16.813 -29.154 1.00 45.53 380 LEU A O 1
ATOM 2988 N N . LYS A 1 381 ? 45.609 -19.004 -28.990 1.00 44.81 381 LYS A N 1
ATOM 2989 C CA . LYS A 1 381 ? 46.916 -18.969 -29.654 1.00 44.81 381 LYS A CA 1
ATOM 2990 C C . LYS A 1 381 ? 46.942 -20.064 -30.720 1.00 44.81 381 LYS A C 1
ATOM 2992 O O . LYS A 1 381 ? 47.438 -21.142 -30.447 1.00 44.81 381 LYS A O 1
ATOM 2997 N N . SER A 1 382 ? 46.308 -19.825 -31.871 1.00 48.69 382 SER A N 1
ATOM 2998 C CA . SER A 1 382 ? 46.597 -20.487 -33.164 1.00 48.69 382 SER A CA 1
ATOM 2999 C C . SER A 1 382 ? 45.454 -20.243 -34.155 1.00 48.69 382 SER A C 1
ATOM 3001 O O . SER A 1 382 ? 44.592 -21.098 -34.312 1.00 48.69 382 SER A O 1
ATOM 3003 N N . SER A 1 383 ? 45.420 -19.080 -34.810 1.00 43.00 383 SER A N 1
ATOM 3004 C CA . SER A 1 383 ? 44.758 -18.956 -36.125 1.00 43.00 383 SER A CA 1
ATOM 3005 C C . SER A 1 383 ? 45.149 -17.660 -36.849 1.00 43.00 383 SER A C 1
ATOM 3007 O O . SER A 1 383 ? 44.301 -16.977 -37.416 1.00 43.00 383 SER A O 1
ATOM 3009 N N . ARG A 1 384 ? 46.427 -17.260 -36.785 1.00 44.56 384 ARG A N 1
ATOM 3010 C CA . ARG A 1 384 ? 46.925 -16.081 -37.524 1.00 44.56 384 ARG A CA 1
ATOM 3011 C C . ARG A 1 384 ? 48.146 -16.367 -38.401 1.00 44.56 384 ARG A C 1
ATOM 3013 O O . ARG A 1 384 ? 48.805 -15.431 -38.823 1.00 44.56 384 ARG A O 1
ATOM 3020 N N . SER A 1 385 ? 48.442 -17.638 -38.677 1.00 42.12 385 SER A N 1
ATOM 3021 C CA . SER A 1 385 ? 49.632 -18.050 -39.437 1.00 42.12 385 SER A CA 1
ATOM 3022 C C . SER A 1 385 ? 49.339 -18.847 -40.714 1.00 42.12 385 SER A C 1
ATOM 3024 O O . SER A 1 385 ? 50.259 -19.442 -41.251 1.00 42.12 385 SER A O 1
ATOM 3026 N N . THR A 1 386 ? 48.102 -18.876 -41.224 1.00 44.03 386 THR A N 1
ATOM 3027 C CA . THR A 1 386 ? 47.746 -19.681 -42.417 1.00 44.03 386 THR A CA 1
ATOM 3028 C C . THR A 1 386 ? 47.075 -18.886 -43.543 1.00 44.03 386 THR A C 1
ATOM 3030 O O . THR A 1 386 ? 46.301 -19.454 -44.298 1.00 44.03 386 THR A O 1
ATOM 3033 N N . VAL A 1 387 ? 47.327 -17.575 -43.668 1.00 43.97 387 VAL A N 1
ATOM 3034 C CA . VAL A 1 387 ? 46.769 -16.760 -44.780 1.00 43.97 387 VAL A CA 1
ATOM 3035 C C . VAL A 1 387 ? 47.846 -15.896 -45.460 1.00 43.97 387 VAL A C 1
ATOM 3037 O O . VAL A 1 387 ? 47.561 -14.810 -45.942 1.00 43.97 387 VAL A O 1
ATOM 3040 N N . LEU A 1 388 ? 49.109 -16.335 -45.477 1.00 41.41 388 LEU A N 1
ATOM 3041 C CA . LEU A 1 388 ? 50.177 -15.648 -46.230 1.00 41.41 388 LEU A CA 1
ATOM 3042 C C . LEU A 1 388 ? 51.001 -16.566 -47.148 1.00 41.41 388 LEU A C 1
ATOM 3044 O O . LEU A 1 388 ? 52.055 -16.154 -47.617 1.00 41.41 388 LEU A O 1
ATOM 3048 N N . GLU A 1 389 ? 50.508 -17.761 -47.461 1.00 40.12 389 GLU A N 1
ATOM 3049 C CA . GLU A 1 389 ? 51.027 -18.576 -48.565 1.00 40.12 389 GLU A CA 1
ATOM 3050 C C . GLU A 1 389 ? 49.841 -19.217 -49.289 1.00 40.12 389 GLU A C 1
ATOM 3052 O O . GLU A 1 389 ? 49.364 -20.266 -48.871 1.00 40.12 389 GLU A O 1
ATOM 3057 N N . GLU A 1 390 ? 49.311 -18.514 -50.292 1.00 35.72 390 GLU A N 1
ATOM 3058 C CA . GLU A 1 390 ? 48.884 -19.046 -51.600 1.00 35.72 390 GLU A CA 1
ATOM 3059 C C . GLU A 1 390 ? 48.535 -17.902 -52.560 1.00 35.72 390 GLU A C 1
ATOM 3061 O O . GLU A 1 390 ? 47.821 -16.959 -52.139 1.00 35.72 390 GLU A O 1
#

Nearest PDB structures (foldseek):
  8j00-assembly1_A  TM=4.149E-01  e=2.090E-02  Homo sapiens
  6v00-assembly1_A  TM=5.565E-01  e=2.154E-01  Homo sapiens
  6bwj-assembly1_B  TM=4.902E-01  e=3.027E-01  Oryctolagus cuniculus
  5an8-assembly1_A  TM=3.415E-01  e=2.374E-01  Oryctolagus cuniculus

Sequence (390 aa):
MQVSELPAAQFKELRSYLELEFAKQHHLLNALVHRGSLPVQLHSEETISLLTAPEVEEPAAEPAEHEDGERVSVGSLAQLKLDATPSRARKETIFWQTSENKMAQAQQQASQLTRARRAHSSESAGDRTWRTWLERIVSSDRFSNLIMFLIMANVILMGIEVDVSSTLGQGDIPGWFNTVNLVMVTGFVVETILKHLAFGCGGFWCGAESGWNIFDFAVVVVSVVECALDIWAQSLDANSGQVRILRTVRLIRALRGMRLVRLFRYVVALRTLLLSIIATTGSLFWTLLLLITLCYSFGMAIAQFVMDHCRFEAIDRTNDPNAIPDCPANLRKYWSSVPDSMLTLFLAISGGISWDEAFRPLREFSPLGTALLLGPHPRLKSSRSTVLEE

Mean predicted aligned error: 18.65 Å

Radius of gyration: 43.27 Å; Cα contacts (8 Å, |Δi|>4): 161; chains: 1; bounding box: 76×93×141 Å